Protein AF-A0A3D2X202-F1 (afdb_monomer_lite)

Secondary structure (DSSP, 8-state):
--PPPPPTT-S--THHHHHHHHHHHT----TT-------SS-----------SHHHHHHHHHHHHHHSTT--EEEE-----B--SSS--B-EEEEEEEETTEEEEEEEE--SSSS-------SSS-TTTTS--SSS--SEEE-TT--GGG--SSEEEEEES-----TTS---SS-----EEEEEEEE-SSEEEEEEEESSTT---EEEEEETTB-TT-PPEE--TTEETTEEGGGTSPEEP-S--SS-EEEEEEEEGGG--EEEEEEEEE--SSTTTPPPEEEEEEEEEEE-TTS-EEEEEEEEEEBPPS-EEEEEETTT-EEEEEE---STT-EEEEEEEE-SSS----B-EEEEEE-PPPSSEEEEEEE--EETTS--EEEEEEEE-GGGEEEEEEEGGGTEEEEEEEE-TT--TTEEEEEEPPHHHHSSS-B-S--EEETTEEEEEESS--SS-EEEEEEEEEE-

pLDDT: mean 71.51, std 21.21, range [28.44, 98.06]

Radius of gyration: 38.72 Å; chains: 1; bounding box: 77×66×115 Å

Foldseek 3Di:
DPDDDDDPVPPPDPVVVVVVVVVVVVPPDDPPPPDDDDDDDDPDPPDPDDDPDPVSVVVVVVVVCVVVVPDFWDFDADWDWDDDPPAFTWTWGWIWGDDDHDIDIFIFIDGPPDDDRDGDDDPDQDPCVAEDDDPDDPLPAQDLARAVLPVQDFHKHWDAANNCNPPPQAPDPDPDGLGTWIWGWDHDPFKIKIWTGRPDPPDAIWIWMDTNVDSRNIHIDGPPPQDDPNAGPLFQFFDKDDWFLQQWKKWWFPAALVDQWKKKKWKWKFDQADDPGFWTWTKIWIWTSDQDPVGATDPIAMAIETQFQQKKKWWQAPVNRTIMIIGGGRGHTMMIGMFMAGPDPDPRSTGGTDDMDRDHDDPRTPNIDIGGHHYPHPDWQKDFFQKDALVQWDADDPCVVVLFGIKGKGFRAPWAQQWDKDFAADPVVVVVCFKDNDWGIHHRTIMTTGNDRDPGMGTGGIITTHHD

Sequence (468 aa):
LNLKKPDATDFYNIKDFNDNMEKIDEHKHSSSDITDFPDSNVNTMVNAKQFTTESEANAFFDTCSNIYPDHTHYKLAIGLSFAHSILGQGSFFLEGYKTNNTWGWQKVTTNDSVSSRSLSRSINNGMWNKWEYGSNPLTTILDANSNLDTVLTSGFYRLSGNTNIPVEDIVAPNKGNYNYGTMIVTRGHDTFSQIIFPYQNNYTPIIRTGTTSNTATKKFDYLDSGKLDGKSIKELFPINTLRDFIKGTLIKTSLKRASSIPWLLQIRGNSYGDLNGGAPFHTEVQGYNYTDNNGNIVGIGAYSLGKEIAFIDAFFSQDDDCLCFWFPRQTYWNGFNVIVLNVGTTASHKNVVTSITDVDKPTNITNNIRIIPINYSRKDLVFREVTVTTGAWVADTQFTSYGYNFRAALTCNGALQEHTPVVTFYPAQTLDDNIAPLVYCANGSVTIYAKTKPTANFAIPEIRLMYN

Structure (mmCIF, N/CA/C/O backbone):
data_AF-A0A3D2X202-F1
#
_entry.id   AF-A0A3D2X202-F1
#
loop_
_atom_site.group_PDB
_atom_site.id
_atom_site.type_symbol
_atom_site.label_atom_id
_atom_site.label_alt_id
_atom_site.label_comp_id
_atom_site.label_asym_id
_atom_site.label_entity_id
_atom_site.label_seq_id
_atom_site.pdbx_PDB_ins_code
_atom_site.Cartn_x
_atom_site.Cartn_y
_atom_site.Cartn_z
_atom_site.occupancy
_atom_site.B_iso_or_equiv
_atom_site.auth_seq_id
_atom_site.auth_comp_id
_atom_site.auth_asym_id
_atom_site.auth_atom_id
_atom_site.pdbx_PDB_model_num
ATOM 1 N N . LEU A 1 1 ? -48.630 -19.286 -11.553 1.00 40.09 1 LEU A N 1
ATOM 2 C CA . LEU A 1 1 ? -47.876 -20.446 -12.074 1.00 40.09 1 LEU A CA 1
ATOM 3 C C . LEU A 1 1 ? -47.630 -21.415 -10.925 1.00 40.09 1 LEU A C 1
ATOM 5 O O . LEU A 1 1 ? -46.813 -21.118 -10.065 1.00 40.09 1 LEU A O 1
ATOM 9 N N . ASN A 1 2 ? -48.366 -22.526 -10.882 1.00 37.69 2 ASN A N 1
ATOM 10 C CA . ASN A 1 2 ? -48.106 -23.622 -9.947 1.00 37.69 2 ASN A CA 1
ATOM 11 C C . ASN A 1 2 ? -47.001 -24.498 -10.543 1.00 37.69 2 ASN A C 1
ATOM 13 O O . ASN A 1 2 ? -47.282 -25.342 -11.389 1.00 37.69 2 ASN A O 1
ATOM 17 N N . LEU A 1 3 ? -45.748 -24.264 -10.155 1.00 36.97 3 LEU A N 1
ATOM 18 C CA . LEU A 1 3 ? -44.645 -25.132 -10.561 1.00 36.97 3 LEU A CA 1
ATOM 19 C C . LEU A 1 3 ? -44.600 -26.344 -9.625 1.00 36.97 3 LEU A C 1
ATOM 21 O O . LEU A 1 3 ? -44.412 -26.208 -8.416 1.00 36.97 3 LEU A O 1
ATOM 25 N N . LYS A 1 4 ? -44.833 -27.526 -10.201 1.00 42.53 4 LYS A N 1
ATOM 26 C CA . LYS A 1 4 ? -44.764 -28.821 -9.518 1.00 42.53 4 LYS A CA 1
ATOM 27 C C . LYS A 1 4 ? -43.293 -29.147 -9.217 1.00 42.53 4 LYS A C 1
ATOM 29 O O . LYS A 1 4 ? -42.424 -28.891 -10.047 1.00 42.53 4 LYS A O 1
ATOM 34 N N . LYS A 1 5 ? -43.015 -29.693 -8.031 1.00 43.75 5 LYS A N 1
ATOM 35 C CA . LYS A 1 5 ? -41.684 -30.207 -7.665 1.00 43.75 5 LYS A CA 1
ATOM 36 C C . LYS A 1 5 ? -41.399 -31.480 -8.494 1.00 43.75 5 LYS A C 1
ATOM 38 O O . LYS A 1 5 ? -42.345 -32.252 -8.652 1.00 43.75 5 LYS A O 1
ATOM 43 N N . PRO A 1 6 ? -40.175 -31.701 -9.016 1.00 48.78 6 PRO A N 1
ATOM 44 C CA . PRO A 1 6 ? -39.850 -32.909 -9.781 1.00 48.78 6 PRO A CA 1
ATOM 45 C C . PRO A 1 6 ? -39.991 -34.161 -8.910 1.00 48.78 6 PRO A C 1
ATOM 47 O O . PRO A 1 6 ? -39.659 -34.116 -7.720 1.00 48.78 6 PRO A O 1
ATOM 50 N N . ASP A 1 7 ? -40.491 -35.249 -9.494 1.00 61.53 7 ASP A N 1
ATOM 51 C CA . ASP A 1 7 ? -40.672 -36.532 -8.809 1.00 61.53 7 ASP A CA 1
ATOM 52 C C . ASP A 1 7 ? -39.389 -37.374 -8.923 1.00 61.53 7 ASP A C 1
ATOM 54 O O . ASP A 1 7 ? -38.591 -37.227 -9.845 1.00 61.53 7 ASP A O 1
ATOM 58 N N . ALA A 1 8 ? -39.178 -38.302 -7.985 1.00 53.75 8 ALA A N 1
ATOM 59 C CA . ALA A 1 8 ? -37.947 -39.102 -7.873 1.00 53.75 8 ALA A CA 1
ATOM 60 C C . ALA A 1 8 ? -37.660 -40.049 -9.063 1.00 53.75 8 ALA A C 1
ATOM 62 O O . ALA A 1 8 ? -36.654 -40.753 -9.057 1.00 53.75 8 ALA A O 1
ATOM 63 N N . THR A 1 9 ? -38.527 -40.069 -10.078 1.00 54.12 9 THR A N 1
ATOM 64 C CA . THR A 1 9 ? -38.349 -40.823 -11.329 1.00 54.12 9 THR A CA 1
ATOM 65 C C . THR A 1 9 ? -37.715 -39.991 -12.450 1.00 54.12 9 THR A C 1
ATOM 67 O O . THR A 1 9 ? -37.340 -40.556 -13.471 1.00 54.12 9 THR A O 1
ATOM 70 N N . ASP A 1 10 ? -37.504 -38.685 -12.237 1.00 54.31 10 ASP A N 1
ATOM 71 C CA . ASP A 1 10 ? -36.884 -37.774 -13.214 1.00 54.31 10 ASP A CA 1
ATOM 72 C C . ASP A 1 10 ? -35.344 -37.893 -13.280 1.00 54.31 10 ASP A C 1
ATOM 74 O O . ASP A 1 10 ? -34.692 -37.234 -14.094 1.00 54.31 10 ASP A O 1
ATOM 78 N N . PHE A 1 11 ? -34.734 -38.750 -12.453 1.00 51.53 11 PHE A N 1
ATOM 79 C CA . PHE A 1 11 ? -33.321 -39.104 -12.580 1.00 51.53 11 PHE A CA 1
ATOM 80 C C . PHE A 1 11 ? -33.169 -40.235 -13.597 1.00 51.53 11 PHE A C 1
ATOM 82 O O . PHE A 1 11 ? -33.258 -41.416 -13.261 1.00 51.53 11 PHE A O 1
ATOM 89 N N . TYR A 1 12 ? -32.941 -39.854 -14.854 1.00 51.69 12 TYR A N 1
ATOM 90 C CA . TYR A 1 12 ? -32.563 -40.778 -15.920 1.00 51.69 12 TYR A CA 1
ATOM 91 C C . TYR A 1 12 ? -31.386 -41.666 -15.482 1.00 51.69 12 TYR A C 1
ATOM 93 O O . TYR A 1 12 ? -30.377 -41.194 -14.952 1.00 51.69 12 TYR A O 1
ATOM 101 N N . ASN A 1 13 ? -31.556 -42.973 -15.691 1.00 49.53 13 ASN A N 1
ATOM 102 C CA . ASN A 1 13 ? -30.596 -44.026 -15.382 1.00 49.53 13 ASN A CA 1
ATOM 103 C C . ASN A 1 13 ? -29.214 -43.713 -15.976 1.00 49.53 13 ASN A C 1
ATOM 105 O O . ASN A 1 13 ? -29.076 -43.543 -17.183 1.00 49.53 13 ASN A O 1
ATOM 109 N N . ILE A 1 14 ? -28.168 -43.777 -15.146 1.00 56.03 14 ILE A N 1
ATOM 110 C CA . ILE A 1 14 ? -26.743 -43.687 -15.539 1.00 56.03 14 ILE A CA 1
ATOM 111 C C . ILE A 1 14 ? -26.367 -44.657 -16.679 1.00 56.03 14 ILE A C 1
ATOM 113 O O . ILE A 1 14 ? -25.393 -44.430 -17.395 1.00 56.03 14 ILE A O 1
ATOM 117 N N . LYS A 1 15 ? -27.162 -45.711 -16.896 1.00 53.31 15 LYS A N 1
ATOM 118 C CA . LYS A 1 15 ? -26.985 -46.654 -18.001 1.00 53.31 15 LYS A CA 1
ATOM 119 C C . LYS A 1 15 ? -27.162 -46.006 -19.386 1.00 53.31 15 LYS A C 1
ATOM 121 O O . LYS A 1 15 ? -26.401 -46.337 -20.288 1.00 53.31 15 LYS A O 1
ATOM 126 N N . ASP A 1 16 ? -28.052 -45.022 -19.531 1.00 55.38 16 ASP A N 1
ATOM 127 C CA . ASP A 1 16 ? -28.251 -44.317 -20.809 1.00 55.38 16 ASP A CA 1
ATOM 128 C C . ASP A 1 16 ? -27.076 -43.391 -21.155 1.00 55.38 16 ASP A C 1
ATOM 130 O O . ASP A 1 16 ? -26.863 -43.067 -22.322 1.00 55.38 16 ASP A O 1
ATOM 134 N N . PHE A 1 17 ? -26.280 -42.967 -20.168 1.00 53.72 17 PHE A N 1
ATOM 135 C CA . PHE A 1 17 ? -25.117 -42.114 -20.424 1.00 53.72 17 PHE A CA 1
ATOM 136 C C . PHE A 1 17 ? -23.958 -42.911 -21.034 1.00 53.72 17 PHE A C 1
ATOM 138 O O . PHE A 1 17 ? -23.290 -42.434 -21.948 1.00 53.72 17 PHE A O 1
ATOM 145 N N . ASN A 1 18 ? -23.761 -44.153 -20.583 1.00 58.03 18 ASN A N 1
ATOM 146 C CA . ASN A 1 18 ? -22.726 -45.030 -21.128 1.00 58.03 18 ASN A CA 1
ATOM 147 C C . ASN A 1 18 ? -23.123 -45.606 -22.494 1.00 58.03 18 ASN A C 1
ATOM 149 O O . ASN A 1 18 ? -22.300 -45.594 -23.406 1.00 58.03 18 ASN A O 1
ATOM 153 N N . ASP A 1 19 ? -24.392 -45.990 -22.676 1.00 58.03 19 ASP A N 1
ATOM 154 C CA . ASP A 1 19 ? -24.888 -46.504 -23.963 1.00 58.03 19 ASP A CA 1
ATOM 155 C C . ASP A 1 19 ? -24.892 -45.408 -25.067 1.00 58.03 19 ASP A C 1
ATOM 157 O O . ASP A 1 19 ? -24.902 -45.715 -26.260 1.00 58.03 19 ASP A O 1
ATOM 161 N N . ASN A 1 20 ? -24.840 -44.118 -24.693 1.00 54.44 20 ASN A N 1
ATOM 162 C CA . ASN A 1 20 ? -24.682 -42.997 -25.631 1.00 54.44 20 ASN A CA 1
ATOM 163 C C . ASN A 1 20 ? -23.224 -42.546 -25.833 1.00 54.44 20 ASN A C 1
ATOM 165 O O . ASN A 1 20 ? -22.925 -41.949 -26.866 1.00 54.44 20 ASN A O 1
ATOM 169 N N . MET A 1 21 ? -22.307 -42.852 -24.909 1.00 57.03 21 MET A N 1
ATOM 170 C CA . MET A 1 21 ? -20.877 -42.565 -25.090 1.00 57.03 21 MET A CA 1
ATOM 171 C C . MET A 1 21 ? -20.223 -43.502 -26.115 1.00 57.03 21 MET A C 1
ATOM 173 O O . MET A 1 21 ? -19.393 -43.043 -26.895 1.00 57.03 21 MET A O 1
ATOM 177 N N . GLU A 1 22 ? -20.647 -44.769 -26.200 1.00 55.31 22 GLU A N 1
ATOM 178 C CA . GLU A 1 22 ? -20.171 -45.682 -27.259 1.00 55.31 22 GLU A CA 1
ATOM 179 C C . GLU A 1 22 ? -20.617 -45.239 -28.664 1.00 55.31 22 GLU A C 1
ATOM 181 O O . GLU A 1 22 ? -19.865 -45.386 -29.624 1.00 55.31 22 GLU A O 1
ATOM 186 N N . LYS A 1 23 ? -21.783 -44.593 -28.797 1.00 52.72 23 LYS A N 1
ATOM 187 C CA . LYS A 1 23 ? -22.253 -44.056 -30.089 1.00 52.72 23 LYS A CA 1
ATOM 188 C C . LYS A 1 23 ? -21.523 -42.786 -30.536 1.00 52.72 23 LYS A C 1
ATOM 190 O O . LYS A 1 23 ? -21.539 -42.465 -31.724 1.00 52.72 23 LYS A O 1
ATOM 195 N N . ILE A 1 24 ? -20.889 -42.068 -29.607 1.00 51.31 24 ILE A N 1
ATOM 196 C CA . ILE A 1 24 ? -20.083 -40.876 -29.909 1.00 51.31 24 ILE A CA 1
ATOM 197 C C . ILE A 1 24 ? -18.709 -41.271 -30.470 1.00 51.31 24 ILE A C 1
ATOM 199 O O . ILE A 1 24 ? -18.192 -40.570 -31.338 1.00 51.31 24 ILE A O 1
ATOM 203 N N . ASP A 1 25 ? -18.148 -42.416 -30.067 1.00 52.09 25 ASP A N 1
ATOM 204 C CA . ASP A 1 25 ? -16.850 -42.882 -30.580 1.00 52.09 25 ASP A CA 1
ATOM 205 C C . ASP A 1 25 ? -16.935 -43.549 -31.972 1.00 52.09 25 ASP A C 1
ATOM 207 O O . ASP A 1 25 ? -15.929 -43.620 -32.684 1.00 52.09 25 ASP A O 1
ATOM 211 N N . GLU A 1 26 ? -18.131 -43.963 -32.413 1.00 47.91 26 GLU A N 1
ATOM 212 C CA . GLU A 1 26 ? -18.381 -44.433 -33.789 1.00 47.91 26 GLU A CA 1
ATOM 213 C C . GLU A 1 26 ? -18.559 -43.292 -34.813 1.00 47.91 26 GLU A C 1
ATOM 215 O O . GLU A 1 26 ? -18.495 -43.542 -36.015 1.00 47.91 26 GLU A O 1
ATOM 220 N N . HIS A 1 27 ? -18.692 -42.029 -34.380 1.00 46.31 27 HIS A N 1
ATOM 221 C CA . HIS A 1 27 ? -18.742 -40.846 -35.260 1.00 46.31 27 HIS A CA 1
ATOM 222 C C . HIS A 1 27 ? -17.399 -40.104 -35.315 1.00 46.31 27 HIS A C 1
ATOM 224 O O . HIS A 1 27 ? -17.320 -38.877 -35.209 1.00 46.31 27 HIS A O 1
ATOM 230 N N . LYS A 1 28 ? -16.305 -40.843 -35.523 1.00 49.25 28 LYS A N 1
ATOM 231 C CA . LYS A 1 28 ? -15.043 -40.234 -35.962 1.00 49.25 28 LYS A CA 1
ATOM 232 C C . LYS A 1 28 ? -15.210 -39.773 -37.403 1.00 49.25 28 LYS A C 1
ATOM 234 O O . LYS A 1 28 ? -14.944 -40.526 -38.334 1.00 49.25 28 LYS A O 1
ATOM 239 N N . HIS A 1 29 ? -15.664 -38.533 -37.560 1.00 50.00 29 HIS A N 1
ATOM 240 C CA . HIS A 1 29 ? -15.707 -37.849 -38.844 1.00 50.00 29 HIS A CA 1
ATOM 241 C C . HIS A 1 29 ? -14.343 -37.955 -39.523 1.00 50.00 29 HIS A C 1
ATOM 243 O O . HIS A 1 29 ? -13.320 -37.507 -38.995 1.00 50.00 29 HIS A O 1
ATOM 249 N N . SER A 1 30 ? -14.340 -38.566 -40.699 1.00 55.75 30 SER A N 1
ATOM 250 C CA . SER A 1 30 ? -13.214 -38.472 -41.607 1.00 55.75 30 SER A CA 1
ATOM 251 C C . SER A 1 30 ? -13.227 -37.070 -42.219 1.00 55.75 30 SER A C 1
ATOM 253 O O . SER A 1 30 ? -14.284 -36.464 -42.399 1.00 55.75 30 SER A O 1
ATOM 255 N N . SER A 1 31 ? -12.062 -36.512 -42.546 1.00 49.50 31 SER A N 1
ATOM 256 C CA . SER A 1 31 ? -11.952 -35.168 -43.139 1.00 49.50 31 SER A CA 1
ATOM 257 C C . SER A 1 31 ? -12.686 -35.010 -44.484 1.00 49.50 31 SER A C 1
ATOM 259 O O . SER A 1 31 ? -12.749 -33.902 -45.011 1.00 49.50 31 SER A O 1
ATOM 261 N N . SER A 1 32 ? -13.246 -36.093 -45.028 1.00 48.22 32 SER A N 1
ATOM 262 C CA . SER A 1 32 ? -14.101 -36.134 -46.214 1.00 48.22 32 SER A CA 1
ATOM 263 C C . SER A 1 32 ? -15.597 -35.908 -45.954 1.00 48.22 32 SER A C 1
ATOM 265 O O . SER A 1 32 ? -16.323 -35.727 -46.923 1.00 48.22 32 SER A O 1
ATOM 267 N N . ASP A 1 33 ? -16.070 -35.868 -44.702 1.00 46.62 33 ASP A N 1
ATOM 268 C CA . ASP A 1 33 ? -17.514 -35.818 -44.383 1.00 46.62 33 ASP A CA 1
ATOM 269 C C . ASP A 1 33 ? -18.124 -34.395 -44.369 1.00 46.62 33 ASP A C 1
ATOM 271 O O . ASP A 1 33 ? -19.288 -34.214 -44.014 1.00 46.62 33 ASP A O 1
ATOM 275 N N . ILE A 1 34 ? -17.368 -33.363 -44.768 1.00 47.25 34 ILE A N 1
ATOM 276 C CA . ILE A 1 34 ? -17.877 -31.994 -44.971 1.00 47.25 34 ILE A CA 1
ATOM 277 C C . ILE A 1 34 ? -17.993 -31.737 -46.477 1.00 47.25 34 ILE A C 1
ATOM 279 O O . ILE A 1 34 ? -17.117 -31.111 -47.072 1.00 47.25 34 ILE A O 1
ATOM 283 N N . THR A 1 35 ? -19.061 -32.225 -47.110 1.00 42.25 35 THR A N 1
ATOM 284 C CA . THR A 1 35 ? -19.353 -31.892 -48.521 1.00 42.25 35 THR A CA 1
ATOM 285 C C . THR A 1 35 ? -20.741 -31.322 -48.777 1.00 42.25 35 THR A C 1
ATOM 287 O O . THR A 1 35 ? -20.975 -30.878 -49.892 1.00 42.25 35 THR A O 1
ATOM 290 N N . ASP A 1 36 ? -21.619 -31.221 -47.777 1.00 45.34 36 ASP A N 1
ATOM 291 C CA . ASP A 1 36 ? -22.968 -30.683 -47.981 1.00 45.34 36 ASP A CA 1
ATOM 292 C C . ASP A 1 36 ? -23.316 -29.604 -46.950 1.00 45.34 36 ASP A C 1
ATOM 294 O O . ASP A 1 36 ? -23.831 -29.881 -45.868 1.00 45.34 36 ASP A O 1
ATOM 298 N N . PHE A 1 37 ? -23.084 -28.342 -47.319 1.00 33.00 37 PHE A N 1
ATOM 299 C CA . PHE A 1 37 ? -23.905 -27.242 -46.818 1.00 33.00 37 PHE A CA 1
ATOM 300 C C . PHE A 1 37 ? -24.686 -26.644 -47.993 1.00 33.00 37 PHE A C 1
ATOM 302 O O . PHE A 1 37 ? -24.075 -26.291 -49.002 1.00 33.00 37 PHE A O 1
ATOM 309 N N . PRO A 1 38 ? -26.022 -26.523 -47.886 1.00 36.62 38 PRO A N 1
ATOM 310 C CA . PRO A 1 38 ? -26.837 -25.943 -48.938 1.00 36.62 38 PRO A CA 1
ATOM 311 C C . PRO A 1 38 ? -26.583 -24.436 -49.027 1.00 36.62 38 PRO A C 1
ATOM 313 O O . PRO A 1 38 ? -26.813 -23.684 -48.078 1.00 36.62 38 PRO A O 1
ATOM 316 N N . ASP A 1 39 ? -26.125 -24.011 -50.202 1.00 47.19 39 ASP A N 1
ATOM 317 C CA . ASP A 1 39 ? -26.030 -22.620 -50.626 1.00 47.19 39 ASP A CA 1
ATOM 318 C C . ASP A 1 39 ? -27.398 -21.933 -50.537 1.00 47.19 39 ASP A C 1
ATOM 320 O O . ASP A 1 39 ? -28.318 -22.214 -51.305 1.00 47.19 39 ASP A O 1
ATOM 324 N N . SER A 1 40 ? -27.542 -20.998 -49.601 1.00 38.97 40 SER A N 1
ATOM 325 C CA . SER A 1 40 ? -28.192 -19.707 -49.857 1.00 38.97 40 SER A CA 1
ATOM 326 C C . SER A 1 40 ? -28.126 -18.814 -48.617 1.00 38.97 40 SER A C 1
ATOM 328 O O . SER A 1 40 ? -28.698 -19.101 -47.570 1.00 38.97 40 SER A O 1
ATOM 330 N N . ASN A 1 41 ? -27.471 -17.663 -48.781 1.00 38.69 41 ASN A N 1
ATOM 331 C CA . ASN A 1 41 ? -27.577 -16.478 -47.920 1.00 38.69 41 ASN A CA 1
ATOM 332 C C . ASN A 1 41 ? -26.882 -16.503 -46.551 1.00 38.69 41 ASN A C 1
ATOM 334 O O . ASN A 1 41 ? -27.411 -15.958 -45.581 1.00 38.69 41 ASN A O 1
ATOM 338 N N . VAL A 1 42 ? -25.640 -16.984 -46.482 1.00 33.88 42 VAL A N 1
ATOM 339 C CA . VAL A 1 42 ? -24.740 -16.594 -45.388 1.00 33.88 42 VAL A CA 1
ATOM 340 C C . VAL A 1 42 ? -23.516 -15.905 -45.968 1.00 33.88 42 VAL A C 1
ATOM 342 O O . VAL A 1 42 ? -22.793 -16.461 -46.785 1.00 33.88 42 VAL A O 1
ATOM 345 N N . ASN A 1 43 ? -23.318 -14.666 -45.522 1.00 38.66 43 ASN A N 1
ATOM 346 C CA . ASN A 1 43 ? -22.133 -13.837 -45.697 1.00 38.66 43 ASN A CA 1
ATOM 347 C C . ASN A 1 43 ? -20.941 -14.548 -45.025 1.00 38.66 43 ASN A C 1
ATOM 349 O O . ASN A 1 43 ? -20.554 -14.238 -43.898 1.00 38.66 43 ASN A O 1
ATOM 353 N N . THR A 1 44 ? -20.418 -15.588 -45.664 1.00 33.91 44 THR A N 1
ATOM 354 C CA . THR A 1 44 ? -19.254 -16.326 -45.194 1.00 33.91 44 THR A CA 1
ATOM 355 C C . THR A 1 44 ? -18.028 -15.482 -45.504 1.00 33.91 44 THR A C 1
ATOM 357 O O . THR A 1 44 ? -17.551 -15.402 -46.634 1.00 33.91 44 THR A O 1
ATOM 360 N N . MET A 1 45 ? -17.503 -14.817 -44.472 1.00 32.66 45 MET A N 1
ATOM 361 C CA . MET A 1 45 ? -16.093 -14.450 -44.467 1.00 32.66 45 MET A CA 1
ATOM 362 C C . MET A 1 45 ? -15.310 -15.740 -44.695 1.00 32.66 45 MET A C 1
ATOM 364 O O . MET A 1 45 ? -15.228 -16.595 -43.815 1.00 32.66 45 MET A O 1
ATOM 368 N N . VAL A 1 46 ? -14.806 -15.894 -45.917 1.00 35.34 46 VAL A N 1
ATOM 369 C CA . VAL A 1 46 ? -13.872 -16.949 -46.288 1.00 35.34 46 VAL A CA 1
ATOM 370 C C . VAL A 1 46 ? -12.757 -16.928 -45.250 1.00 35.34 46 VAL A C 1
ATOM 372 O O . VAL A 1 46 ? -12.190 -15.866 -44.977 1.00 35.34 46 VAL A O 1
ATOM 375 N N . ASN A 1 47 ? -12.496 -18.094 -44.649 1.00 34.19 47 ASN A N 1
ATOM 376 C CA . ASN A 1 47 ? -11.348 -18.359 -43.785 1.00 34.19 47 ASN A CA 1
ATOM 377 C C . ASN A 1 47 ? -10.148 -17.527 -44.236 1.00 34.19 47 ASN A C 1
ATOM 379 O O . ASN A 1 47 ? -9.828 -17.543 -45.424 1.00 34.19 47 ASN A O 1
ATOM 383 N N . ALA A 1 48 ? -9.515 -16.807 -43.304 1.00 38.19 48 ALA A N 1
ATOM 384 C CA . ALA A 1 48 ? -8.348 -15.974 -43.569 1.00 38.19 48 ALA A CA 1
ATOM 385 C C . ALA A 1 48 ? -7.256 -16.809 -44.254 1.00 38.19 48 ALA A C 1
ATOM 387 O O . ALA A 1 48 ? -6.452 -17.478 -43.608 1.00 38.19 48 ALA A O 1
ATOM 388 N N . LYS A 1 49 ? -7.268 -16.815 -45.587 1.00 41.59 49 LYS A N 1
ATOM 389 C CA . LYS A 1 49 ? -6.302 -17.535 -46.398 1.00 41.59 49 LYS A CA 1
ATOM 390 C C . LYS A 1 49 ? -5.098 -16.623 -46.506 1.00 41.59 49 LYS A C 1
ATOM 392 O O . LYS A 1 49 ? -5.157 -15.564 -47.127 1.00 41.59 49 LYS A O 1
ATOM 397 N N . GLN A 1 50 ? -4.025 -17.001 -45.826 1.00 43.78 50 GLN A N 1
ATOM 398 C CA . GLN A 1 50 ? -2.760 -16.302 -45.947 1.00 43.78 50 GLN A CA 1
ATOM 399 C C . GLN A 1 50 ? -2.178 -16.647 -47.318 1.00 43.78 50 GLN A C 1
ATOM 401 O O . GLN A 1 50 ? -1.745 -17.772 -47.550 1.00 43.78 50 GLN A O 1
ATOM 406 N N . PHE A 1 51 ? -2.229 -15.697 -48.246 1.00 45.12 51 PHE A N 1
ATOM 407 C CA . PHE A 1 51 ? -1.554 -15.831 -49.531 1.00 45.12 51 PHE A CA 1
ATOM 408 C C . PHE A 1 51 ? -0.063 -15.613 -49.301 1.00 45.12 51 PHE A C 1
ATOM 410 O O . PHE A 1 51 ? 0.339 -14.580 -48.763 1.00 45.12 51 PHE A O 1
ATOM 417 N N . THR A 1 52 ? 0.751 -16.597 -49.661 1.00 41.12 52 THR A N 1
ATOM 418 C CA . THR A 1 52 ? 2.208 -16.517 -49.503 1.00 41.12 52 THR A CA 1
ATOM 419 C C . THR A 1 52 ? 2.893 -16.061 -50.785 1.00 41.12 52 THR A C 1
ATOM 421 O O . THR A 1 52 ? 4.043 -15.624 -50.747 1.00 41.12 52 THR A O 1
ATOM 424 N N . THR A 1 53 ? 2.174 -16.088 -51.913 1.00 46.03 53 THR A N 1
ATOM 425 C CA . THR A 1 53 ? 2.639 -15.584 -53.208 1.00 46.03 53 THR A CA 1
ATOM 426 C C . THR A 1 53 ? 1.533 -14.847 -53.971 1.00 46.03 53 THR A C 1
ATOM 428 O O . THR A 1 53 ? 0.342 -15.108 -53.796 1.00 46.03 53 THR A O 1
ATOM 431 N N . GLU A 1 54 ? 1.920 -13.936 -54.867 1.00 47.34 54 GLU A N 1
ATOM 432 C CA . GLU A 1 54 ? 0.986 -13.229 -55.756 1.00 47.34 54 GLU A CA 1
ATOM 433 C C . GLU A 1 54 ? 0.254 -14.195 -56.702 1.00 47.34 54 GLU A C 1
ATOM 435 O O . GLU A 1 54 ? -0.927 -14.024 -56.986 1.00 47.34 54 GLU A O 1
ATOM 440 N N . SER A 1 55 ? 0.931 -15.262 -57.135 1.00 53.50 55 SER A N 1
ATOM 441 C CA . SER A 1 55 ? 0.338 -16.289 -57.994 1.00 53.50 55 SER A CA 1
ATOM 442 C C . SER A 1 55 ? -0.789 -17.048 -57.281 1.00 53.50 55 SER A C 1
ATOM 444 O O . SER A 1 55 ? -1.810 -17.327 -57.899 1.00 53.50 55 SER A O 1
ATOM 446 N N . GLU A 1 56 ? -0.671 -17.295 -55.970 1.00 53.53 56 GLU A N 1
ATOM 447 C CA . GLU A 1 56 ? -1.750 -17.880 -55.157 1.00 53.53 56 GLU A CA 1
ATOM 448 C C . GLU A 1 56 ? -2.948 -16.939 -54.998 1.00 53.53 56 GLU A C 1
ATOM 450 O O . GLU A 1 56 ? -4.094 -17.393 -55.037 1.00 53.53 56 GLU A O 1
ATOM 455 N N . ALA A 1 57 ? -2.698 -15.638 -54.823 1.00 52.66 57 ALA A N 1
ATOM 456 C CA . ALA A 1 57 ? -3.757 -14.637 -54.744 1.00 52.66 57 ALA A CA 1
ATOM 457 C C . ALA A 1 57 ? -4.473 -14.488 -56.096 1.00 52.66 57 ALA A C 1
ATOM 459 O O . ALA A 1 57 ? -5.697 -14.579 -56.155 1.00 52.66 57 ALA A O 1
ATOM 460 N N . ASN A 1 58 ? -3.721 -14.350 -57.189 1.00 55.88 58 ASN A N 1
ATOM 461 C CA . ASN A 1 58 ? -4.266 -14.240 -58.541 1.00 55.88 58 ASN A CA 1
ATOM 462 C C . ASN A 1 58 ? -5.029 -15.509 -58.940 1.00 55.88 58 ASN A C 1
ATOM 464 O O . ASN A 1 58 ? -6.157 -15.402 -59.404 1.00 55.88 58 ASN A O 1
ATOM 468 N N . ALA A 1 59 ? -4.497 -16.703 -58.655 1.00 63.81 59 ALA A N 1
ATOM 469 C CA . ALA A 1 59 ? -5.202 -17.961 -58.901 1.00 63.81 59 ALA A CA 1
ATOM 470 C C . ALA A 1 59 ? -6.506 -18.066 -58.094 1.00 63.81 59 ALA A C 1
ATOM 472 O O . ALA A 1 59 ? -7.517 -18.545 -58.609 1.00 63.81 59 ALA A O 1
ATOM 473 N N . PHE A 1 60 ? -6.520 -17.590 -56.844 1.00 63.53 60 PHE A N 1
ATOM 474 C CA . PHE A 1 60 ? -7.742 -17.521 -56.042 1.00 63.53 60 PHE A CA 1
ATOM 475 C C . PHE A 1 60 ? -8.772 -16.564 -56.657 1.00 63.53 60 PHE A C 1
ATOM 477 O O . PHE A 1 60 ? -9.931 -16.943 -56.807 1.00 63.53 60 PHE A O 1
ATOM 484 N N . PHE A 1 61 ? -8.365 -15.366 -57.078 1.00 58.22 61 PHE A N 1
ATOM 485 C CA . PHE A 1 61 ? -9.280 -14.397 -57.685 1.00 58.22 61 PHE A CA 1
ATOM 486 C C . PHE A 1 61 ? -9.724 -14.775 -59.101 1.00 58.22 61 PHE A C 1
ATOM 488 O O . PHE A 1 61 ? -10.867 -14.499 -59.458 1.00 58.22 61 PHE A O 1
ATOM 495 N N . ASP A 1 62 ? -8.895 -15.462 -59.884 1.00 62.19 62 ASP A N 1
ATOM 496 C CA . ASP A 1 62 ? -9.294 -16.049 -61.166 1.00 62.19 62 ASP A CA 1
ATOM 497 C C . ASP A 1 62 ? -10.311 -17.175 -60.955 1.00 62.19 62 ASP A C 1
ATOM 499 O O . ASP A 1 62 ? -11.296 -17.272 -61.686 1.00 62.19 62 ASP A O 1
ATOM 503 N N . THR A 1 63 ? -10.142 -17.963 -59.889 1.00 63.00 63 THR A N 1
ATOM 504 C CA . THR A 1 63 ? -11.140 -18.953 -59.466 1.00 63.00 63 THR A CA 1
ATOM 505 C C . THR A 1 63 ? -12.455 -18.268 -59.078 1.00 63.00 63 THR A C 1
ATOM 507 O O . THR A 1 63 ? -13.507 -18.650 -59.582 1.00 63.00 63 THR A O 1
ATOM 510 N N . CYS A 1 64 ? -12.421 -17.202 -58.269 1.00 53.47 64 CYS A N 1
ATOM 511 C CA . CYS A 1 64 ? -13.617 -16.420 -57.930 1.00 53.47 64 CYS A CA 1
ATOM 512 C C . CYS A 1 64 ? -14.269 -15.768 -59.162 1.00 53.47 64 CYS A C 1
ATOM 514 O O . CYS A 1 64 ? -15.493 -15.764 -59.266 1.00 53.47 64 CYS A O 1
ATOM 516 N N . SER A 1 65 ? -13.465 -15.271 -60.109 1.00 56.19 65 SER A N 1
ATOM 517 C CA . SER A 1 65 ? -13.923 -14.653 -61.360 1.00 56.19 65 SER A CA 1
ATOM 518 C C . SER A 1 65 ? -14.605 -15.644 -62.298 1.00 56.19 65 SER A C 1
ATOM 520 O O . SER A 1 65 ? -15.481 -15.235 -63.053 1.00 56.19 65 SER A O 1
ATOM 522 N N . ASN A 1 66 ? -14.220 -16.921 -62.261 1.00 58.47 66 ASN A N 1
ATOM 523 C CA . ASN A 1 66 ? -14.881 -17.982 -63.021 1.00 58.47 66 ASN A CA 1
ATOM 524 C C . ASN A 1 66 ? -16.186 -18.449 -62.356 1.00 58.47 66 ASN A C 1
ATOM 526 O O . ASN A 1 66 ? -17.098 -18.881 -63.054 1.00 58.47 66 ASN A O 1
ATOM 530 N N . ILE A 1 67 ? -16.279 -18.359 -61.025 1.00 52.56 67 ILE A N 1
ATOM 531 C CA . ILE A 1 67 ? -17.483 -18.723 -60.259 1.00 52.56 67 ILE A CA 1
ATOM 532 C C . ILE A 1 67 ? -18.559 -17.624 -60.355 1.00 52.56 67 ILE A C 1
ATOM 534 O O . ILE A 1 67 ? -19.744 -17.942 -60.410 1.00 52.56 67 ILE A O 1
ATOM 538 N N . TYR A 1 68 ? -18.165 -16.346 -60.435 1.00 51.19 68 TYR A N 1
ATOM 539 C CA . TYR A 1 68 ? -19.078 -15.195 -60.531 1.00 51.19 68 TYR A CA 1
ATOM 540 C C . TYR A 1 68 ? -18.782 -14.321 -61.770 1.00 51.19 68 TYR A C 1
ATOM 542 O O . TYR A 1 68 ? -18.371 -13.166 -61.637 1.00 51.19 68 TYR A O 1
ATOM 550 N N . PRO A 1 69 ? -18.987 -14.842 -62.994 1.00 53.09 69 PRO A N 1
ATOM 551 C CA . PRO A 1 69 ? -18.523 -14.214 -64.237 1.00 53.09 69 PRO A CA 1
ATOM 552 C C . PRO A 1 69 ? -19.140 -12.836 -64.525 1.00 53.09 69 PRO A C 1
ATOM 554 O O . PRO A 1 69 ? -18.520 -12.019 -65.205 1.00 53.09 69 PRO A O 1
ATOM 557 N N . ASP A 1 70 ? -20.313 -12.548 -63.959 1.00 47.91 70 ASP A N 1
ATOM 558 C CA . ASP A 1 70 ? -21.042 -11.292 -64.174 1.00 47.91 70 ASP A CA 1
ATOM 559 C C . ASP A 1 70 ? -20.636 -10.173 -63.192 1.00 47.91 70 ASP A C 1
ATOM 561 O O . ASP A 1 70 ? -21.125 -9.046 -63.279 1.00 47.91 70 ASP A O 1
ATOM 565 N N . HIS A 1 71 ? -19.739 -10.458 -62.241 1.00 47.84 71 HIS A N 1
ATOM 566 C CA . HIS A 1 71 ? -19.299 -9.506 -61.222 1.00 47.84 71 HIS A CA 1
ATOM 567 C C . HIS A 1 71 ? -17.918 -8.927 -61.576 1.00 47.84 71 HIS A C 1
ATOM 569 O O . HIS A 1 71 ? -16.918 -9.642 -61.635 1.00 47.84 71 HIS A O 1
ATOM 575 N N . THR A 1 72 ? -17.836 -7.605 -61.772 1.00 51.19 72 THR A N 1
ATOM 576 C CA . THR A 1 72 ? -16.584 -6.894 -62.116 1.00 51.19 72 THR A CA 1
ATOM 577 C C . THR A 1 72 ? -15.783 -6.411 -60.901 1.00 51.19 72 THR A C 1
ATOM 579 O O . THR A 1 72 ? -14.647 -5.954 -61.057 1.00 51.19 72 THR A O 1
ATOM 582 N N . HIS A 1 73 ? -16.350 -6.496 -59.691 1.00 45.72 73 HIS A N 1
ATOM 583 C CA . HIS A 1 73 ? -15.777 -5.974 -58.444 1.00 45.72 73 HIS A CA 1
ATOM 584 C C . HIS A 1 73 ? -15.679 -7.063 -57.369 1.00 45.72 73 HIS A C 1
ATOM 586 O O . HIS A 1 73 ? -16.679 -7.697 -57.036 1.00 45.72 73 HIS A O 1
ATOM 592 N N . TYR A 1 74 ? -14.490 -7.219 -56.779 1.00 49.22 74 TYR A N 1
ATOM 593 C CA . TYR A 1 74 ? -14.222 -8.168 -55.697 1.00 49.22 74 TYR A CA 1
ATOM 594 C C . TYR A 1 74 ? -13.575 -7.425 -54.522 1.00 49.22 74 TYR A C 1
ATOM 596 O O . TYR A 1 74 ? -12.550 -6.758 -54.663 1.00 49.22 74 TYR A O 1
ATOM 604 N N . LYS A 1 75 ? -14.182 -7.510 -53.335 1.00 43.88 75 LYS A N 1
ATOM 605 C CA . LYS A 1 75 ? -13.745 -6.742 -52.162 1.00 43.88 75 LYS A CA 1
ATOM 606 C C . LYS A 1 75 ? -12.874 -7.601 -51.243 1.00 43.88 75 LYS A C 1
ATOM 608 O O . LYS A 1 75 ? -13.374 -8.542 -50.637 1.00 43.88 75 LYS A O 1
ATOM 613 N N . LEU A 1 76 ? -11.600 -7.234 -51.085 1.00 45.34 76 LEU A N 1
ATOM 614 C CA . LEU A 1 76 ? -10.692 -7.823 -50.095 1.00 45.34 76 LEU A CA 1
ATOM 615 C C . LEU A 1 76 ? -10.432 -6.818 -48.964 1.00 45.34 76 LEU A C 1
ATOM 617 O O . LEU A 1 76 ? -9.617 -5.910 -49.091 1.00 45.34 76 LEU A O 1
ATOM 621 N N . ALA A 1 77 ? -11.112 -6.976 -47.831 1.00 42.72 77 ALA A N 1
ATOM 622 C CA . ALA A 1 77 ? -10.884 -6.122 -46.669 1.00 42.72 77 ALA A CA 1
ATOM 623 C C . ALA A 1 77 ? -9.685 -6.626 -45.845 1.00 42.72 77 ALA A C 1
ATOM 625 O O . ALA A 1 77 ? -9.801 -7.608 -45.118 1.00 42.72 77 ALA A O 1
ATOM 626 N N . ILE A 1 78 ? -8.546 -5.932 -45.917 1.00 45.97 78 ILE A N 1
ATOM 627 C CA . ILE A 1 78 ? -7.436 -6.101 -44.966 1.00 45.97 78 ILE A CA 1
ATOM 628 C C . ILE A 1 78 ? -7.557 -4.983 -43.930 1.00 45.97 78 ILE A C 1
ATOM 630 O O . ILE A 1 78 ? -7.195 -3.839 -44.199 1.00 45.97 78 ILE A O 1
ATOM 634 N N . GLY A 1 79 ? -8.114 -5.294 -42.761 1.00 37.34 79 GLY A N 1
ATOM 635 C CA . GLY A 1 79 ? -8.246 -4.331 -41.669 1.00 37.34 79 GLY A CA 1
ATOM 636 C C . GLY A 1 79 ? -6.968 -4.254 -40.838 1.00 37.34 79 GLY A C 1
ATOM 637 O O . GLY A 1 79 ? -6.674 -5.175 -40.082 1.00 37.34 79 GLY A O 1
ATOM 638 N N . LEU A 1 80 ? -6.233 -3.146 -40.933 1.00 40.62 80 LEU A N 1
ATOM 639 C CA . LEU A 1 80 ? -5.246 -2.757 -39.923 1.00 40.62 80 LEU A CA 1
ATOM 640 C C . LEU A 1 80 ? -5.700 -1.433 -39.310 1.00 40.62 80 LEU A C 1
ATOM 642 O O . LEU A 1 80 ? -5.614 -0.376 -39.933 1.00 40.62 80 LEU A O 1
ATOM 646 N N . SER A 1 81 ? -6.215 -1.503 -38.088 1.00 38.62 81 SER A N 1
ATOM 647 C CA . SER A 1 81 ? -6.637 -0.330 -37.327 1.00 38.62 81 SER A CA 1
ATOM 648 C C . SER A 1 81 ? -5.468 0.157 -36.477 1.00 38.62 81 SER A C 1
ATOM 650 O O . SER A 1 81 ? -5.063 -0.528 -35.540 1.00 38.62 81 SER A O 1
ATOM 652 N N . PHE A 1 82 ? -4.941 1.345 -36.770 1.00 41.28 82 PHE A N 1
ATOM 653 C CA . PHE A 1 82 ? -4.032 2.045 -35.863 1.00 41.28 82 PHE A CA 1
ATOM 654 C C . PHE A 1 82 ? -4.810 3.144 -35.142 1.00 41.28 82 PHE A C 1
ATOM 656 O O . PHE A 1 82 ? -5.356 4.047 -35.775 1.00 41.28 82 PHE A O 1
ATOM 663 N N . ALA A 1 83 ? -4.870 3.067 -33.815 1.00 34.22 83 ALA A N 1
ATOM 664 C CA . ALA A 1 83 ? -5.440 4.122 -32.989 1.00 34.22 83 ALA A CA 1
ATOM 665 C C . ALA A 1 83 ? -4.340 5.128 -32.609 1.00 34.22 83 ALA A C 1
ATOM 667 O O . ALA A 1 83 ? -3.385 4.771 -31.922 1.00 34.22 83 ALA A O 1
ATOM 668 N N . HIS A 1 84 ? -4.486 6.384 -33.035 1.00 35.06 84 HIS A N 1
ATOM 669 C CA . HIS A 1 84 ? -3.739 7.528 -32.508 1.00 35.06 84 HIS A CA 1
ATOM 670 C C . HIS A 1 84 ? -4.702 8.383 -31.673 1.00 35.06 84 HIS A C 1
ATOM 672 O O . HIS A 1 84 ? -5.804 8.692 -32.120 1.00 35.06 84 HIS A O 1
ATOM 678 N N . SER A 1 85 ? -4.321 8.762 -30.453 1.00 38.69 85 SER A N 1
ATOM 679 C CA . SER A 1 85 ? -5.248 9.320 -29.451 1.00 38.69 85 SER A CA 1
ATOM 680 C C . SER A 1 85 ? -5.694 10.769 -29.696 1.00 38.69 85 SER A C 1
ATOM 682 O O . SER A 1 85 ? -6.619 11.224 -29.031 1.00 38.69 85 SER A O 1
ATOM 684 N N . ILE A 1 86 ? -5.062 11.504 -30.621 1.00 43.00 86 ILE A N 1
ATOM 685 C CA . ILE A 1 86 ? -5.300 12.956 -30.794 1.00 43.00 86 ILE A CA 1
ATOM 686 C C . ILE A 1 86 ? -5.732 13.339 -32.222 1.00 43.00 86 ILE A C 1
ATOM 688 O O . ILE A 1 86 ? -6.290 14.410 -32.432 1.00 43.00 86 ILE A O 1
ATOM 692 N N . LEU A 1 87 ? -5.533 12.470 -33.217 1.00 39.09 87 LEU A N 1
ATOM 693 C CA . LEU A 1 87 ? -5.828 12.778 -34.621 1.00 39.09 87 LEU A CA 1
ATOM 694 C C . LEU A 1 87 ? -6.580 11.590 -35.226 1.00 39.09 87 LEU A C 1
ATOM 696 O O . LEU A 1 87 ? -5.984 10.531 -35.365 1.00 39.09 87 LEU A O 1
ATOM 700 N N . GLY A 1 88 ? -7.876 11.799 -35.487 1.00 41.72 88 GLY A N 1
ATOM 701 C CA . GLY A 1 88 ? -8.872 10.966 -36.185 1.00 41.72 88 GLY A CA 1
ATOM 702 C C . GLY A 1 88 ? -8.528 9.529 -36.601 1.00 41.72 88 GLY A C 1
ATOM 703 O O . GLY A 1 88 ? -7.515 9.257 -37.239 1.00 41.72 88 GLY A O 1
ATOM 704 N N . GLN A 1 89 ? -9.460 8.613 -36.323 1.00 43.25 89 GLN A N 1
ATOM 705 C CA . GLN A 1 89 ? -9.403 7.218 -36.762 1.00 43.25 89 GLN A CA 1
ATOM 706 C C . GLN A 1 89 ? -9.388 7.135 -38.295 1.00 43.25 89 GLN A C 1
ATOM 708 O O . GLN A 1 89 ? -10.321 7.584 -38.955 1.00 43.25 89 GLN A O 1
ATOM 713 N N . GLY A 1 90 ? -8.341 6.538 -38.860 1.00 44.97 90 GLY A N 1
ATOM 714 C CA . GLY A 1 90 ? -8.297 6.177 -40.272 1.00 44.97 90 GLY A CA 1
ATOM 715 C C . GLY A 1 90 ? -8.419 4.668 -40.419 1.00 44.97 90 GLY A C 1
ATOM 716 O O . GLY A 1 90 ? -7.500 3.938 -40.055 1.00 44.97 90 GLY A O 1
ATOM 717 N N . SER A 1 91 ? -9.531 4.191 -40.974 1.00 44.25 91 SER A N 1
ATOM 718 C CA . SER A 1 91 ? -9.604 2.845 -41.548 1.00 44.25 91 SER A CA 1
ATOM 719 C C . SER A 1 91 ? -9.192 2.920 -43.016 1.00 44.25 91 SER A C 1
ATOM 721 O O . SER A 1 91 ? -9.578 3.852 -43.728 1.00 44.25 91 SER A O 1
ATOM 723 N N . PHE A 1 92 ? -8.417 1.947 -43.489 1.00 48.28 92 PHE A N 1
ATOM 724 C CA . PHE A 1 92 ? -8.148 1.779 -44.913 1.00 48.28 92 PHE A CA 1
ATOM 725 C C . PHE A 1 92 ? -8.706 0.447 -45.395 1.00 48.28 92 PHE A C 1
ATOM 727 O O . PHE A 1 92 ? -8.584 -0.574 -44.723 1.00 48.28 92 PHE A O 1
ATOM 734 N N . PHE A 1 93 ? -9.309 0.475 -46.580 1.00 45.75 93 PHE A N 1
ATOM 735 C CA . PHE A 1 93 ? -9.737 -0.720 -47.295 1.00 45.75 93 PHE A CA 1
ATOM 736 C C . PHE A 1 93 ? -9.079 -0.730 -48.673 1.00 45.75 93 PHE A C 1
ATOM 738 O O . PHE A 1 93 ? -8.959 0.315 -49.324 1.00 45.75 93 PHE A O 1
ATOM 745 N N . LEU A 1 94 ? -8.645 -1.918 -49.090 1.00 45.88 94 LEU A N 1
ATOM 746 C CA . LEU A 1 94 ? -8.208 -2.207 -50.449 1.00 45.88 94 LEU A CA 1
ATOM 747 C C . LEU A 1 94 ? -9.404 -2.777 -51.212 1.00 45.88 94 LEU A C 1
ATOM 749 O O . LEU A 1 94 ? -10.096 -3.671 -50.732 1.00 45.88 94 LEU A O 1
ATOM 753 N N . GLU A 1 95 ? -9.677 -2.242 -52.391 1.00 46.28 95 GLU A N 1
ATOM 754 C CA . GLU A 1 95 ? -10.715 -2.772 -53.273 1.00 46.28 95 GLU A CA 1
ATOM 755 C C . GLU A 1 95 ? -10.086 -3.093 -54.625 1.00 46.28 95 GLU A C 1
ATOM 757 O O . GLU A 1 95 ? -9.393 -2.251 -55.203 1.00 46.28 95 GLU A O 1
ATOM 762 N N . GLY A 1 96 ? -10.274 -4.336 -55.074 1.00 47.75 96 GLY A N 1
ATOM 763 C CA . GLY A 1 96 ? -9.800 -4.826 -56.361 1.00 47.75 96 GLY A CA 1
ATOM 764 C C . GLY A 1 96 ? -10.942 -4.840 -57.375 1.00 47.75 96 GLY A C 1
ATOM 765 O O . GLY A 1 96 ? -12.057 -5.270 -57.074 1.00 47.75 96 GLY A O 1
ATOM 766 N N . TYR A 1 97 ? -10.680 -4.379 -58.591 1.00 51.81 97 TYR A N 1
ATOM 767 C CA . TYR A 1 97 ? -11.626 -4.468 -59.703 1.00 51.81 97 TYR A CA 1
ATOM 768 C C . TYR A 1 97 ? -10.935 -4.997 -60.956 1.00 51.81 97 TYR A C 1
ATOM 770 O O . TYR A 1 97 ? -9.743 -4.775 -61.160 1.00 51.81 97 TYR A O 1
ATOM 778 N N . LYS A 1 98 ? -11.683 -5.702 -61.806 1.00 45.81 98 LYS A N 1
ATOM 779 C CA . LYS A 1 98 ? -11.182 -6.229 -63.079 1.00 45.81 98 LYS A CA 1
ATOM 780 C C . LYS A 1 98 ? -11.737 -5.379 -64.213 1.00 45.81 98 LYS A C 1
ATOM 782 O O . LYS A 1 98 ? -12.951 -5.288 -64.380 1.00 45.81 98 LYS A O 1
ATOM 787 N N . THR A 1 99 ? -10.864 -4.771 -65.009 1.00 52.28 99 THR A N 1
ATOM 788 C CA . THR A 1 99 ? -11.259 -4.084 -66.248 1.00 52.28 99 THR A CA 1
ATOM 789 C C . THR A 1 99 ? -10.481 -4.678 -67.407 1.00 52.28 99 THR A C 1
ATOM 791 O O . THR A 1 99 ? -9.258 -4.617 -67.403 1.00 52.28 99 THR A O 1
ATOM 794 N N . ASN A 1 100 ? -11.187 -5.253 -68.386 1.00 46.03 100 ASN A N 1
ATOM 795 C CA . ASN A 1 100 ? -10.669 -5.655 -69.700 1.00 46.03 100 ASN A CA 1
ATOM 796 C C . ASN A 1 100 ? -9.250 -6.264 -69.673 1.00 46.03 100 ASN A C 1
ATOM 798 O O . ASN A 1 100 ? -8.347 -5.776 -70.348 1.00 46.03 100 ASN A O 1
ATOM 802 N N . ASN A 1 101 ? -9.094 -7.353 -68.911 1.00 47.47 101 ASN A N 1
ATOM 803 C CA . ASN A 1 101 ? -7.890 -8.193 -68.781 1.00 47.47 101 ASN A CA 1
ATOM 804 C C . ASN A 1 101 ? -6.769 -7.707 -67.845 1.00 47.47 101 ASN A C 1
ATOM 806 O O . ASN A 1 101 ? -5.723 -8.349 -67.797 1.00 47.47 101 ASN A O 1
ATOM 810 N N . THR A 1 102 ? -6.983 -6.665 -67.037 1.00 48.88 102 THR A N 1
ATOM 811 C CA . THR A 1 102 ? -6.052 -6.279 -65.960 1.00 48.88 102 THR A CA 1
ATOM 812 C C . THR A 1 102 ? -6.775 -5.987 -64.642 1.00 48.88 102 THR A C 1
ATOM 814 O O . THR A 1 102 ? -7.904 -5.487 -64.619 1.00 48.88 102 THR A O 1
ATOM 817 N N . TRP A 1 103 ? -6.127 -6.335 -63.526 1.00 49.72 103 TRP A N 1
ATOM 818 C CA . TRP A 1 103 ? -6.601 -6.033 -62.173 1.00 49.72 103 TRP A CA 1
ATOM 819 C C . TRP A 1 103 ? -6.157 -4.623 -61.760 1.00 49.72 103 TRP A C 1
ATOM 821 O O . TRP A 1 103 ? -4.975 -4.288 -61.836 1.00 49.72 103 TRP A O 1
ATOM 831 N N . GLY A 1 104 ? -7.107 -3.796 -61.323 1.00 47.41 104 GLY A N 1
ATOM 832 C CA . GLY A 1 104 ? -6.876 -2.479 -60.734 1.00 47.41 104 GLY A CA 1
ATOM 833 C C . GLY A 1 104 ? -7.144 -2.489 -59.228 1.00 47.41 104 GLY A C 1
ATOM 834 O O . GLY A 1 104 ? -8.053 -3.171 -58.760 1.00 47.41 104 GLY A O 1
ATOM 835 N N . TRP A 1 105 ? -6.373 -1.708 -58.464 1.00 48.31 105 TRP A N 1
ATOM 836 C CA . TRP A 1 105 ? -6.515 -1.588 -57.008 1.00 48.31 105 TRP A CA 1
ATOM 837 C C . TRP A 1 105 ? -6.785 -0.141 -56.609 1.00 48.31 105 TRP A C 1
ATOM 839 O O . TRP A 1 105 ? -6.129 0.776 -57.109 1.00 48.31 105 TRP A O 1
ATOM 849 N N . GLN A 1 106 ? -7.704 0.076 -55.668 1.00 47.44 106 GLN A N 1
ATOM 850 C CA . GLN A 1 106 ? -7.935 1.392 -55.071 1.00 47.44 106 GLN A CA 1
ATOM 851 C C . GLN A 1 106 ? -7.751 1.382 -53.555 1.00 47.44 106 GLN A C 1
ATOM 853 O O . GLN A 1 106 ? -8.112 0.426 -52.867 1.00 47.44 106 GLN A O 1
ATOM 858 N N . LYS A 1 107 ? -7.192 2.482 -53.038 1.00 47.00 107 LYS A N 1
ATOM 859 C CA . LYS A 1 107 ? -7.127 2.781 -51.607 1.00 47.00 107 LYS A CA 1
ATOM 860 C C . LYS A 1 107 ? -8.278 3.714 -51.263 1.00 47.00 107 LYS A C 1
ATOM 862 O O . LYS A 1 107 ? -8.333 4.831 -51.773 1.00 47.00 107 LYS A O 1
ATOM 867 N N . VAL A 1 108 ? -9.141 3.297 -50.344 1.00 44.97 108 VAL A N 1
ATOM 868 C CA . VAL A 1 108 ? -10.163 4.180 -49.773 1.00 44.97 108 VAL A CA 1
ATOM 869 C C . VAL A 1 108 ? -9.756 4.524 -48.349 1.00 44.97 108 VAL A C 1
ATOM 871 O O . VAL A 1 108 ? -9.513 3.633 -47.538 1.00 44.97 108 VAL A O 1
ATOM 874 N N . THR A 1 109 ? -9.653 5.822 -48.064 1.00 46.84 109 THR A N 1
ATOM 875 C CA . THR A 1 109 ? -9.371 6.344 -46.720 1.00 46.84 109 THR A CA 1
ATOM 876 C C . THR A 1 109 ? -10.554 7.202 -46.300 1.00 46.84 109 THR A C 1
ATOM 878 O O . THR A 1 109 ? -11.002 8.038 -47.085 1.00 46.84 109 THR A O 1
ATOM 881 N N . THR A 1 110 ? -11.065 7.012 -45.089 1.00 45.19 110 THR A N 1
ATOM 882 C CA . THR A 1 110 ? -12.080 7.898 -44.508 1.00 45.19 110 THR A CA 1
ATOM 883 C C . THR A 1 110 ? -11.430 8.741 -43.419 1.00 45.19 110 THR A C 1
ATOM 885 O O . THR A 1 110 ? -10.848 8.186 -42.493 1.00 45.19 110 THR A O 1
ATOM 888 N N . ASN A 1 111 ? -11.524 10.065 -43.541 1.00 44.19 111 ASN A N 1
ATOM 889 C CA . ASN A 1 111 ? -11.278 10.999 -42.443 1.00 44.19 111 ASN A CA 1
ATOM 890 C C . ASN A 1 111 ? -12.635 11.543 -41.983 1.00 44.19 111 ASN A C 1
ATOM 892 O O . ASN A 1 111 ? -13.441 11.956 -42.815 1.00 44.19 111 ASN A O 1
ATOM 896 N N . ASP A 1 112 ? -12.870 11.562 -40.673 1.00 42.88 112 ASP A N 1
ATOM 897 C CA . ASP A 1 112 ? -14.168 11.893 -40.060 1.00 42.88 112 ASP A CA 1
ATOM 898 C C . ASP A 1 112 ? -14.526 13.391 -40.035 1.00 42.88 112 ASP A C 1
ATOM 900 O O . ASP A 1 112 ? -15.526 13.792 -39.442 1.00 42.88 112 ASP A O 1
ATOM 904 N N . SER A 1 113 ? -13.759 14.255 -40.699 1.00 42.84 113 SER A N 1
ATOM 905 C CA . SER A 1 113 ? -14.073 15.680 -40.782 1.00 42.84 113 SER A CA 1
ATOM 906 C C . SER A 1 113 ? -14.524 16.078 -42.190 1.00 42.84 113 SER A C 1
ATOM 908 O O . SER A 1 113 ? -13.733 16.412 -43.063 1.00 42.84 113 SER A O 1
ATOM 910 N N . VAL A 1 114 ? -15.851 16.140 -42.345 1.00 38.44 114 VAL A N 1
ATOM 911 C CA . VAL A 1 114 ? -16.589 16.925 -43.354 1.00 38.44 114 VAL A CA 1
ATOM 912 C C . VAL A 1 114 ? -16.499 16.419 -44.812 1.00 38.44 114 VAL A C 1
ATOM 914 O O . VAL A 1 114 ? -15.614 16.783 -45.582 1.00 38.44 114 VAL A O 1
ATOM 917 N N . SER A 1 115 ? -17.480 15.588 -45.198 1.00 39.06 115 SER A N 1
ATOM 918 C CA . SER A 1 115 ? -18.111 15.458 -46.536 1.00 39.06 115 SER A CA 1
ATOM 919 C C . SER A 1 115 ? -17.263 15.630 -47.811 1.00 39.06 115 SER A C 1
ATOM 921 O O . SER A 1 115 ? -17.780 16.083 -48.831 1.00 39.06 115 SER A O 1
ATOM 923 N N . SER A 1 116 ? -15.997 15.224 -47.819 1.00 33.59 116 SER A N 1
ATOM 924 C CA . SER A 1 116 ? -15.170 15.200 -49.027 1.00 33.59 116 SER A CA 1
ATOM 925 C C . SER A 1 116 ? -14.520 13.828 -49.178 1.00 33.59 116 SER A C 1
ATOM 927 O O . SER A 1 116 ? -13.546 13.476 -48.519 1.00 33.59 116 SER A O 1
ATOM 929 N N . ARG A 1 117 ? -15.107 13.000 -50.053 1.00 35.88 117 ARG A N 1
ATOM 930 C CA . ARG A 1 117 ? -14.466 11.767 -50.521 1.00 35.88 117 ARG A CA 1
ATOM 931 C C . ARG A 1 117 ? -13.403 12.159 -51.540 1.00 35.88 117 ARG A C 1
ATOM 933 O O . ARG A 1 117 ? -13.710 12.357 -52.712 1.00 35.88 117 ARG A O 1
ATOM 940 N N . SER A 1 118 ? -12.160 12.278 -51.101 1.00 36.22 118 SER A N 1
ATOM 941 C CA . SER A 1 118 ? -11.029 12.479 -52.005 1.00 36.22 118 SER A CA 1
ATOM 942 C C . SER A 1 118 ? -10.688 11.152 -52.690 1.00 36.22 118 SER A C 1
ATOM 944 O O . SER A 1 118 ? -10.050 10.284 -52.101 1.00 36.22 118 SER A O 1
ATOM 946 N N . LEU A 1 119 ? -11.150 10.978 -53.930 1.00 35.69 119 LEU A N 1
ATOM 947 C CA . LEU A 1 119 ? -10.774 9.873 -54.816 1.00 35.69 119 LEU A CA 1
ATOM 948 C C . LEU A 1 119 ? -9.441 10.202 -55.499 1.00 35.69 119 LEU A C 1
ATOM 950 O O . LEU A 1 119 ? -9.410 10.940 -56.482 1.00 35.69 119 LEU A O 1
ATOM 954 N N . SER A 1 120 ? -8.334 9.635 -55.027 1.00 36.81 120 SER A N 1
ATOM 955 C CA . SER A 1 120 ? -7.087 9.604 -55.797 1.00 36.81 120 SER A CA 1
ATOM 956 C C . SER A 1 120 ? -7.106 8.400 -56.743 1.00 36.81 120 SER A C 1
ATOM 958 O O . SER A 1 120 ? -6.743 7.285 -56.375 1.00 36.81 120 SER A O 1
ATOM 960 N N . ARG A 1 121 ? -7.538 8.626 -57.990 1.00 38.41 121 ARG A N 1
ATOM 961 C CA . ARG A 1 121 ? -7.322 7.680 -59.094 1.00 38.41 121 ARG A CA 1
ATOM 962 C C . ARG A 1 121 ? -5.883 7.805 -59.576 1.00 38.41 121 ARG A C 1
ATOM 964 O O . ARG A 1 121 ? -5.491 8.871 -60.040 1.00 38.41 121 ARG A O 1
ATOM 971 N N . SER A 1 122 ? -5.134 6.708 -59.558 1.00 38.09 122 SER A N 1
ATOM 972 C CA . SER A 1 122 ? -4.008 6.566 -60.476 1.00 38.09 122 SER A CA 1
ATOM 973 C C . SER A 1 122 ? -4.411 5.610 -61.585 1.00 38.09 122 SER A C 1
ATOM 975 O O . SER A 1 122 ? -4.676 4.442 -61.323 1.00 38.09 122 SER A O 1
ATOM 977 N N . ILE A 1 123 ? -4.513 6.127 -62.810 1.00 39.25 123 ILE A N 1
ATOM 978 C CA . ILE A 1 123 ? -4.952 5.350 -63.978 1.00 39.25 123 ILE A CA 1
ATOM 979 C C . ILE A 1 123 ? -3.783 4.632 -64.664 1.00 39.25 123 ILE A C 1
ATOM 981 O O . ILE A 1 123 ? -4.032 3.748 -65.462 1.00 39.25 123 ILE A O 1
ATOM 985 N N . ASN A 1 124 ? -2.521 4.929 -64.337 1.00 40.28 124 ASN A N 1
ATOM 986 C CA . ASN A 1 124 ? -1.382 4.260 -64.985 1.00 40.28 124 ASN A CA 1
ATOM 987 C C . ASN A 1 124 ? -0.133 4.091 -64.107 1.00 40.28 124 ASN A C 1
ATOM 989 O O . ASN A 1 124 ? 0.874 3.619 -64.609 1.00 40.28 124 ASN A O 1
ATOM 993 N N . ASN A 1 125 ? -0.159 4.464 -62.822 1.00 42.84 125 ASN A N 1
ATOM 994 C CA . ASN A 1 125 ? 1.017 4.388 -61.943 1.00 42.84 125 ASN A CA 1
ATOM 995 C C . ASN A 1 125 ? 0.575 4.194 -60.488 1.00 42.84 125 ASN A C 1
ATOM 997 O O . ASN A 1 125 ? 0.345 5.176 -59.779 1.00 42.84 125 ASN A O 1
ATOM 1001 N N . GLY A 1 126 ? 0.349 2.949 -60.067 1.00 38.28 126 GLY A N 1
ATOM 1002 C CA . GLY A 1 126 ? -0.258 2.619 -58.774 1.00 38.28 126 GLY A CA 1
ATOM 1003 C C . GLY A 1 126 ? 0.357 3.370 -57.585 1.00 38.28 126 GLY A C 1
ATOM 1004 O O . GLY A 1 126 ? 1.546 3.682 -57.567 1.00 38.28 126 GLY A O 1
ATOM 1005 N N . MET A 1 127 ? -0.444 3.594 -56.535 1.00 36.28 127 MET A N 1
ATOM 1006 C CA . MET A 1 127 ? 0.016 4.120 -55.232 1.00 36.28 127 MET A CA 1
ATOM 1007 C C . MET A 1 127 ? 1.114 3.257 -54.562 1.00 36.28 127 MET A C 1
ATOM 1009 O O . MET A 1 127 ? 1.598 3.607 -53.488 1.00 36.28 127 MET A O 1
ATOM 1013 N N . TRP A 1 128 ? 1.491 2.145 -55.201 1.00 39.44 128 TRP A N 1
ATOM 1014 C CA . TRP A 1 128 ? 2.346 1.066 -54.725 1.00 39.44 128 TRP A CA 1
ATOM 1015 C C . TRP A 1 128 ? 3.683 0.923 -55.472 1.00 39.44 128 TRP A C 1
ATOM 1017 O O . TRP A 1 128 ? 4.449 0.038 -55.110 1.00 39.44 128 TRP A O 1
ATOM 1027 N N . ASN A 1 129 ? 4.047 1.807 -56.412 1.00 40.75 129 ASN A N 1
ATOM 1028 C CA . ASN A 1 129 ? 5.353 1.748 -57.111 1.00 40.75 129 ASN A CA 1
ATOM 1029 C C . ASN A 1 129 ? 6.585 2.089 -56.232 1.00 40.75 129 ASN A C 1
ATOM 1031 O O . ASN A 1 129 ? 7.569 2.643 -56.714 1.00 40.75 129 ASN A O 1
ATOM 1035 N N . LYS A 1 130 ? 6.568 1.778 -54.932 1.00 41.97 130 LYS A N 1
ATOM 1036 C CA . LYS A 1 130 ? 7.787 1.673 -54.105 1.00 41.97 130 LYS A CA 1
ATOM 1037 C C . LYS A 1 130 ? 7.730 0.599 -53.016 1.00 41.97 130 LYS A C 1
ATOM 1039 O O . LYS A 1 130 ? 8.635 0.528 -52.192 1.00 41.97 130 LYS A O 1
ATOM 1044 N N . TRP A 1 131 ? 6.662 -0.189 -52.960 1.00 40.66 131 TRP A N 1
ATOM 1045 C CA . TRP A 1 131 ? 6.462 -1.213 -51.935 1.00 40.66 131 TRP A CA 1
ATOM 1046 C C . TRP A 1 131 ? 6.158 -2.534 -52.664 1.00 40.66 131 TRP A C 1
ATOM 1048 O O . TRP A 1 131 ? 5.090 -3.111 -52.498 1.00 40.66 131 TRP A O 1
ATOM 1058 N N . GLU A 1 132 ? 7.063 -2.952 -53.556 1.00 37.88 132 GLU A N 1
ATOM 1059 C CA . GLU A 1 132 ? 6.914 -4.143 -54.407 1.00 37.88 132 GLU A CA 1
ATOM 1060 C C . GLU A 1 132 ? 7.476 -5.401 -53.719 1.00 37.88 132 GLU A C 1
ATOM 1062 O O . GLU A 1 132 ? 8.592 -5.392 -53.194 1.00 37.88 132 GLU A O 1
ATOM 1067 N N . TYR A 1 133 ? 6.710 -6.496 -53.760 1.00 33.91 133 TYR A N 1
ATOM 1068 C CA . TYR A 1 133 ? 7.168 -7.853 -53.455 1.00 33.91 133 TYR A CA 1
ATOM 1069 C C . TYR A 1 133 ? 7.055 -8.673 -54.744 1.00 33.91 133 TYR A C 1
ATOM 1071 O O . TYR A 1 133 ? 5.969 -9.084 -55.132 1.00 33.91 133 TYR A O 1
ATOM 1079 N N . GLY A 1 134 ? 8.178 -8.858 -55.431 1.00 28.44 134 GLY A N 1
ATOM 1080 C CA . GLY A 1 134 ? 8.280 -9.568 -56.702 1.00 28.44 134 GLY A CA 1
ATOM 1081 C C . GLY A 1 134 ? 9.744 -9.894 -56.985 1.00 28.44 134 GLY A C 1
ATOM 1082 O O . GLY A 1 134 ? 10.644 -9.206 -56.512 1.00 28.44 134 GLY A O 1
ATOM 1083 N N . SER A 1 135 ? 9.993 -11.006 -57.665 1.00 29.47 135 SER A N 1
ATOM 1084 C CA . SER A 1 135 ? 11.304 -11.634 -57.861 1.00 29.47 135 SER A CA 1
ATOM 1085 C C . SER A 1 135 ? 12.416 -10.668 -58.328 1.00 29.47 135 SER A C 1
ATOM 1087 O O . SER A 1 135 ? 12.429 -10.266 -59.488 1.00 29.47 135 SER A O 1
ATOM 1089 N N . ASN A 1 136 ? 13.389 -10.415 -57.436 1.00 34.81 136 ASN A N 1
ATOM 1090 C CA . ASN A 1 136 ? 14.565 -9.517 -57.505 1.00 34.81 136 ASN A CA 1
ATOM 1091 C C . ASN A 1 136 ? 14.325 -8.013 -57.218 1.00 34.81 136 ASN A C 1
ATOM 1093 O O . ASN A 1 136 ? 13.383 -7.415 -57.715 1.00 34.81 136 ASN A O 1
ATOM 1097 N N . PRO A 1 137 ? 15.172 -7.386 -56.375 1.00 43.19 137 PRO A N 1
ATOM 1098 C CA . PRO A 1 137 ? 14.724 -6.743 -55.145 1.00 43.19 137 PRO A CA 1
ATOM 1099 C C . PRO A 1 137 ? 14.849 -5.222 -55.211 1.00 43.19 137 PRO A C 1
ATOM 1101 O O . PRO A 1 137 ? 15.890 -4.714 -55.610 1.00 43.19 137 PRO A O 1
ATOM 1104 N N . LEU A 1 138 ? 13.874 -4.484 -54.685 1.00 42.38 138 LEU A N 1
ATOM 1105 C CA . LEU A 1 138 ? 14.105 -3.098 -54.269 1.00 42.38 138 LEU A CA 1
ATOM 1106 C C . LEU A 1 138 ? 13.469 -2.805 -52.906 1.00 42.38 138 LEU A C 1
ATOM 1108 O O . LEU A 1 138 ? 12.850 -1.771 -52.687 1.00 42.38 138 LEU A O 1
ATOM 1112 N N . THR A 1 139 ? 13.769 -3.650 -51.916 1.00 54.03 139 THR A N 1
ATOM 1113 C CA . THR A 1 139 ? 14.270 -3.039 -50.683 1.00 54.03 139 THR A CA 1
ATOM 1114 C C . THR A 1 139 ? 15.542 -2.311 -51.093 1.00 54.03 139 THR A C 1
ATOM 1116 O O . THR A 1 139 ? 16.498 -2.992 -51.470 1.00 54.03 139 THR A O 1
ATOM 1119 N N . THR A 1 140 ? 15.569 -0.973 -51.106 1.00 64.88 140 THR A N 1
ATOM 1120 C CA . THR A 1 140 ? 16.846 -0.270 -51.286 1.00 64.88 140 THR A CA 1
ATOM 1121 C C . THR A 1 140 ? 17.800 -0.865 -50.265 1.00 64.88 140 THR A C 1
ATOM 1123 O O . THR A 1 140 ? 17.535 -0.835 -49.057 1.00 64.88 140 THR A O 1
ATOM 1126 N N . ILE A 1 141 ? 18.837 -1.517 -50.777 1.00 68.38 141 ILE A N 1
ATOM 1127 C CA . ILE A 1 141 ? 19.884 -2.062 -49.946 1.00 68.38 141 ILE A CA 1
ATOM 1128 C C . ILE A 1 141 ? 20.640 -0.850 -49.426 1.00 68.38 141 ILE A C 1
ATOM 1130 O O . ILE A 1 141 ? 21.147 -0.042 -50.200 1.00 68.38 141 ILE A O 1
ATOM 1134 N N . LEU A 1 142 ? 20.613 -0.680 -48.113 1.00 70.69 142 LEU A N 1
ATOM 1135 C CA . LEU A 1 142 ? 21.431 0.310 -47.448 1.00 70.69 142 LEU A CA 1
ATOM 1136 C C . LEU A 1 142 ? 22.785 -0.339 -47.202 1.00 70.69 142 LEU A C 1
ATOM 1138 O O . LEU A 1 142 ? 22.893 -1.289 -46.421 1.00 70.69 142 LEU A O 1
ATOM 1142 N N . ASP A 1 143 ? 23.783 0.170 -47.917 1.00 66.50 143 ASP A N 1
ATOM 1143 C CA . ASP A 1 143 ? 25.171 -0.257 -47.808 1.00 66.50 143 ASP A CA 1
ATOM 1144 C C . ASP A 1 143 ? 25.754 0.109 -46.446 1.00 66.50 143 ASP A C 1
ATOM 1146 O O . ASP A 1 143 ? 25.247 1.005 -45.761 1.00 66.50 143 ASP A O 1
ATOM 1150 N N . ALA A 1 144 ? 26.888 -0.522 -46.127 1.00 57.81 144 ALA A N 1
ATOM 1151 C CA . ALA A 1 144 ? 27.581 -0.508 -44.843 1.00 57.81 144 ALA A CA 1
ATOM 1152 C C . ALA A 1 144 ? 27.833 0.880 -44.191 1.00 57.81 144 ALA A C 1
ATOM 1154 O O . ALA A 1 144 ? 28.111 0.963 -42.998 1.00 57.81 144 ALA A O 1
ATOM 1155 N N . ASN A 1 145 ? 27.728 1.973 -44.951 1.00 61.97 145 ASN A N 1
ATOM 1156 C CA . ASN A 1 145 ? 28.023 3.342 -44.509 1.00 61.97 145 ASN A CA 1
ATOM 1157 C C . ASN A 1 145 ? 26.845 4.312 -44.705 1.00 61.97 145 ASN A C 1
ATOM 1159 O O . ASN A 1 145 ? 27.022 5.530 -44.671 1.00 61.97 145 ASN A O 1
ATOM 1163 N N . SER A 1 146 ? 25.645 3.794 -44.963 1.00 67.38 146 SER A N 1
ATOM 1164 C CA . SER A 1 146 ? 24.465 4.625 -45.200 1.00 67.38 146 SER A CA 1
ATOM 1165 C C . SER A 1 146 ? 24.086 5.406 -43.939 1.00 67.38 146 SER A C 1
ATOM 1167 O O . SER A 1 146 ? 23.765 4.814 -42.909 1.00 67.38 146 SER A O 1
ATOM 1169 N N . ASN A 1 147 ? 24.066 6.740 -44.024 1.00 75.06 147 ASN A N 1
ATOM 1170 C CA . ASN A 1 147 ? 23.552 7.574 -42.941 1.00 75.06 147 ASN A CA 1
ATOM 1171 C C . ASN A 1 147 ? 22.017 7.467 -42.872 1.00 75.06 147 ASN A C 1
ATOM 1173 O O . ASN A 1 147 ? 21.297 8.022 -43.709 1.00 75.06 147 ASN A O 1
ATOM 1177 N N . LEU A 1 148 ? 21.514 6.786 -41.841 1.00 77.56 148 LEU A N 1
ATOM 1178 C CA . LEU A 1 148 ? 20.083 6.552 -41.640 1.00 77.56 148 LEU A CA 1
ATOM 1179 C C . LEU A 1 148 ? 19.271 7.843 -41.432 1.00 77.56 148 LEU A C 1
ATOM 1181 O O . LEU A 1 148 ? 18.064 7.838 -41.676 1.00 77.56 148 LEU A O 1
ATOM 1185 N N . ASP A 1 149 ? 19.899 8.956 -41.043 1.00 76.94 149 ASP A N 1
ATOM 1186 C CA . ASP A 1 149 ? 19.239 10.266 -40.883 1.00 76.94 149 ASP A CA 1
ATOM 1187 C C . ASP A 1 149 ? 18.793 10.869 -42.212 1.00 76.94 149 ASP A C 1
ATOM 1189 O O . ASP A 1 149 ? 17.891 11.705 -42.258 1.00 76.94 149 ASP A O 1
ATOM 1193 N N . THR A 1 150 ? 19.409 10.427 -43.307 1.00 77.06 150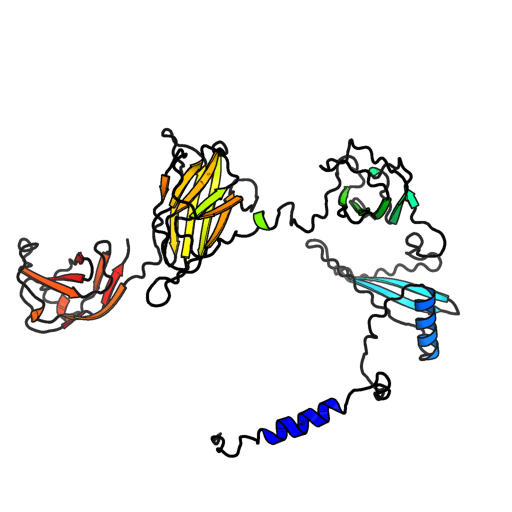 THR A N 1
ATOM 1194 C CA . THR A 1 150 ? 19.066 10.868 -44.663 1.00 77.06 150 THR A CA 1
ATOM 1195 C C . THR A 1 150 ? 17.971 10.009 -45.300 1.00 77.06 150 THR A C 1
ATOM 1197 O O . THR A 1 150 ? 17.359 10.405 -46.294 1.00 77.06 150 THR A O 1
ATOM 1200 N N . VAL A 1 151 ? 17.656 8.850 -44.708 1.00 80.12 151 VAL A N 1
ATOM 1201 C CA . VAL A 1 151 ? 16.662 7.902 -45.229 1.00 80.12 151 VAL A CA 1
ATOM 1202 C C . VAL A 1 151 ? 15.257 8.300 -44.769 1.00 80.12 151 VAL A C 1
ATOM 1204 O O . VAL A 1 151 ? 14.634 7.653 -43.935 1.00 80.12 151 VAL A O 1
ATOM 1207 N N . LEU A 1 152 ? 14.746 9.408 -45.302 1.00 80.31 152 LEU A N 1
ATOM 1208 C CA . LEU A 1 152 ? 13.455 9.977 -44.891 1.00 80.31 152 LEU A CA 1
ATOM 1209 C C . LEU A 1 152 ? 12.302 9.629 -45.834 1.00 80.31 152 LEU A C 1
ATOM 1211 O O . LEU A 1 152 ? 11.184 10.073 -45.620 1.00 80.31 152 LEU A O 1
ATOM 1215 N N . THR A 1 153 ? 12.537 8.904 -46.921 1.00 80.56 153 THR A N 1
ATOM 1216 C CA . THR A 1 153 ? 11.455 8.580 -47.862 1.00 80.56 153 THR A CA 1
ATOM 1217 C C . THR A 1 153 ? 10.665 7.382 -47.347 1.00 80.56 153 THR A C 1
ATOM 1219 O O . THR A 1 153 ? 11.268 6.400 -46.933 1.00 80.56 153 THR A O 1
ATOM 1222 N N . SER A 1 154 ? 9.328 7.441 -47.380 1.00 75.81 154 SER A N 1
ATOM 1223 C CA . SER A 1 154 ? 8.497 6.295 -46.994 1.00 75.81 154 SER A CA 1
ATOM 1224 C C . SER A 1 154 ? 8.852 5.059 -47.827 1.00 75.81 154 SER A C 1
ATOM 1226 O O . SER A 1 154 ? 8.803 5.120 -49.058 1.00 75.81 154 SER A O 1
ATOM 1228 N N . GLY A 1 155 ? 9.177 3.942 -47.180 1.00 70.81 155 GLY A N 1
ATOM 1229 C CA . GLY A 1 155 ? 9.626 2.734 -47.872 1.00 70.81 155 GLY A CA 1
ATOM 1230 C C . GLY A 1 155 ? 10.116 1.620 -46.955 1.00 70.81 155 GLY A C 1
ATOM 1231 O O . GLY A 1 155 ? 10.279 1.815 -45.748 1.00 70.81 155 GLY A O 1
ATOM 1232 N N . PHE A 1 156 ? 10.388 0.465 -47.564 1.00 71.69 156 PHE A N 1
ATOM 1233 C CA . PHE A 1 156 ? 11.115 -0.640 -46.948 1.00 71.69 156 PHE A CA 1
ATOM 1234 C C . PHE A 1 156 ? 12.562 -0.658 -47.429 1.00 71.69 156 PHE A C 1
ATOM 1236 O O . PHE A 1 156 ? 12.849 -0.616 -48.625 1.00 71.69 156 PHE A O 1
ATOM 1243 N N . TYR A 1 157 ? 13.476 -0.777 -46.483 1.00 73.62 157 TYR A N 1
ATOM 1244 C CA . TYR A 1 157 ? 14.908 -0.774 -46.718 1.00 73.62 157 TYR A CA 1
ATOM 1245 C C . TYR A 1 157 ? 15.501 -2.037 -46.122 1.00 73.62 157 TYR A C 1
ATOM 1247 O O . TYR A 1 157 ? 15.129 -2.453 -45.024 1.00 73.62 157 TYR A O 1
ATOM 1255 N N . ARG A 1 158 ? 16.442 -2.652 -46.832 1.00 77.75 158 ARG A N 1
ATOM 1256 C CA . ARG A 1 158 ? 17.179 -3.801 -46.312 1.00 77.75 158 ARG A CA 1
ATOM 1257 C C . ARG A 1 158 ? 18.532 -3.304 -45.851 1.00 77.75 158 ARG A C 1
ATOM 1259 O O . ARG A 1 158 ? 19.292 -2.760 -46.642 1.00 77.75 158 ARG A O 1
ATOM 1266 N N . LEU A 1 159 ? 18.837 -3.526 -44.584 1.00 73.94 159 LEU A N 1
ATOM 1267 C CA . LEU A 1 159 ? 20.178 -3.342 -44.053 1.00 73.94 159 LEU A CA 1
ATOM 1268 C C . LEU A 1 159 ? 20.976 -4.575 -44.475 1.00 73.94 159 LEU A C 1
ATOM 1270 O O . LEU A 1 159 ? 20.633 -5.697 -44.081 1.00 73.94 159 LEU A O 1
ATOM 1274 N N . SER A 1 160 ? 21.966 -4.395 -45.349 1.00 63.38 160 SER A N 1
ATOM 1275 C CA . SER A 1 160 ? 22.768 -5.505 -45.856 1.00 63.38 160 SER A CA 1
ATOM 1276 C C . SER A 1 160 ? 24.247 -5.238 -45.627 1.00 63.38 160 SER A C 1
ATOM 1278 O O . SER A 1 160 ? 24.787 -4.273 -46.155 1.00 63.38 160 SER A O 1
ATOM 1280 N N . GLY A 1 161 ? 24.883 -6.140 -44.880 1.00 58.50 161 GLY A N 1
ATOM 1281 C CA . GLY A 1 161 ? 26.330 -6.225 -44.755 1.00 58.50 161 GLY A CA 1
ATOM 1282 C C . GLY A 1 161 ? 26.902 -5.147 -43.851 1.00 58.50 161 GLY A C 1
ATOM 1283 O O . GLY A 1 161 ? 26.959 -3.993 -44.242 1.00 58.50 161 GLY A O 1
ATOM 1284 N N . ASN A 1 162 ? 27.366 -5.559 -42.666 1.00 51.44 162 ASN A N 1
ATOM 1285 C CA . ASN A 1 162 ? 28.281 -4.823 -41.785 1.00 51.44 162 ASN A CA 1
ATOM 1286 C C . ASN A 1 162 ? 28.081 -3.297 -41.800 1.00 51.44 162 ASN A C 1
ATOM 1288 O O . ASN A 1 162 ? 29.053 -2.549 -41.900 1.00 51.44 162 ASN A O 1
ATOM 1292 N N . THR A 1 163 ? 26.819 -2.849 -41.745 1.00 49.19 163 THR A N 1
ATOM 1293 C CA . THR A 1 163 ? 26.482 -1.443 -41.585 1.00 49.19 163 THR A CA 1
ATOM 1294 C C . THR A 1 163 ? 27.060 -1.002 -40.266 1.00 49.19 163 THR A C 1
ATOM 1296 O O . THR A 1 163 ? 26.462 -1.223 -39.214 1.00 49.19 163 THR A O 1
ATOM 1299 N N . ASN A 1 164 ? 28.262 -0.428 -40.327 1.00 45.53 164 ASN A N 1
ATOM 1300 C CA . ASN A 1 164 ? 28.853 0.330 -39.248 1.00 45.53 164 ASN A CA 1
ATOM 1301 C C . ASN A 1 164 ? 28.003 1.585 -39.163 1.00 45.53 164 ASN A C 1
ATOM 1303 O O . ASN A 1 164 ? 28.375 2.635 -39.674 1.00 45.53 164 ASN A O 1
ATOM 1307 N N . ILE A 1 165 ? 26.817 1.453 -38.571 1.00 51.44 165 ILE A N 1
ATOM 1308 C CA . ILE A 1 165 ? 26.056 2.611 -38.150 1.00 51.44 165 ILE A CA 1
ATOM 1309 C C . ILE A 1 165 ? 26.978 3.292 -37.136 1.00 51.44 165 ILE A C 1
ATOM 1311 O O . ILE A 1 165 ? 27.271 2.664 -36.111 1.00 51.44 165 ILE A O 1
ATOM 1315 N N . PRO A 1 166 ? 27.541 4.477 -37.445 1.00 43.06 166 PRO A N 1
ATOM 1316 C CA . PRO A 1 166 ? 28.580 5.063 -36.620 1.00 43.06 166 PRO A CA 1
ATOM 1317 C C . PRO A 1 166 ? 28.077 5.159 -35.184 1.00 43.06 166 PRO A C 1
ATOM 1319 O O . PRO A 1 166 ? 26.996 5.680 -34.908 1.00 43.06 166 PRO A O 1
ATOM 1322 N N . VAL A 1 167 ? 28.866 4.590 -34.276 1.00 43.69 167 VAL A N 1
ATOM 1323 C CA . VAL A 1 167 ? 28.548 4.358 -32.856 1.00 43.69 167 VAL A CA 1
ATOM 1324 C C . VAL A 1 167 ? 28.396 5.680 -32.078 1.00 43.69 167 VAL A C 1
ATOM 1326 O O . VAL A 1 167 ? 28.097 5.687 -30.889 1.00 43.69 167 VAL A O 1
ATOM 1329 N N . GLU A 1 168 ? 28.586 6.809 -32.753 1.00 44.00 168 GLU A N 1
ATOM 1330 C CA . GLU A 1 168 ? 28.670 8.145 -32.173 1.00 44.00 168 GLU A CA 1
ATOM 1331 C C . GLU A 1 168 ? 27.280 8.764 -31.935 1.00 44.00 168 GLU A C 1
ATOM 1333 O O . GLU A 1 168 ? 27.133 9.559 -31.012 1.00 44.00 168 GLU A O 1
ATOM 1338 N N . ASP A 1 169 ? 26.235 8.292 -32.636 1.00 44.09 169 ASP A N 1
ATOM 1339 C CA . ASP A 1 169 ? 24.857 8.803 -32.489 1.00 44.09 169 ASP A CA 1
ATOM 1340 C C . ASP A 1 169 ? 23.811 7.752 -32.052 1.00 44.09 169 ASP A C 1
ATOM 1342 O O . ASP A 1 169 ? 22.654 8.088 -31.776 1.00 44.09 169 ASP A O 1
ATOM 1346 N N . ILE A 1 170 ? 24.208 6.485 -31.868 1.00 46.16 170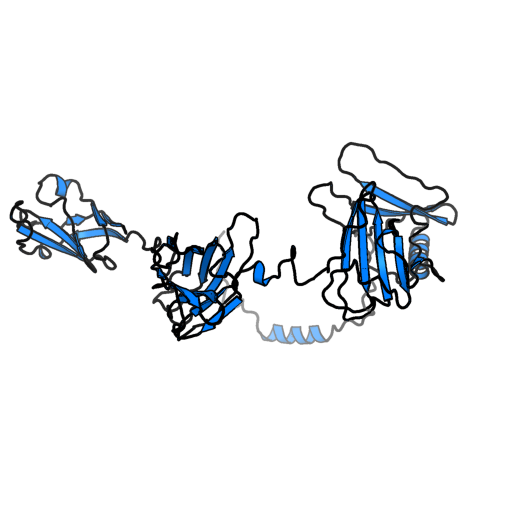 ILE A N 1
ATOM 1347 C CA . ILE A 1 170 ? 23.372 5.458 -31.220 1.00 46.16 170 ILE A CA 1
ATOM 1348 C C . ILE A 1 170 ? 23.804 5.321 -29.758 1.00 46.16 170 ILE A C 1
ATOM 1350 O O . ILE A 1 170 ? 24.657 4.503 -29.418 1.00 46.16 170 ILE A O 1
ATOM 1354 N N . VAL A 1 171 ? 23.176 6.068 -28.848 1.00 37.25 171 VAL A N 1
ATOM 1355 C CA . VAL A 1 171 ? 23.276 5.732 -27.416 1.00 37.25 171 VAL A CA 1
ATOM 1356 C C . VAL A 1 171 ? 22.311 4.588 -27.117 1.00 37.25 171 VAL A C 1
ATOM 1358 O O . VAL A 1 171 ? 21.204 4.795 -26.634 1.00 37.25 171 VAL A O 1
ATOM 1361 N N . ALA A 1 172 ? 22.769 3.375 -27.420 1.00 34.44 172 ALA A N 1
ATOM 1362 C CA . ALA A 1 172 ? 22.219 2.115 -26.944 1.00 34.44 172 ALA A CA 1
ATOM 1363 C C . ALA A 1 172 ? 23.312 1.368 -26.145 1.00 34.44 172 ALA A C 1
ATOM 1365 O O . ALA A 1 172 ? 24.461 1.346 -26.588 1.00 34.44 172 ALA A O 1
ATOM 1366 N N . PRO A 1 173 ? 23.018 0.740 -24.987 1.00 32.66 173 PRO A N 1
ATOM 1367 C CA . PRO A 1 173 ? 24.063 0.209 -24.100 1.00 32.66 173 PRO A CA 1
ATOM 1368 C C . PRO A 1 173 ? 24.757 -1.075 -24.583 1.00 32.66 173 PRO A C 1
ATOM 1370 O O . PRO A 1 173 ? 25.699 -1.517 -23.934 1.00 32.66 173 PRO A O 1
ATOM 1373 N N . ASN A 1 174 ? 24.336 -1.679 -25.700 1.00 37.16 174 ASN A N 1
ATOM 1374 C CA . ASN A 1 174 ? 24.953 -2.894 -26.232 1.00 37.16 174 ASN A CA 1
ATOM 1375 C C . ASN A 1 174 ? 25.577 -2.630 -27.606 1.00 37.16 174 ASN A C 1
ATOM 1377 O O . ASN A 1 174 ? 24.890 -2.577 -28.623 1.00 37.16 174 ASN A O 1
ATOM 1381 N N . LYS A 1 175 ? 26.908 -2.491 -27.599 1.00 43.53 175 LYS A N 1
ATOM 1382 C CA . LYS A 1 175 ? 27.815 -2.386 -28.753 1.00 43.53 175 LYS A CA 1
ATOM 1383 C C . LYS A 1 175 ? 27.772 -3.645 -29.636 1.00 43.53 175 LYS A C 1
ATOM 1385 O O . LYS A 1 175 ? 28.703 -4.445 -29.627 1.00 43.53 175 LYS A O 1
ATOM 1390 N N . GLY A 1 176 ? 26.690 -3.843 -30.378 1.00 44.94 176 GLY A N 1
ATOM 1391 C CA . GLY A 1 176 ? 26.583 -4.884 -31.393 1.00 44.94 176 GLY A CA 1
ATOM 1392 C C . GLY A 1 176 ? 26.188 -4.264 -32.721 1.00 44.94 176 GLY A C 1
ATOM 1393 O O . GLY A 1 176 ? 25.146 -3.622 -32.804 1.00 44.94 176 GLY A O 1
ATOM 1394 N N . ASN A 1 177 ? 27.014 -4.446 -33.747 1.00 54.41 177 ASN A N 1
ATOM 1395 C CA . ASN A 1 177 ? 26.701 -4.014 -35.102 1.00 54.41 177 ASN A CA 1
ATOM 1396 C C . ASN A 1 177 ? 25.366 -4.643 -35.538 1.00 54.41 177 ASN A C 1
ATOM 1398 O O . ASN A 1 177 ? 25.253 -5.870 -35.611 1.00 54.41 177 ASN A O 1
ATOM 1402 N N . TYR A 1 178 ? 24.355 -3.828 -35.852 1.00 57.00 178 TYR A N 1
ATOM 1403 C CA . TYR A 1 178 ? 23.164 -4.311 -36.550 1.00 57.00 178 TYR A CA 1
ATOM 1404 C C . TYR A 1 178 ? 23.560 -4.617 -37.996 1.00 57.00 178 TYR A C 1
ATOM 1406 O O . TYR A 1 178 ? 23.417 -3.792 -38.894 1.00 57.00 178 TYR A O 1
ATOM 1414 N N . ASN A 1 179 ? 24.131 -5.803 -38.201 1.00 56.97 179 ASN A N 1
ATOM 1415 C CA . ASN A 1 179 ? 24.730 -6.195 -39.476 1.00 56.97 179 ASN A CA 1
ATOM 1416 C C . ASN A 1 179 ? 23.687 -6.467 -40.565 1.00 56.97 179 ASN A C 1
ATOM 1418 O O . ASN A 1 179 ? 24.008 -6.376 -41.749 1.00 56.97 179 ASN A O 1
ATOM 1422 N N . TYR A 1 180 ? 22.465 -6.839 -40.162 1.00 66.31 180 TYR A N 1
ATOM 1423 C CA . TYR A 1 180 ? 21.388 -7.240 -41.061 1.00 66.31 180 TYR A CA 1
ATOM 1424 C C . TYR A 1 180 ? 20.008 -6.995 -40.437 1.00 66.31 180 TYR A C 1
ATOM 1426 O O . TYR A 1 180 ? 19.782 -7.307 -39.265 1.00 66.31 180 TYR A O 1
ATOM 1434 N N . GLY A 1 181 ? 19.066 -6.491 -41.232 1.00 74.81 181 GLY A N 1
ATOM 1435 C CA . GLY A 1 181 ? 17.690 -6.253 -40.799 1.00 74.81 181 GLY A CA 1
ATOM 1436 C C . GLY A 1 181 ? 16.822 -5.598 -41.869 1.00 74.81 181 GLY A C 1
ATOM 1437 O O . GLY A 1 181 ? 17.292 -5.270 -42.960 1.00 74.81 181 GLY A O 1
ATOM 1438 N N . THR A 1 182 ? 15.549 -5.394 -41.549 1.00 79.00 182 THR A N 1
ATOM 1439 C CA . THR A 1 182 ? 14.617 -4.583 -42.344 1.00 79.00 182 THR A CA 1
ATOM 1440 C C . THR A 1 182 ? 14.363 -3.267 -41.631 1.00 79.00 182 THR A C 1
ATOM 1442 O O . THR A 1 182 ? 14.053 -3.270 -40.446 1.00 79.00 182 THR A O 1
ATOM 1445 N N . MET A 1 183 ? 14.445 -2.146 -42.338 1.00 79.31 183 MET A N 1
ATOM 1446 C CA . MET A 1 183 ? 13.996 -0.849 -41.847 1.00 79.31 183 MET A CA 1
ATOM 1447 C C . MET A 1 183 ? 12.729 -0.420 -42.586 1.00 79.31 183 MET A C 1
ATOM 1449 O O . MET A 1 183 ? 12.672 -0.460 -43.812 1.00 79.31 183 MET A O 1
ATOM 1453 N N . ILE A 1 184 ? 11.724 0.018 -41.839 1.00 81.69 184 ILE A N 1
ATOM 1454 C CA . ILE A 1 184 ? 10.501 0.631 -42.351 1.00 81.69 184 ILE A CA 1
ATOM 1455 C C . ILE A 1 184 ? 10.587 2.122 -42.073 1.00 81.69 184 ILE A C 1
ATOM 1457 O O . ILE A 1 184 ? 10.791 2.524 -40.929 1.00 81.69 184 ILE A O 1
ATOM 1461 N N . VAL A 1 185 ? 10.399 2.940 -43.102 1.00 77.19 185 VAL A N 1
ATOM 1462 C CA . VAL A 1 185 ? 10.296 4.392 -42.966 1.00 77.19 185 VAL A CA 1
ATOM 1463 C C . VAL A 1 185 ? 8.888 4.818 -43.332 1.00 77.19 185 VAL A C 1
ATOM 1465 O O . VAL A 1 185 ? 8.353 4.430 -44.370 1.00 77.19 185 VAL A O 1
ATOM 1468 N N . THR A 1 186 ? 8.297 5.655 -42.490 1.00 79.50 186 THR A N 1
ATOM 1469 C CA . THR A 1 186 ? 7.050 6.357 -42.781 1.00 79.50 186 THR A CA 1
ATOM 1470 C C . THR A 1 186 ? 7.299 7.850 -42.647 1.00 79.50 186 THR A C 1
ATOM 1472 O O . THR A 1 186 ? 7.808 8.319 -41.634 1.00 79.50 186 THR A O 1
ATOM 1475 N N . ARG A 1 187 ? 6.980 8.614 -43.688 1.00 73.44 187 ARG A N 1
ATOM 1476 C CA . ARG A 1 187 ? 7.113 10.069 -43.710 1.00 73.44 187 ARG A CA 1
ATOM 1477 C C . ARG A 1 187 ? 5.746 10.721 -43.851 1.00 73.44 187 ARG A C 1
ATOM 1479 O O . ARG A 1 187 ? 5.013 10.443 -44.799 1.00 73.44 187 ARG A O 1
ATOM 1486 N N . GLY A 1 188 ? 5.431 11.582 -42.889 1.00 68.19 188 GLY A N 1
ATOM 1487 C CA . GLY A 1 188 ? 4.378 12.586 -42.981 1.00 68.19 188 GLY A CA 1
ATOM 1488 C C . GLY A 1 188 ? 4.889 13.863 -43.656 1.00 68.19 188 GLY A C 1
ATOM 1489 O O . GLY A 1 188 ? 5.996 13.897 -44.188 1.00 68.19 188 GLY A O 1
ATOM 1490 N N . HIS A 1 189 ? 4.088 14.930 -43.635 1.00 72.19 189 HIS A N 1
ATOM 1491 C CA . HIS A 1 189 ? 4.467 16.216 -44.238 1.00 72.19 189 HIS A CA 1
ATOM 1492 C C . HIS A 1 189 ? 5.769 16.769 -43.620 1.00 72.19 189 HIS A C 1
ATOM 1494 O O . HIS A 1 189 ? 6.773 16.919 -44.318 1.00 72.19 189 HIS A O 1
ATOM 1500 N N . ASP A 1 190 ? 5.779 16.930 -42.291 1.00 78.62 190 ASP A N 1
ATOM 1501 C CA . ASP A 1 190 ? 6.920 17.463 -41.527 1.00 78.62 190 ASP A CA 1
ATOM 1502 C C . ASP A 1 190 ? 7.507 16.467 -40.524 1.00 78.62 190 ASP A C 1
ATOM 1504 O O . ASP A 1 190 ? 8.409 16.804 -39.761 1.00 78.62 190 ASP A O 1
ATOM 1508 N N . THR A 1 191 ? 7.005 15.234 -40.509 1.00 77.81 191 THR A N 1
ATOM 1509 C CA . THR A 1 191 ? 7.386 14.198 -39.546 1.00 77.81 191 THR A CA 1
ATOM 1510 C C . THR A 1 191 ? 7.861 12.936 -40.240 1.00 77.81 191 THR A C 1
ATOM 1512 O O . THR A 1 191 ? 7.525 12.665 -41.393 1.00 77.81 191 THR A O 1
ATOM 1515 N N . PHE A 1 192 ? 8.638 12.134 -39.525 1.00 76.69 192 PHE A N 1
ATOM 1516 C CA . PHE A 1 192 ? 9.002 10.797 -39.957 1.00 76.69 192 PHE A CA 1
ATOM 1517 C C . PHE A 1 192 ? 9.019 9.826 -38.776 1.00 76.69 192 PHE A C 1
ATOM 1519 O O . PHE A 1 192 ? 9.218 10.222 -37.625 1.00 76.69 192 PHE A O 1
ATOM 1526 N N . SER A 1 193 ? 8.860 8.544 -39.078 1.00 81.25 193 SER A N 1
ATOM 1527 C CA . SER A 1 193 ? 9.156 7.431 -38.188 1.00 81.25 193 SER A CA 1
ATOM 1528 C C . SER A 1 193 ? 10.001 6.402 -38.928 1.00 81.25 193 SER A C 1
ATOM 1530 O O . SER A 1 193 ? 9.763 6.121 -40.103 1.00 81.25 193 SER A O 1
ATOM 1532 N N . GLN A 1 194 ? 10.997 5.858 -38.236 1.00 81.06 194 GLN A N 1
ATOM 1533 C CA . GLN A 1 194 ? 11.815 4.750 -38.712 1.00 81.06 194 GLN A CA 1
ATOM 1534 C C . GLN A 1 194 ? 11.748 3.618 -37.693 1.00 81.06 194 GLN A C 1
ATOM 1536 O O . GLN A 1 194 ? 11.949 3.858 -36.504 1.00 81.06 194 GLN A O 1
ATOM 1541 N N . ILE A 1 195 ? 11.497 2.398 -38.156 1.00 82.88 195 ILE A N 1
ATOM 1542 C CA . ILE A 1 195 ? 11.493 1.182 -37.336 1.00 82.88 195 ILE A CA 1
ATOM 1543 C C . ILE A 1 195 ? 12.474 0.198 -37.953 1.00 82.88 195 ILE A C 1
ATOM 1545 O O . ILE A 1 195 ? 12.404 -0.045 -39.153 1.00 82.88 195 ILE A O 1
ATOM 1549 N N . ILE A 1 196 ? 13.368 -0.383 -37.160 1.00 80.44 196 ILE A N 1
ATOM 1550 C CA . ILE A 1 196 ? 14.331 -1.390 -37.608 1.00 80.44 196 ILE A CA 1
ATOM 1551 C C . ILE A 1 196 ? 14.023 -2.720 -36.925 1.00 80.44 196 ILE A C 1
ATOM 1553 O O . ILE A 1 196 ? 13.979 -2.811 -35.700 1.00 80.44 196 ILE A O 1
ATOM 1557 N N . PHE A 1 197 ? 13.859 -3.754 -37.745 1.00 78.31 197 PHE A N 1
ATOM 1558 C CA . PHE A 1 197 ? 13.702 -5.154 -37.378 1.00 78.31 197 PHE A CA 1
ATOM 1559 C C . PHE A 1 197 ? 15.006 -5.894 -37.692 1.00 78.31 197 PHE A C 1
ATOM 1561 O O . PHE A 1 197 ? 15.261 -6.226 -38.855 1.00 78.31 197 PHE A O 1
ATOM 1568 N N . PRO A 1 198 ? 15.869 -6.121 -36.697 1.00 75.31 198 PRO A N 1
ATOM 1569 C CA . PRO A 1 198 ? 17.104 -6.862 -36.903 1.00 75.31 198 PRO A CA 1
ATOM 1570 C C . PRO A 1 198 ? 16.808 -8.336 -37.221 1.00 75.31 198 PRO A C 1
ATOM 1572 O O . PRO A 1 198 ? 15.888 -8.924 -36.662 1.00 75.31 198 PRO A O 1
ATOM 1575 N N . TYR A 1 199 ? 17.587 -8.952 -38.116 1.00 69.62 199 TYR A N 1
ATOM 1576 C CA . TYR A 1 199 ? 17.388 -10.361 -38.507 1.00 69.62 199 TYR A CA 1
ATOM 1577 C C . TYR A 1 199 ? 17.983 -11.376 -37.526 1.00 69.62 199 TYR A C 1
ATOM 1579 O O . TYR A 1 199 ? 17.775 -12.577 -37.673 1.00 69.62 199 TYR A O 1
ATOM 1587 N N . GLN A 1 200 ? 18.751 -10.923 -36.539 1.00 67.44 200 GLN A N 1
ATOM 1588 C CA . GLN A 1 200 ? 19.327 -11.804 -35.531 1.00 67.44 200 GLN A CA 1
ATOM 1589 C C . GLN A 1 200 ? 18.347 -11.978 -34.367 1.00 67.44 200 GLN A C 1
ATOM 1591 O O . GLN A 1 200 ? 17.935 -10.996 -33.755 1.00 67.44 200 GLN A O 1
ATOM 1596 N N . ASN A 1 201 ? 18.043 -13.233 -34.023 1.00 53.28 201 ASN A N 1
ATOM 1597 C CA . ASN A 1 201 ? 17.036 -13.629 -33.023 1.00 53.28 201 ASN A CA 1
ATOM 1598 C C . ASN A 1 201 ? 17.221 -13.023 -31.614 1.00 53.28 201 ASN A C 1
ATOM 1600 O O . ASN A 1 201 ? 16.301 -13.087 -30.806 1.00 53.28 201 ASN A O 1
ATOM 1604 N N . ASN A 1 202 ? 18.384 -12.439 -31.311 1.00 61.34 202 ASN A N 1
ATOM 1605 C CA . ASN A 1 202 ? 18.709 -11.870 -29.998 1.00 61.34 202 ASN A CA 1
ATOM 1606 C C . ASN A 1 202 ? 18.586 -10.339 -29.932 1.00 61.34 202 ASN A C 1
ATOM 1608 O O . ASN A 1 202 ? 18.959 -9.748 -28.920 1.00 61.34 202 ASN A O 1
ATOM 1612 N N . TYR A 1 203 ? 18.114 -9.683 -30.994 1.00 69.69 203 TYR A N 1
ATOM 1613 C CA . TYR A 1 203 ? 18.023 -8.227 -31.042 1.00 69.69 203 TYR A CA 1
ATOM 1614 C C . TYR A 1 203 ? 16.571 -7.752 -31.069 1.00 69.69 203 TYR A C 1
ATOM 1616 O O . TYR A 1 203 ? 15.755 -8.211 -31.864 1.00 69.69 203 TYR A O 1
ATOM 1624 N N . THR A 1 204 ? 16.262 -6.794 -30.200 1.00 69.62 204 THR A N 1
ATOM 1625 C CA . THR A 1 204 ? 14.942 -6.167 -30.112 1.00 69.62 204 THR A CA 1
ATOM 1626 C C . THR A 1 204 ? 14.759 -5.155 -31.247 1.00 69.62 204 THR A C 1
ATOM 1628 O O . THR A 1 204 ? 15.705 -4.417 -31.542 1.00 69.62 204 THR A O 1
ATOM 1631 N N . PRO A 1 205 ? 13.567 -5.063 -31.866 1.00 76.06 205 PRO A N 1
ATOM 1632 C CA . PRO A 1 205 ? 13.258 -3.980 -32.788 1.00 76.06 205 PRO A CA 1
ATOM 1633 C C . PRO A 1 205 ? 13.490 -2.604 -32.149 1.00 76.06 205 PRO A C 1
ATOM 1635 O O . PRO A 1 205 ? 13.248 -2.408 -30.956 1.00 76.06 205 PRO A O 1
ATOM 1638 N N . ILE A 1 206 ? 13.946 -1.641 -32.944 1.00 76.62 206 ILE A N 1
ATOM 1639 C CA . ILE A 1 206 ? 14.189 -0.261 -32.501 1.00 76.62 206 ILE A CA 1
ATOM 1640 C C . ILE A 1 206 ? 13.356 0.711 -33.333 1.00 76.62 206 ILE A C 1
ATOM 1642 O O . ILE A 1 206 ? 13.107 0.468 -34.511 1.00 76.62 206 ILE A O 1
ATOM 1646 N N . ILE A 1 207 ? 12.916 1.810 -32.731 1.00 79.19 207 ILE A N 1
ATOM 1647 C CA . ILE A 1 207 ? 12.087 2.840 -33.355 1.00 79.19 207 ILE A CA 1
ATOM 1648 C C . ILE A 1 207 ? 12.657 4.224 -33.070 1.00 79.19 207 ILE A C 1
ATOM 1650 O O . ILE A 1 207 ? 13.190 4.485 -31.998 1.00 79.19 207 ILE A O 1
ATOM 1654 N N . ARG A 1 208 ? 12.499 5.146 -34.013 1.00 78.00 208 ARG A N 1
ATOM 1655 C CA . ARG A 1 208 ? 12.591 6.579 -33.738 1.00 78.00 208 ARG A CA 1
ATOM 1656 C C . ARG A 1 208 ? 11.537 7.355 -34.495 1.00 78.00 208 ARG A C 1
ATOM 1658 O O . ARG A 1 208 ? 11.023 6.910 -35.523 1.00 78.00 208 ARG A O 1
ATOM 1665 N N . THR A 1 209 ? 11.268 8.553 -34.003 1.00 77.25 209 THR A N 1
ATOM 1666 C CA . THR A 1 209 ? 10.394 9.535 -34.644 1.00 77.25 209 THR A CA 1
ATOM 1667 C C . THR A 1 209 ? 11.035 10.911 -34.586 1.00 77.25 209 THR A C 1
ATOM 1669 O O . THR A 1 209 ? 11.672 11.254 -33.588 1.00 77.25 209 THR A O 1
ATOM 1672 N N . GLY A 1 210 ? 10.833 11.725 -35.614 1.00 73.38 210 GLY A N 1
ATOM 1673 C CA . GLY A 1 210 ? 11.375 13.079 -35.659 1.00 73.38 210 GLY A CA 1
ATOM 1674 C C . GLY A 1 210 ? 10.652 13.974 -36.652 1.00 73.38 210 GLY A C 1
ATOM 1675 O O . GLY A 1 210 ? 9.645 13.582 -37.245 1.00 73.38 210 GLY A O 1
ATOM 1676 N N . THR A 1 211 ? 11.180 15.185 -36.826 1.00 76.81 211 THR A N 1
ATOM 1677 C CA . THR A 1 211 ? 10.746 16.112 -37.873 1.00 76.81 211 THR A CA 1
ATOM 1678 C C . THR A 1 211 ? 11.748 16.132 -39.020 1.00 76.81 211 THR A C 1
ATOM 1680 O O . THR A 1 211 ? 12.945 15.932 -38.817 1.00 76.81 211 THR A O 1
ATOM 1683 N N . THR A 1 212 ? 11.279 16.398 -40.236 1.00 69.00 212 THR A N 1
ATOM 1684 C CA . THR A 1 212 ? 12.124 16.478 -41.446 1.00 69.00 212 THR A CA 1
ATOM 1685 C C . THR A 1 212 ? 13.151 17.616 -41.388 1.00 69.00 212 THR A C 1
ATOM 1687 O O . THR A 1 212 ? 14.145 17.578 -42.106 1.00 69.00 212 THR A O 1
ATOM 1690 N N . SER A 1 213 ? 12.936 18.601 -40.511 1.00 71.06 213 SER A N 1
ATOM 1691 C CA . SER A 1 213 ? 13.813 19.749 -40.251 1.00 71.06 213 SER A CA 1
ATOM 1692 C C . SER A 1 213 ? 14.838 19.541 -39.128 1.00 71.06 213 SER A C 1
ATOM 1694 O O . SER A 1 213 ? 15.735 20.366 -38.977 1.00 71.06 213 SER A O 1
ATOM 1696 N N . ASN A 1 214 ? 14.718 18.480 -38.321 1.00 63.34 214 ASN A N 1
ATOM 1697 C CA . ASN A 1 214 ? 15.593 18.226 -37.171 1.00 63.34 214 ASN A CA 1
ATOM 1698 C C . ASN A 1 214 ? 15.872 16.722 -37.018 1.00 63.34 214 ASN A C 1
ATOM 1700 O O . ASN A 1 214 ? 15.405 16.064 -36.086 1.00 63.34 214 ASN A O 1
ATOM 1704 N N . THR A 1 215 ? 16.607 16.169 -37.982 1.00 55.84 215 THR A N 1
ATOM 1705 C CA . THR A 1 215 ? 16.920 14.735 -38.065 1.00 55.84 215 THR A CA 1
ATOM 1706 C C . THR A 1 215 ? 18.059 14.308 -37.138 1.00 55.84 215 THR A C 1
ATOM 1708 O O . THR A 1 215 ? 17.987 13.229 -36.557 1.00 55.84 215 THR A O 1
ATOM 1711 N N . ALA A 1 216 ? 19.054 15.173 -36.923 1.00 53.44 216 ALA A N 1
ATOM 1712 C CA . ALA A 1 216 ? 20.319 14.851 -36.250 1.00 53.44 216 ALA A CA 1
ATOM 1713 C C . ALA A 1 216 ? 20.237 14.644 -34.719 1.00 53.44 216 ALA A C 1
ATOM 1715 O O . ALA A 1 216 ? 21.239 14.331 -34.090 1.00 53.44 216 ALA A O 1
ATOM 1716 N N . THR A 1 217 ? 19.076 14.841 -34.078 1.00 51.62 217 THR A N 1
ATOM 1717 C CA . THR A 1 217 ? 18.960 14.777 -32.601 1.00 51.62 217 THR A CA 1
ATOM 1718 C C . THR A 1 217 ? 18.092 13.637 -32.064 1.00 51.62 217 THR A C 1
ATOM 1720 O O . THR A 1 217 ? 17.972 13.487 -30.844 1.00 51.62 217 THR A O 1
ATOM 1723 N N . LYS A 1 218 ? 17.471 12.815 -32.921 1.00 62.38 218 LYS A N 1
ATOM 1724 C CA . LYS A 1 218 ? 16.532 11.768 -32.479 1.00 62.38 218 LYS A CA 1
ATOM 1725 C C . LYS A 1 218 ? 17.170 10.380 -32.546 1.00 62.38 218 LYS A C 1
ATOM 1727 O O . LYS A 1 218 ? 17.285 9.771 -33.611 1.00 62.38 218 LYS A O 1
ATOM 1732 N N . LYS A 1 219 ? 17.574 9.901 -31.368 1.00 69.25 219 LYS A N 1
ATOM 1733 C CA . LYS A 1 219 ? 18.146 8.569 -31.141 1.00 69.25 219 LYS A CA 1
ATOM 1734 C C . LYS A 1 219 ? 17.092 7.479 -31.360 1.00 69.25 219 LYS A C 1
ATOM 1736 O O . LYS A 1 219 ? 15.901 7.727 -31.189 1.00 69.25 219 LYS A O 1
ATOM 1741 N N . PHE A 1 220 ? 17.540 6.294 -31.767 1.00 70.50 220 PHE A N 1
ATOM 1742 C CA . PHE A 1 220 ? 16.701 5.097 -31.793 1.00 70.50 220 PHE A CA 1
ATOM 1743 C C . PHE A 1 220 ? 16.458 4.589 -30.374 1.00 70.50 220 PHE A C 1
ATOM 1745 O O . PHE A 1 220 ? 17.409 4.362 -29.628 1.00 70.50 220 PHE A O 1
ATOM 1752 N N . ASP A 1 221 ? 15.192 4.363 -30.050 1.00 69.50 221 ASP A N 1
ATOM 1753 C CA . ASP A 1 221 ? 14.743 3.743 -28.814 1.00 69.50 221 ASP A CA 1
ATOM 1754 C C . ASP A 1 221 ? 14.388 2.277 -29.063 1.00 69.50 221 ASP A C 1
ATOM 1756 O O . ASP A 1 221 ? 13.865 1.903 -30.115 1.00 69.50 221 ASP A O 1
ATOM 1760 N N . TYR A 1 222 ? 14.655 1.417 -28.085 1.00 70.31 222 TYR A N 1
ATOM 1761 C CA . TYR A 1 222 ? 14.197 0.034 -28.140 1.00 70.31 222 TYR A CA 1
ATOM 1762 C C . TYR A 1 222 ? 12.677 -0.026 -27.996 1.00 70.31 222 TYR A C 1
ATOM 1764 O O . TYR A 1 222 ? 12.116 0.557 -27.066 1.00 70.31 222 TYR A O 1
ATOM 1772 N N . LEU A 1 223 ? 12.021 -0.810 -28.856 1.00 65.69 223 LEU A N 1
ATOM 1773 C CA . LEU A 1 223 ? 10.677 -1.322 -28.588 1.00 65.69 223 LEU A CA 1
ATOM 1774 C C . LEU A 1 223 ? 10.800 -2.396 -27.502 1.00 65.69 223 LEU A C 1
ATOM 1776 O O . LEU A 1 223 ? 10.727 -3.596 -27.759 1.00 65.69 223 LEU A O 1
ATOM 1780 N N . ASP A 1 224 ? 11.089 -1.964 -26.278 1.00 64.56 224 ASP A N 1
ATOM 1781 C CA . ASP A 1 224 ? 11.230 -2.854 -25.137 1.00 64.56 224 ASP A CA 1
ATOM 1782 C C . ASP A 1 224 ? 9.841 -3.367 -24.750 1.00 64.56 224 ASP A C 1
ATOM 1784 O O . ASP A 1 224 ? 9.090 -2.695 -24.052 1.00 64.56 224 ASP A O 1
ATOM 1788 N N . SER A 1 225 ? 9.498 -4.571 -25.216 1.00 60.62 225 SER A N 1
ATOM 1789 C CA . SER A 1 225 ? 8.248 -5.258 -24.850 1.00 60.62 225 SER A CA 1
ATOM 1790 C C . SER A 1 225 ? 8.044 -5.408 -23.332 1.00 60.62 225 SER A C 1
ATOM 1792 O O . SER A 1 225 ? 6.926 -5.664 -22.891 1.00 60.62 225 SER A O 1
ATOM 1794 N N . GLY A 1 226 ? 9.099 -5.230 -22.523 1.00 63.88 226 GLY A N 1
ATOM 1795 C CA . GLY A 1 226 ? 9.047 -5.236 -21.064 1.00 63.88 226 GLY A CA 1
ATOM 1796 C C . GLY A 1 226 ? 8.823 -3.864 -20.419 1.00 63.88 226 GLY A C 1
ATOM 1797 O O . GLY A 1 226 ? 8.736 -3.795 -19.186 1.00 63.88 226 GLY A O 1
ATOM 1798 N N . LYS A 1 227 ? 8.737 -2.780 -21.204 1.00 71.25 227 LYS A N 1
ATOM 1799 C CA . LYS A 1 227 ? 8.538 -1.413 -20.709 1.00 71.25 227 LYS A CA 1
ATOM 1800 C C . LYS A 1 227 ? 7.360 -0.715 -21.382 1.00 71.25 227 LYS A C 1
ATOM 1802 O O . LYS A 1 227 ? 7.162 -0.793 -22.586 1.00 71.25 227 LYS A O 1
ATOM 1807 N N . LEU A 1 228 ? 6.620 0.050 -20.590 1.00 71.31 228 LEU A N 1
ATOM 1808 C CA . LEU A 1 228 ? 5.591 0.975 -21.046 1.00 71.31 228 LEU A CA 1
ATOM 1809 C C . LEU A 1 228 ? 6.033 2.387 -20.650 1.00 71.31 228 LEU A C 1
ATOM 1811 O O . LEU A 1 228 ? 6.318 2.636 -19.481 1.00 71.31 228 LEU A O 1
ATOM 1815 N N . ASP A 1 229 ? 6.148 3.296 -21.623 1.00 73.06 229 ASP A N 1
ATOM 1816 C CA . ASP A 1 229 ? 6.633 4.672 -21.397 1.00 73.06 229 ASP A CA 1
ATOM 1817 C C . ASP A 1 229 ? 8.004 4.723 -20.674 1.00 73.06 229 ASP A C 1
ATOM 1819 O O . ASP A 1 229 ? 8.210 5.407 -19.663 1.00 73.06 229 ASP A O 1
ATOM 1823 N N . GLY A 1 230 ? 8.938 3.885 -21.144 1.00 73.69 230 GLY A N 1
ATOM 1824 C CA . GLY A 1 230 ? 10.295 3.765 -20.597 1.00 73.69 230 GLY A CA 1
ATOM 1825 C C . GLY A 1 230 ? 10.388 3.125 -19.205 1.00 73.69 230 GLY A C 1
ATOM 1826 O O . GLY A 1 230 ? 11.496 2.978 -18.688 1.00 73.69 230 GLY A O 1
ATOM 1827 N N . LYS A 1 231 ? 9.261 2.719 -18.606 1.00 79.44 231 LYS A N 1
ATOM 1828 C CA . LYS A 1 231 ? 9.175 2.123 -17.266 1.00 79.44 231 LYS A CA 1
ATOM 1829 C C . LYS A 1 231 ? 8.875 0.639 -17.372 1.00 79.44 231 LYS A C 1
ATOM 1831 O O . LYS A 1 231 ? 7.987 0.228 -18.110 1.00 79.44 231 LYS A O 1
ATOM 1836 N N . SER A 1 232 ? 9.602 -0.171 -16.620 1.00 84.12 232 SER A N 1
ATOM 1837 C CA . SER A 1 232 ? 9.304 -1.594 -16.483 1.00 84.12 232 SER A CA 1
ATOM 1838 C C . SER A 1 232 ? 7.961 -1.814 -15.786 1.00 84.12 232 SER A C 1
ATOM 1840 O O . SER A 1 232 ? 7.486 -0.966 -15.032 1.00 84.12 232 SER A O 1
ATOM 1842 N N . ILE A 1 233 ? 7.370 -2.997 -15.958 1.00 82.00 233 ILE A N 1
ATOM 1843 C CA . ILE A 1 233 ? 6.124 -3.352 -15.259 1.00 82.00 233 ILE A CA 1
ATOM 1844 C C . ILE A 1 233 ? 6.249 -3.240 -13.726 1.00 82.00 233 ILE A C 1
ATOM 1846 O O . ILE A 1 233 ? 5.310 -2.824 -13.051 1.00 82.00 233 ILE A O 1
ATOM 1850 N N . LYS A 1 234 ? 7.437 -3.527 -13.169 1.00 83.38 234 LYS A N 1
ATOM 1851 C CA . LYS A 1 234 ? 7.724 -3.391 -11.729 1.00 83.38 234 LYS A CA 1
ATOM 1852 C C . LYS A 1 234 ? 7.690 -1.940 -11.255 1.00 83.38 234 LYS A C 1
ATOM 1854 O O . LYS A 1 234 ? 7.368 -1.688 -10.103 1.00 83.38 234 LYS A O 1
ATOM 1859 N N . GLU A 1 235 ? 8.004 -1.001 -12.142 1.00 88.75 235 GLU A N 1
ATOM 1860 C CA . GLU A 1 235 ? 7.953 0.437 -11.876 1.00 88.75 235 GLU A CA 1
ATOM 1861 C C . GLU A 1 235 ? 6.536 1.010 -12.033 1.00 88.75 235 GLU A C 1
ATOM 1863 O O . GLU A 1 235 ? 6.324 2.174 -11.712 1.00 88.75 235 GLU A O 1
ATOM 1868 N N . LEU A 1 236 ? 5.564 0.226 -12.505 1.00 87.31 236 LEU A N 1
ATOM 1869 C CA . LEU A 1 236 ? 4.193 0.683 -12.758 1.00 87.31 236 LEU A CA 1
ATOM 1870 C C . LEU A 1 236 ? 3.163 0.066 -11.810 1.00 87.31 236 LEU A C 1
ATOM 1872 O O . LEU A 1 236 ? 2.133 0.680 -11.549 1.00 87.31 236 LEU A O 1
ATOM 1876 N N . PHE A 1 237 ? 3.431 -1.131 -11.288 1.00 89.75 237 PHE A N 1
ATOM 1877 C CA . PHE A 1 237 ? 2.481 -1.882 -10.471 1.00 89.75 237 PHE A CA 1
ATOM 1878 C C . PHE A 1 237 ? 3.027 -2.182 -9.070 1.00 89.75 237 PHE A C 1
ATOM 1880 O O . PHE A 1 237 ? 4.247 -2.250 -8.887 1.00 89.75 237 PHE A O 1
ATOM 1887 N N . PRO A 1 238 ? 2.143 -2.398 -8.076 1.00 94.00 238 PRO A N 1
ATOM 1888 C CA . PRO A 1 238 ? 2.539 -2.901 -6.766 1.00 94.00 238 PRO A CA 1
ATOM 1889 C C . PRO A 1 238 ? 3.288 -4.234 -6.856 1.00 94.00 238 PRO A C 1
ATOM 1891 O O . PRO A 1 238 ? 2.997 -5.076 -7.706 1.00 94.00 238 PRO A O 1
ATOM 1894 N N . ILE A 1 239 ? 4.234 -4.436 -5.942 1.00 93.75 239 ILE A N 1
ATOM 1895 C CA . ILE A 1 239 ? 4.990 -5.678 -5.795 1.00 93.75 239 ILE A CA 1
ATOM 1896 C C . ILE A 1 239 ? 4.342 -6.511 -4.693 1.00 93.75 239 ILE A C 1
ATOM 1898 O O . ILE A 1 239 ? 4.135 -6.035 -3.575 1.00 93.75 239 ILE A O 1
ATOM 1902 N N . ASN A 1 240 ? 4.036 -7.763 -5.017 1.00 92.12 240 ASN A N 1
ATOM 1903 C CA . ASN A 1 240 ? 3.438 -8.698 -4.073 1.00 92.12 240 ASN A CA 1
ATOM 1904 C C . ASN A 1 240 ? 4.518 -9.325 -3.189 1.00 92.12 240 ASN A C 1
ATOM 1906 O O . ASN A 1 240 ? 5.596 -9.690 -3.664 1.00 92.12 240 ASN A O 1
ATOM 1910 N N . THR A 1 241 ? 4.212 -9.500 -1.910 1.00 91.00 241 THR A N 1
ATOM 1911 C CA . THR A 1 241 ? 5.015 -10.323 -1.006 1.00 91.00 241 THR A CA 1
ATOM 1912 C C . THR A 1 241 ? 4.761 -11.805 -1.269 1.00 91.00 241 THR A C 1
ATOM 1914 O O . THR A 1 241 ? 3.735 -12.191 -1.836 1.00 91.00 241 THR A O 1
ATOM 1917 N N . LEU A 1 242 ? 5.657 -12.667 -0.778 1.00 86.75 242 LEU A N 1
ATOM 1918 C CA . LEU A 1 242 ? 5.269 -14.055 -0.519 1.00 86.75 242 LEU A CA 1
ATOM 1919 C C . LEU A 1 242 ? 4.263 -14.092 0.645 1.00 86.75 242 LEU A C 1
ATOM 1921 O O . LEU A 1 242 ? 3.945 -13.073 1.269 1.00 86.75 242 LEU A O 1
ATOM 1925 N N . ARG A 1 243 ? 3.727 -15.278 0.922 1.00 87.19 243 ARG A N 1
ATOM 1926 C CA . ARG A 1 243 ? 2.767 -15.478 2.009 1.00 87.19 243 ARG A CA 1
ATOM 1927 C C . ARG A 1 243 ? 3.483 -15.621 3.349 1.00 87.19 243 ARG A C 1
ATOM 1929 O O . ARG A 1 243 ? 4.494 -16.304 3.427 1.00 87.19 243 ARG A O 1
ATOM 1936 N N . ASP A 1 244 ? 2.884 -15.017 4.375 1.00 86.12 244 ASP A N 1
ATOM 1937 C CA . ASP A 1 244 ? 3.173 -15.235 5.798 1.00 86.12 244 ASP A CA 1
ATOM 1938 C C . ASP A 1 244 ? 4.641 -15.016 6.202 1.00 86.12 244 ASP A C 1
ATOM 1940 O O . ASP A 1 244 ? 5.314 -15.931 6.662 1.00 86.12 244 ASP A O 1
ATOM 1944 N N . PHE A 1 245 ? 5.139 -13.786 6.053 1.00 92.06 245 PHE A N 1
ATOM 1945 C CA . PHE A 1 245 ? 6.444 -13.390 6.593 1.00 92.06 245 PHE A CA 1
ATOM 1946 C C . PHE A 1 245 ? 6.448 -13.461 8.126 1.00 92.06 245 PHE A C 1
ATOM 1948 O O . PHE A 1 245 ? 5.727 -12.713 8.793 1.00 92.06 245 PHE A O 1
ATOM 1955 N N . ILE A 1 246 ? 7.233 -14.391 8.678 1.00 92.25 246 ILE A N 1
ATOM 1956 C CA . ILE A 1 246 ? 7.192 -14.756 10.100 1.00 92.25 246 ILE A CA 1
ATOM 1957 C C . ILE A 1 246 ? 8.028 -13.790 10.942 1.00 92.25 246 ILE A C 1
ATOM 1959 O O . ILE A 1 246 ? 7.653 -13.493 12.077 1.00 92.25 246 ILE A O 1
ATOM 1963 N N . LYS A 1 247 ? 9.144 -13.298 10.399 1.00 95.00 247 LYS A N 1
ATOM 1964 C CA . LYS A 1 247 ? 10.080 -12.419 11.108 1.00 95.00 247 LYS A CA 1
ATOM 1965 C C . LYS A 1 247 ? 9.645 -10.961 11.026 1.00 95.00 247 LYS A C 1
ATOM 1967 O O . LYS A 1 247 ? 9.693 -10.227 12.012 1.00 95.00 247 LYS A O 1
ATOM 1972 N N . GLY A 1 248 ? 9.187 -10.556 9.848 1.00 94.50 248 GLY A N 1
ATOM 1973 C CA . GLY A 1 248 ? 8.772 -9.191 9.559 1.00 94.50 248 GLY A CA 1
ATOM 1974 C C . GLY A 1 248 ? 8.961 -8.858 8.089 1.00 94.50 248 GLY A C 1
ATOM 1975 O O . GLY A 1 248 ? 9.671 -9.543 7.359 1.00 94.50 248 GLY A O 1
ATOM 1976 N N . THR A 1 249 ? 8.313 -7.793 7.638 1.00 97.25 249 THR A N 1
ATOM 1977 C CA . THR A 1 249 ? 8.342 -7.385 6.233 1.00 97.25 249 THR A CA 1
ATOM 1978 C C . THR A 1 249 ? 9.298 -6.218 6.068 1.00 97.25 249 THR A C 1
ATOM 1980 O O . THR A 1 249 ? 8.977 -5.115 6.501 1.00 97.25 249 THR A O 1
ATOM 1983 N N . LEU A 1 250 ? 10.450 -6.438 5.428 1.00 97.44 250 LEU A N 1
ATOM 1984 C CA . LEU A 1 250 ? 11.340 -5.359 4.990 1.00 97.44 250 LEU A CA 1
ATOM 1985 C C . LEU A 1 250 ? 11.044 -4.996 3.539 1.00 97.44 250 LEU A C 1
ATOM 1987 O O . LEU A 1 250 ? 11.181 -5.836 2.655 1.00 97.44 250 LEU A O 1
ATOM 1991 N N . ILE A 1 251 ? 10.711 -3.734 3.296 1.00 98.06 251 ILE A N 1
ATOM 1992 C CA . ILE A 1 251 ? 10.549 -3.129 1.976 1.00 98.06 251 ILE A CA 1
ATOM 1993 C C . ILE A 1 251 ? 11.768 -2.241 1.725 1.00 98.06 251 ILE A C 1
ATOM 1995 O O . ILE A 1 251 ? 11.995 -1.282 2.464 1.00 98.06 251 ILE A O 1
ATOM 1999 N N . LYS A 1 252 ? 12.534 -2.532 0.671 1.00 96.62 252 LYS A N 1
ATOM 2000 C CA . LYS A 1 252 ? 13.615 -1.659 0.190 1.00 96.62 252 LYS A CA 1
ATOM 2001 C C . LYS A 1 252 ? 13.150 -0.837 -1.003 1.00 96.62 252 LYS A C 1
ATOM 2003 O O . LYS A 1 252 ? 12.364 -1.316 -1.824 1.00 96.62 252 LYS A O 1
ATOM 2008 N N . THR A 1 253 ? 13.667 0.383 -1.115 1.00 95.19 253 THR A N 1
ATOM 2009 C CA . THR A 1 253 ? 13.381 1.277 -2.244 1.00 95.19 253 THR A CA 1
ATOM 2010 C C . THR A 1 253 ? 14.649 1.694 -2.988 1.00 95.19 253 THR A C 1
ATOM 2012 O O . THR A 1 253 ? 15.767 1.426 -2.551 1.00 95.19 253 THR A O 1
ATOM 2015 N N . SER A 1 254 ? 14.487 2.375 -4.122 1.00 91.81 254 SER A N 1
ATOM 2016 C CA . SER A 1 254 ? 15.570 3.066 -4.825 1.00 91.81 254 SER A CA 1
ATOM 2017 C C . SER A 1 254 ? 15.747 4.529 -4.387 1.00 91.81 254 SER A C 1
ATOM 2019 O O . SER A 1 254 ? 16.553 5.237 -4.989 1.00 91.81 254 SER A O 1
ATOM 2021 N N . LEU A 1 255 ? 14.977 5.021 -3.406 1.00 90.38 255 LEU A N 1
ATOM 2022 C CA . LEU A 1 255 ? 15.053 6.415 -2.959 1.00 90.38 255 LEU A CA 1
ATOM 2023 C C . LEU A 1 255 ? 16.256 6.613 -2.045 1.00 90.38 255 LEU A C 1
ATOM 2025 O O . LEU A 1 255 ? 16.352 5.963 -1.007 1.00 90.38 255 LEU A O 1
ATOM 2029 N N . LYS A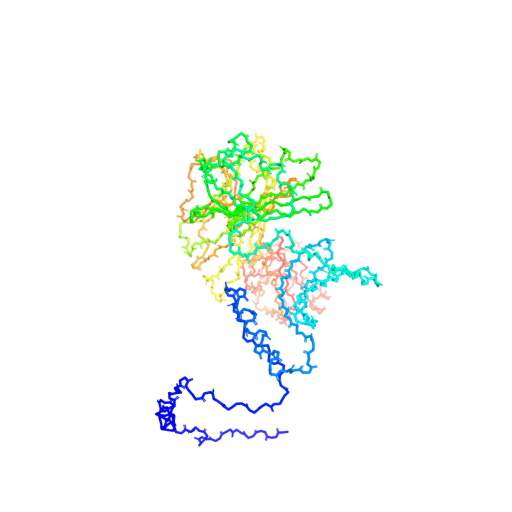 1 256 ? 17.144 7.540 -2.406 1.00 87.44 256 LYS A N 1
ATOM 2030 C CA . LYS A 1 256 ? 18.327 7.871 -1.608 1.00 87.44 256 LYS A CA 1
ATOM 2031 C C . LYS A 1 256 ? 18.016 8.924 -0.547 1.00 87.44 256 LYS A C 1
ATOM 2033 O O . LYS A 1 256 ? 17.053 9.690 -0.665 1.00 87.44 256 LYS A O 1
ATOM 2038 N N . ARG A 1 257 ? 18.857 8.967 0.489 1.00 81.50 257 ARG A N 1
ATOM 2039 C CA . ARG A 1 257 ? 18.743 9.907 1.613 1.00 81.50 257 ARG A CA 1
ATOM 2040 C C . ARG A 1 257 ? 18.760 11.370 1.184 1.00 81.50 257 ARG A C 1
ATOM 2042 O O . ARG A 1 257 ? 17.912 12.141 1.611 1.00 81.50 257 ARG A O 1
ATOM 2049 N N . ALA A 1 258 ? 19.686 11.745 0.307 1.00 70.44 258 ALA A N 1
ATOM 2050 C CA . ALA A 1 258 ? 19.930 13.141 -0.069 1.00 70.44 258 ALA A CA 1
ATOM 2051 C C . ALA A 1 258 ? 18.918 13.728 -1.075 1.00 70.44 258 ALA A C 1
ATOM 2053 O O . ALA A 1 258 ? 19.165 14.785 -1.651 1.00 70.44 258 ALA A O 1
ATOM 2054 N N . SER A 1 259 ? 17.809 13.042 -1.362 1.00 69.06 259 SER A N 1
ATOM 2055 C CA . SER A 1 259 ? 17.045 13.336 -2.574 1.00 69.06 259 SER A CA 1
ATOM 2056 C C . SER A 1 259 ? 15.957 14.409 -2.446 1.00 69.06 259 SER A C 1
ATOM 2058 O O . SER A 1 259 ? 15.461 14.819 -3.486 1.00 69.06 259 SER A O 1
ATOM 2060 N N . SER A 1 260 ? 15.583 14.909 -1.257 1.00 76.94 260 SER A N 1
ATOM 2061 C CA . SER A 1 260 ? 14.450 15.858 -1.109 1.00 76.94 260 SER A CA 1
ATOM 2062 C C . SER A 1 260 ? 13.203 15.396 -1.888 1.00 76.94 260 SER A C 1
ATOM 2064 O O . SER A 1 260 ? 12.569 16.157 -2.616 1.00 76.94 260 SER A O 1
ATOM 2066 N N . ILE A 1 261 ? 12.899 14.097 -1.802 1.00 81.88 261 ILE A N 1
ATOM 2067 C CA . ILE A 1 261 ? 11.817 13.454 -2.556 1.00 81.88 261 ILE A CA 1
ATOM 2068 C C . ILE A 1 261 ? 10.636 13.192 -1.620 1.00 81.88 261 ILE A C 1
ATOM 2070 O O . ILE A 1 261 ? 10.828 12.516 -0.603 1.00 81.88 261 ILE A O 1
ATOM 2074 N N . PRO A 1 262 ? 9.419 13.654 -1.957 1.00 89.50 262 PRO A N 1
ATOM 2075 C CA . PRO A 1 262 ? 8.214 13.204 -1.284 1.00 89.50 262 PRO A CA 1
ATOM 2076 C C . PRO A 1 262 ? 7.829 11.827 -1.797 1.00 89.50 262 PRO A C 1
ATOM 2078 O O . PRO A 1 262 ? 7.974 11.509 -2.982 1.00 89.50 262 PRO A O 1
ATOM 2081 N N . TRP A 1 263 ? 7.344 11.001 -0.885 1.00 92.44 263 TRP A N 1
ATOM 2082 C CA . TRP A 1 263 ? 6.990 9.629 -1.180 1.00 92.44 263 TRP A CA 1
ATOM 2083 C C . TRP A 1 263 ? 5.657 9.250 -0.550 1.00 92.44 263 TRP A C 1
ATOM 2085 O O . TRP A 1 263 ? 5.248 9.786 0.480 1.00 92.44 263 TRP A O 1
ATOM 2095 N N . LEU A 1 264 ? 4.995 8.296 -1.196 1.00 95.06 264 LEU A N 1
ATOM 2096 C CA . LEU A 1 264 ? 3.758 7.688 -0.728 1.00 95.06 264 LEU A CA 1
ATOM 2097 C C . LEU A 1 264 ? 3.928 6.169 -0.734 1.00 95.06 264 LEU A C 1
ATOM 2099 O O . LEU A 1 264 ? 4.082 5.563 -1.792 1.00 95.06 264 LEU A O 1
ATOM 2103 N N . LEU A 1 265 ? 3.910 5.563 0.447 1.00 97.56 265 LEU A N 1
ATOM 2104 C CA . LEU A 1 265 ? 3.846 4.123 0.657 1.00 97.56 265 LEU A CA 1
ATOM 2105 C C . LEU A 1 265 ? 2.378 3.704 0.753 1.00 97.56 265 LEU A C 1
ATOM 2107 O O . LEU A 1 265 ? 1.619 4.250 1.550 1.00 97.56 265 LEU A O 1
ATOM 2111 N N . GLN A 1 266 ? 1.997 2.691 -0.018 1.00 97.25 266 GLN A N 1
ATOM 2112 C CA . GLN A 1 266 ? 0.700 2.034 0.096 1.00 97.25 266 GLN A CA 1
ATOM 2113 C C . GLN A 1 266 ? 0.915 0.536 0.294 1.00 97.25 266 GLN A C 1
ATOM 2115 O O . GLN A 1 266 ? 1.638 -0.112 -0.468 1.00 97.25 266 GLN A O 1
ATOM 2120 N N . ILE A 1 267 ? 0.262 -0.012 1.314 1.00 97.19 267 ILE A N 1
ATOM 2121 C CA . ILE A 1 267 ? 0.270 -1.434 1.643 1.00 97.19 267 ILE A CA 1
ATOM 2122 C C . ILE A 1 267 ? -1.177 -1.908 1.643 1.00 97.19 267 ILE A C 1
ATOM 2124 O O . ILE A 1 267 ? -1.994 -1.443 2.434 1.00 97.19 267 ILE A O 1
ATOM 2128 N N . ARG A 1 268 ? -1.504 -2.845 0.757 1.00 94.38 268 ARG A N 1
ATOM 2129 C CA . ARG A 1 268 ? -2.818 -3.500 0.719 1.00 94.38 268 ARG A CA 1
ATOM 2130 C C . ARG A 1 268 ? -2.650 -4.995 0.894 1.00 94.38 268 ARG A C 1
ATOM 2132 O O . ARG A 1 268 ? -1.623 -5.523 0.498 1.00 94.38 268 ARG A O 1
ATOM 2139 N N . GLY A 1 269 ? -3.621 -5.699 1.458 1.00 92.00 269 GLY A N 1
ATOM 2140 C CA . GLY A 1 269 ? -3.458 -7.136 1.675 1.00 92.00 269 GLY A CA 1
ATOM 2141 C C . GLY A 1 269 ? -4.652 -7.820 2.311 1.00 92.00 269 GLY A C 1
ATOM 2142 O O . GLY A 1 269 ? -5.628 -7.180 2.695 1.00 92.00 269 GLY A O 1
ATOM 2143 N N . ASN A 1 270 ? -4.572 -9.139 2.443 1.00 88.00 270 ASN A N 1
ATOM 2144 C CA . ASN A 1 270 ? -5.582 -9.930 3.141 1.00 88.00 270 ASN A CA 1
ATOM 2145 C C . ASN A 1 270 ? -5.221 -10.111 4.626 1.00 88.00 270 ASN A C 1
ATOM 2147 O O . ASN A 1 270 ? -4.056 -10.330 4.954 1.00 88.00 270 ASN A O 1
ATOM 2151 N N . SER A 1 271 ? -6.230 -10.111 5.501 1.00 81.75 271 SER A N 1
ATOM 2152 C CA . SER A 1 271 ? -6.112 -10.560 6.895 1.00 81.75 271 SER A CA 1
ATOM 2153 C C . SER A 1 271 ? -6.867 -11.878 7.047 1.00 81.75 271 SER A C 1
ATOM 2155 O O . SER A 1 271 ? -8.074 -11.923 6.827 1.00 81.75 271 SER A O 1
ATOM 2157 N N . TYR A 1 272 ? -6.167 -12.974 7.350 1.00 75.56 272 TYR A N 1
ATOM 2158 C CA . TYR A 1 272 ? -6.798 -14.292 7.529 1.00 75.56 272 TYR A CA 1
ATOM 2159 C C . TYR A 1 272 ? -6.805 -14.747 8.994 1.00 75.56 272 TYR A C 1
ATOM 2161 O O . TYR A 1 272 ? -7.683 -15.499 9.397 1.00 75.56 272 TYR A O 1
ATOM 2169 N N . GLY A 1 273 ? -5.853 -14.281 9.808 1.00 65.19 273 GLY A N 1
ATOM 2170 C CA . GLY A 1 273 ? -5.649 -14.781 11.170 1.00 65.19 273 GLY A CA 1
ATOM 2171 C C . GLY A 1 273 ? -6.634 -14.287 12.235 1.00 65.19 273 GLY A C 1
ATOM 2172 O O . GLY A 1 273 ? -6.491 -14.685 13.387 1.00 65.19 273 GLY A O 1
ATOM 2173 N N . ASP A 1 274 ? -7.613 -13.448 11.892 1.00 64.12 274 ASP A N 1
ATOM 2174 C CA . ASP A 1 274 ? -8.620 -12.975 12.847 1.00 64.12 274 ASP A CA 1
ATOM 2175 C C . ASP A 1 274 ? -9.865 -13.881 12.826 1.00 64.12 274 ASP A C 1
ATOM 2177 O O . ASP A 1 274 ? -10.376 -14.229 11.757 1.00 64.12 274 ASP A O 1
ATOM 2181 N N . LEU A 1 275 ? -10.370 -14.251 14.012 1.00 50.44 275 LEU A N 1
ATOM 2182 C CA . LEU A 1 275 ? -11.612 -15.018 14.173 1.00 50.44 275 LEU A CA 1
ATOM 2183 C C . LEU A 1 275 ? -12.751 -14.304 13.417 1.00 50.44 275 LEU A C 1
ATOM 2185 O O . LEU A 1 275 ? -13.090 -13.171 13.750 1.00 50.44 275 LEU A O 1
ATOM 2189 N N . ASN A 1 276 ? -13.339 -14.985 12.425 1.00 55.41 276 ASN A N 1
ATOM 2190 C CA . ASN A 1 276 ? -14.384 -14.509 11.495 1.00 55.41 276 ASN A CA 1
ATOM 2191 C C . ASN A 1 276 ? -13.929 -13.732 10.245 1.00 55.41 276 ASN A C 1
ATOM 2193 O O . ASN A 1 276 ? -14.726 -12.981 9.690 1.00 55.41 276 ASN A O 1
ATOM 2197 N N . GLY A 1 277 ? -12.704 -13.944 9.752 1.00 61.16 277 GLY A N 1
ATOM 2198 C CA . GLY A 1 277 ? -12.269 -13.363 8.476 1.00 61.16 277 GLY A CA 1
ATOM 2199 C C . GLY A 1 277 ? -12.052 -11.858 8.606 1.00 61.16 277 GLY A C 1
ATOM 2200 O O . GLY A 1 277 ? -12.916 -11.055 8.257 1.00 61.16 277 GLY A O 1
ATOM 2201 N N . GLY A 1 278 ? -10.897 -11.489 9.162 1.00 69.94 278 GLY A N 1
ATOM 2202 C CA . GLY A 1 278 ? -10.535 -10.101 9.443 1.00 69.94 278 GLY A CA 1
ATOM 2203 C C . GLY A 1 278 ? -10.666 -9.169 8.236 1.00 69.94 278 GLY A C 1
ATOM 2204 O O . GLY A 1 278 ? -10.556 -9.581 7.079 1.00 69.94 278 GLY A O 1
ATOM 2205 N N . ALA A 1 279 ? -10.875 -7.879 8.515 1.00 81.75 279 ALA A N 1
ATOM 2206 C CA . ALA A 1 279 ? -10.877 -6.855 7.477 1.00 81.75 279 ALA A CA 1
ATOM 2207 C C . ALA A 1 279 ? -9.548 -6.881 6.691 1.00 81.75 279 ALA A C 1
ATOM 2209 O O . ALA A 1 279 ? -8.498 -7.140 7.280 1.00 81.75 279 ALA A O 1
ATOM 2210 N N . PRO A 1 280 ? -9.552 -6.613 5.375 1.00 88.56 280 PRO A N 1
ATOM 2211 C CA . PRO A 1 280 ? -8.312 -6.503 4.615 1.00 88.56 280 PRO A CA 1
ATOM 2212 C C . PRO A 1 280 ? -7.431 -5.368 5.155 1.00 88.56 280 PRO A C 1
ATOM 2214 O O . PRO A 1 280 ? -7.914 -4.441 5.806 1.00 88.56 280 PRO A O 1
ATOM 2217 N N . PHE A 1 281 ? -6.136 -5.444 4.865 1.00 90.50 281 PHE A N 1
ATOM 2218 C CA . PHE A 1 281 ? -5.205 -4.352 5.112 1.00 90.50 281 PHE A CA 1
ATOM 2219 C C . PHE A 1 281 ? -5.336 -3.313 4.002 1.00 90.50 281 PHE A C 1
ATOM 2221 O O . PHE A 1 281 ? -5.294 -3.655 2.815 1.00 90.50 281 PHE A O 1
ATOM 2228 N N . HIS A 1 282 ? -5.413 -2.048 4.390 1.00 93.38 282 HIS A N 1
ATOM 2229 C CA . HIS A 1 282 ? -5.163 -0.904 3.523 1.00 93.38 282 HIS A CA 1
ATOM 2230 C C . HIS A 1 282 ? -4.518 0.182 4.372 1.00 93.38 282 HIS A C 1
ATOM 2232 O O . HIS A 1 282 ? -5.195 0.941 5.049 1.00 93.38 282 HIS A O 1
ATOM 2238 N N . THR A 1 283 ? -3.198 0.268 4.319 1.00 95.38 283 THR A N 1
ATOM 2239 C CA . THR A 1 283 ? -2.412 1.272 5.035 1.00 95.38 283 THR A CA 1
ATOM 2240 C C . THR A 1 283 ? -1.749 2.200 4.033 1.00 95.38 283 THR A C 1
ATOM 2242 O O . THR A 1 283 ? -1.135 1.740 3.069 1.00 95.38 283 THR A O 1
ATOM 2245 N N . GLU A 1 284 ? -1.847 3.504 4.269 1.00 96.19 284 GLU A N 1
ATOM 2246 C CA . GLU A 1 284 ? -1.122 4.516 3.506 1.00 96.19 284 GLU A CA 1
ATOM 2247 C C . GLU A 1 284 ? -0.255 5.346 4.443 1.00 96.19 284 GLU A C 1
ATOM 2249 O O . GLU A 1 284 ? -0.668 5.711 5.546 1.00 96.19 284 GLU A O 1
ATOM 2254 N N . VAL A 1 285 ? 0.968 5.616 3.998 1.00 96.88 285 VAL A N 1
ATOM 2255 C CA . VAL A 1 285 ? 1.959 6.399 4.729 1.00 96.88 285 VAL A CA 1
ATOM 2256 C C . VAL A 1 285 ? 2.618 7.360 3.758 1.00 96.88 285 VAL A C 1
ATOM 2258 O O . VAL A 1 285 ? 3.099 6.949 2.705 1.00 96.88 285 VAL A O 1
ATOM 2261 N N . GLN A 1 286 ? 2.679 8.629 4.123 1.00 94.31 286 GLN A N 1
ATOM 2262 C CA . GLN A 1 286 ? 3.422 9.642 3.387 1.00 94.31 286 GLN A CA 1
ATOM 2263 C C . GLN A 1 286 ? 4.638 10.102 4.179 1.00 94.31 286 GLN A C 1
ATOM 2265 O O . GLN A 1 286 ? 4.673 10.006 5.410 1.00 94.31 286 GLN A O 1
ATOM 2270 N N . GLY A 1 287 ? 5.601 10.666 3.462 1.00 92.31 287 GLY A N 1
ATOM 2271 C CA . GLY A 1 287 ? 6.716 11.372 4.063 1.00 92.31 287 GLY A CA 1
ATOM 2272 C C . GLY A 1 287 ? 7.582 12.069 3.031 1.00 92.31 287 GLY A C 1
ATOM 2273 O O . GLY A 1 287 ? 7.312 12.051 1.828 1.00 92.31 287 GLY A O 1
ATOM 2274 N N . TYR A 1 288 ? 8.635 12.707 3.525 1.00 89.00 288 TYR A N 1
ATOM 2275 C CA . TYR A 1 288 ? 9.567 13.474 2.716 1.00 89.00 288 TYR A CA 1
ATOM 2276 C C . TYR A 1 288 ? 11.003 13.096 3.081 1.00 89.00 288 TYR A C 1
ATOM 2278 O O . TYR A 1 288 ? 11.371 13.142 4.254 1.00 89.00 288 TYR A O 1
ATOM 2286 N N . ASN A 1 289 ? 11.829 12.745 2.085 1.00 83.25 289 ASN A N 1
ATOM 2287 C CA . ASN A 1 289 ? 13.270 12.476 2.240 1.00 83.25 289 ASN A CA 1
ATOM 2288 C C . ASN A 1 289 ? 14.059 13.778 2.445 1.00 83.25 289 ASN A C 1
ATOM 2290 O O . ASN A 1 289 ? 14.974 14.112 1.694 1.00 83.25 289 ASN A O 1
ATOM 2294 N N . TYR A 1 290 ? 13.655 14.521 3.462 1.00 77.00 290 TYR A N 1
ATOM 2295 C CA . TYR A 1 290 ? 14.350 15.649 4.038 1.00 77.00 290 TYR A CA 1
ATOM 2296 C C . TYR A 1 290 ? 14.532 15.333 5.512 1.00 77.00 290 TYR A C 1
ATOM 2298 O O . TYR A 1 290 ? 13.617 14.826 6.165 1.00 77.00 290 TYR A O 1
ATOM 2306 N N . THR A 1 291 ? 15.724 15.604 6.015 1.00 69.88 291 THR A N 1
ATOM 2307 C CA . THR A 1 291 ? 16.027 15.433 7.426 1.00 69.88 291 THR A CA 1
ATOM 2308 C C . THR A 1 291 ? 15.828 16.747 8.156 1.00 69.88 291 THR A C 1
ATOM 2310 O O . THR A 1 291 ? 16.364 17.768 7.728 1.00 69.88 291 THR A O 1
ATOM 2313 N N . ASP A 1 292 ? 15.089 16.724 9.263 1.00 70.94 292 ASP A N 1
ATOM 2314 C CA . ASP A 1 292 ? 15.107 17.840 10.207 1.00 70.94 292 ASP A CA 1
ATOM 2315 C C . ASP A 1 292 ? 16.514 18.034 10.812 1.00 70.94 292 ASP A C 1
ATOM 2317 O O . ASP A 1 292 ? 17.455 17.276 10.551 1.00 70.94 292 ASP A O 1
ATOM 2321 N N . ASN A 1 293 ? 16.657 19.043 11.671 1.00 70.25 293 ASN A N 1
ATOM 2322 C CA . ASN A 1 293 ? 17.917 19.341 12.359 1.00 70.25 293 ASN A CA 1
ATOM 2323 C C . ASN A 1 293 ? 18.425 18.186 13.248 1.00 70.25 293 ASN A C 1
ATOM 2325 O O . ASN A 1 293 ? 19.579 18.210 13.666 1.00 70.25 293 ASN A O 1
ATOM 2329 N N . ASN A 1 294 ? 17.586 17.183 13.528 1.00 65.62 294 ASN A N 1
ATOM 2330 C CA . ASN A 1 294 ? 17.916 16.005 14.325 1.00 65.62 294 ASN A CA 1
ATOM 2331 C C . ASN A 1 294 ? 18.225 14.780 13.453 1.00 65.62 294 ASN A C 1
ATOM 2333 O O . ASN A 1 294 ? 18.460 13.693 13.980 1.00 65.62 294 ASN A O 1
ATOM 2337 N N . GLY A 1 295 ? 18.215 14.925 12.125 1.00 68.62 295 GLY A N 1
ATOM 2338 C CA . GLY A 1 295 ? 18.403 13.799 11.230 1.00 68.62 295 GLY A CA 1
ATOM 2339 C C . GLY A 1 295 ? 17.181 12.881 11.183 1.00 68.62 295 GLY A C 1
ATOM 2340 O O . GLY A 1 295 ? 17.358 11.681 11.047 1.00 68.62 295 GLY A O 1
ATOM 2341 N N . ASN A 1 296 ? 15.949 13.366 11.296 1.00 73.94 296 ASN A N 1
ATOM 2342 C CA . ASN A 1 296 ? 14.758 12.521 11.147 1.00 73.94 296 ASN A CA 1
ATOM 2343 C C . ASN A 1 296 ? 14.028 12.807 9.846 1.00 73.94 296 ASN A C 1
ATOM 2345 O O . ASN A 1 296 ? 13.955 13.953 9.412 1.00 73.94 296 ASN A O 1
ATOM 2349 N N . ILE A 1 297 ? 13.447 11.764 9.255 1.00 84.31 297 ILE A N 1
ATOM 2350 C CA . ILE A 1 297 ? 12.529 11.893 8.121 1.00 84.31 297 ILE A CA 1
ATOM 2351 C C . ILE A 1 297 ? 11.329 12.749 8.556 1.00 84.31 297 ILE A C 1
ATOM 2353 O O . ILE A 1 297 ? 10.755 12.514 9.621 1.00 84.31 297 ILE A O 1
ATOM 2357 N N . VAL A 1 298 ? 10.943 13.731 7.739 1.00 86.31 298 VAL A N 1
ATOM 2358 C CA . VAL A 1 298 ? 9.878 14.695 8.070 1.00 86.31 298 VAL A CA 1
ATOM 2359 C C . VAL A 1 298 ? 8.600 14.477 7.261 1.00 86.31 298 VAL A C 1
ATOM 2361 O O . VAL A 1 298 ? 8.555 13.687 6.316 1.00 86.31 298 VAL A O 1
ATOM 2364 N N . GLY A 1 299 ? 7.548 15.223 7.620 1.00 85.94 299 GLY A N 1
ATOM 2365 C CA . GLY A 1 299 ? 6.289 15.251 6.869 1.00 85.94 299 GLY A CA 1
ATOM 2366 C C . GLY A 1 299 ? 5.493 13.949 6.958 1.00 85.94 299 GLY A C 1
ATOM 2367 O O . GLY A 1 299 ? 4.747 13.628 6.037 1.00 85.94 299 GLY A O 1
ATOM 2368 N N . ILE A 1 300 ? 5.677 13.191 8.042 1.00 91.69 300 ILE A N 1
ATOM 2369 C CA . ILE A 1 300 ? 5.042 11.889 8.222 1.00 91.69 300 ILE A CA 1
ATOM 2370 C C . ILE A 1 300 ? 3.546 12.048 8.499 1.00 91.69 300 ILE A C 1
ATOM 2372 O O . ILE A 1 300 ? 3.140 12.762 9.412 1.00 91.69 300 ILE A O 1
ATOM 2376 N N . GLY A 1 301 ? 2.738 11.322 7.733 1.00 90.44 301 GLY A N 1
ATOM 2377 C CA . GLY A 1 301 ? 1.318 11.102 7.995 1.00 90.44 301 GLY A CA 1
ATOM 2378 C C . GLY A 1 301 ? 0.960 9.669 7.627 1.00 90.44 301 GLY A C 1
ATOM 2379 O O . GLY A 1 301 ? 1.495 9.139 6.655 1.00 90.44 301 GLY A O 1
ATOM 2380 N N . ALA A 1 302 ? 0.103 9.019 8.410 1.00 93.75 302 ALA A N 1
ATOM 2381 C CA . ALA A 1 302 ? -0.231 7.620 8.186 1.00 93.75 302 ALA A CA 1
ATOM 2382 C C . ALA A 1 302 ? -1.639 7.278 8.653 1.00 93.75 302 ALA A C 1
ATOM 2384 O O . ALA A 1 302 ? -2.066 7.702 9.728 1.00 93.75 302 ALA A O 1
ATOM 2385 N N . TYR A 1 303 ? -2.315 6.436 7.880 1.00 90.75 303 TYR A N 1
ATOM 2386 C CA . TYR A 1 303 ? -3.598 5.877 8.265 1.00 90.75 303 TYR A CA 1
ATOM 2387 C C . TYR A 1 303 ? -3.768 4.438 7.792 1.00 90.75 303 TYR A C 1
ATOM 2389 O O . TYR A 1 303 ? -3.103 3.986 6.862 1.00 90.75 303 TYR A O 1
ATOM 2397 N N . SER A 1 304 ? -4.671 3.715 8.447 1.00 90.31 304 SER A N 1
ATOM 2398 C CA . SER A 1 304 ? -5.136 2.398 8.020 1.00 90.31 304 SER A CA 1
ATOM 2399 C C . SER A 1 304 ? -6.656 2.365 7.903 1.00 90.31 304 SER A C 1
ATOM 2401 O O . SER A 1 304 ? -7.377 2.878 8.759 1.00 90.31 304 SER A O 1
ATOM 2403 N N . LEU A 1 305 ? -7.132 1.724 6.841 1.00 86.19 305 LEU A N 1
ATOM 2404 C CA . LEU A 1 305 ? -8.507 1.306 6.622 1.00 86.19 305 LEU A CA 1
ATOM 2405 C C . LEU A 1 305 ? -8.544 -0.228 6.701 1.00 86.19 305 LEU A C 1
ATOM 2407 O O . LEU A 1 305 ? -7.770 -0.919 6.043 1.00 86.19 305 LEU A O 1
ATOM 2411 N N . GLY A 1 306 ? -9.442 -0.769 7.512 1.00 81.94 306 GLY A N 1
ATOM 2412 C CA . GLY A 1 306 ? -9.544 -2.189 7.823 1.00 81.94 306 GLY A CA 1
ATOM 2413 C C . GLY A 1 306 ? -8.571 -2.628 8.921 1.00 81.94 306 GLY A C 1
ATOM 2414 O O . GLY A 1 306 ? -8.487 -2.037 10.001 1.00 81.94 306 GLY A O 1
ATOM 2415 N N . LYS A 1 307 ? -7.849 -3.722 8.677 1.00 84.00 307 LYS A N 1
ATOM 2416 C CA . LYS A 1 307 ? -6.867 -4.220 9.643 1.00 84.00 307 LYS A CA 1
ATOM 2417 C C . LYS A 1 307 ? -5.667 -3.275 9.690 1.00 84.00 307 LYS A C 1
ATOM 2419 O O . LYS A 1 307 ? -5.094 -2.937 8.657 1.00 84.00 307 LYS A O 1
ATOM 2424 N N . GLU A 1 308 ? -5.289 -2.860 10.895 1.00 85.69 308 GLU A N 1
ATOM 2425 C CA . GLU A 1 308 ? -4.121 -2.005 11.103 1.00 85.69 308 GLU A CA 1
ATOM 2426 C C . GLU A 1 308 ? -2.814 -2.785 11.008 1.00 85.69 308 GLU A C 1
ATOM 2428 O O . GLU A 1 308 ? -2.711 -3.920 11.479 1.00 85.69 308 GLU A O 1
ATOM 2433 N N . ILE A 1 309 ? -1.804 -2.133 10.433 1.00 90.56 309 ILE A N 1
ATOM 2434 C CA . ILE A 1 309 ? -0.412 -2.520 10.634 1.00 90.56 309 ILE A CA 1
ATOM 2435 C C . ILE A 1 309 ? 0.037 -1.919 11.965 1.00 90.56 309 ILE A C 1
ATOM 2437 O O . ILE A 1 309 ? 0.013 -0.699 12.110 1.00 90.56 309 ILE A O 1
ATOM 2441 N N . ALA A 1 310 ? 0.457 -2.761 12.916 1.00 88.31 310 ALA A N 1
ATOM 2442 C CA . ALA A 1 310 ? 0.737 -2.349 14.299 1.00 88.31 310 ALA A CA 1
ATOM 2443 C C . ALA A 1 310 ? 1.667 -1.124 14.404 1.00 88.31 310 ALA A C 1
ATOM 2445 O O . ALA A 1 310 ? 1.419 -0.202 15.176 1.00 88.31 310 ALA A O 1
ATOM 2446 N N . PHE A 1 311 ? 2.747 -1.124 13.624 1.00 94.06 311 PHE A N 1
ATOM 2447 C CA . PHE A 1 311 ? 3.602 0.033 13.384 1.00 94.06 311 PHE A CA 1
ATOM 2448 C C . PHE A 1 311 ? 4.475 -0.226 12.153 1.00 94.06 311 PHE A C 1
ATOM 2450 O O . PHE A 1 311 ? 4.686 -1.376 11.763 1.00 94.06 311 PHE A O 1
ATOM 2457 N N . ILE A 1 312 ? 5.019 0.842 11.578 1.00 98.00 312 ILE A N 1
ATOM 2458 C CA . ILE A 1 312 ? 5.987 0.814 10.482 1.00 98.00 312 ILE A CA 1
ATOM 2459 C C . ILE A 1 312 ? 7.197 1.638 10.914 1.00 98.00 312 ILE A C 1
ATOM 2461 O O . ILE A 1 312 ? 7.067 2.805 11.260 1.00 98.00 312 ILE A O 1
ATOM 2465 N N . ASP A 1 313 ? 8.380 1.045 10.897 1.00 95.94 313 ASP A N 1
ATOM 2466 C CA . ASP A 1 313 ? 9.640 1.755 11.077 1.00 95.94 313 ASP A CA 1
ATOM 2467 C C . ASP A 1 313 ? 10.162 2.182 9.695 1.00 95.94 313 ASP A C 1
ATOM 2469 O O . ASP A 1 313 ? 10.404 1.332 8.837 1.00 95.94 313 ASP A O 1
ATOM 2473 N N . ALA A 1 314 ? 10.320 3.488 9.471 1.00 95.31 314 ALA A N 1
ATOM 2474 C CA . ALA A 1 314 ? 10.933 4.050 8.268 1.00 95.31 314 ALA A CA 1
ATOM 2475 C C . ALA A 1 314 ? 12.353 4.530 8.590 1.00 95.31 314 ALA A C 1
ATOM 2477 O O . ALA A 1 314 ? 12.562 5.241 9.570 1.00 95.31 314 ALA A O 1
ATOM 2478 N N . PHE A 1 315 ? 13.337 4.135 7.787 1.00 93.06 315 PHE A N 1
ATOM 2479 C CA . PHE A 1 315 ? 14.752 4.416 8.051 1.00 93.06 315 PHE A CA 1
ATOM 2480 C C . PHE A 1 315 ? 15.582 4.376 6.769 1.00 93.06 315 PHE A C 1
ATOM 2482 O O . PHE A 1 315 ? 15.143 3.842 5.753 1.00 93.06 315 PHE A O 1
ATOM 2489 N N . PHE A 1 316 ? 16.814 4.879 6.826 1.00 91.88 316 PHE A N 1
ATOM 2490 C CA . PHE A 1 316 ? 17.811 4.631 5.783 1.00 91.88 316 PHE A CA 1
ATOM 2491 C C . PHE A 1 316 ? 18.690 3.447 6.183 1.00 91.88 316 PHE A C 1
ATOM 2493 O O . PHE A 1 316 ? 19.180 3.390 7.314 1.00 91.88 316 PHE A O 1
ATOM 2500 N N . SER A 1 317 ? 18.878 2.482 5.281 1.00 91.44 317 SER A N 1
ATOM 2501 C CA . SER A 1 317 ? 19.859 1.410 5.492 1.00 91.44 317 SER A CA 1
ATOM 2502 C C . SER A 1 317 ? 21.270 1.967 5.301 1.00 91.44 317 SER A C 1
ATOM 2504 O O . SER A 1 317 ? 21.506 2.763 4.397 1.00 91.44 317 SER A O 1
ATOM 2506 N N . GLN A 1 318 ? 22.217 1.566 6.152 1.00 88.88 318 GLN A N 1
ATOM 2507 C CA . GLN A 1 318 ? 23.609 2.010 6.016 1.00 88.88 318 GLN A CA 1
ATOM 2508 C C . GLN A 1 318 ? 24.362 1.297 4.883 1.00 88.88 318 GLN A C 1
ATOM 2510 O O . GLN A 1 318 ? 25.362 1.824 4.407 1.00 88.88 318 GLN A O 1
ATOM 2515 N N . ASP A 1 319 ? 23.887 0.132 4.433 1.00 88.12 319 ASP A N 1
ATOM 2516 C CA . ASP A 1 319 ? 24.575 -0.657 3.405 1.00 88.12 319 ASP A CA 1
ATOM 2517 C C . ASP A 1 319 ? 24.374 -0.068 2.000 1.00 88.12 319 ASP A C 1
ATOM 2519 O O . ASP A 1 319 ? 25.284 -0.076 1.174 1.00 88.12 319 ASP A O 1
ATOM 2523 N N . ASP A 1 320 ? 23.168 0.433 1.717 1.00 86.50 320 ASP A N 1
ATOM 2524 C CA . ASP A 1 320 ? 22.774 0.928 0.395 1.00 86.50 320 ASP A CA 1
ATOM 2525 C C . ASP A 1 320 ? 22.337 2.404 0.387 1.00 86.50 320 ASP A C 1
ATOM 2527 O O . ASP A 1 320 ? 22.117 2.963 -0.690 1.00 86.50 320 ASP A O 1
ATOM 2531 N N . ASP A 1 321 ? 22.249 3.062 1.545 1.00 88.88 321 ASP A N 1
ATOM 2532 C CA . ASP A 1 321 ? 21.760 4.438 1.721 1.00 88.88 321 ASP A CA 1
ATOM 2533 C C . ASP A 1 321 ? 20.371 4.693 1.102 1.00 88.88 321 ASP A C 1
ATOM 2535 O O . ASP A 1 321 ? 20.048 5.794 0.640 1.00 88.88 321 ASP A O 1
ATOM 2539 N N . CYS A 1 322 ? 19.536 3.651 1.055 1.00 91.12 322 CYS A N 1
ATOM 2540 C CA . CYS A 1 322 ? 18.170 3.733 0.559 1.00 91.12 322 CYS A CA 1
ATOM 2541 C C . CYS A 1 322 ? 17.147 3.822 1.693 1.00 91.12 322 CYS A C 1
ATOM 2543 O O . CYS A 1 322 ? 17.303 3.210 2.754 1.00 91.12 322 CYS A O 1
ATOM 2545 N N . LEU A 1 323 ? 16.045 4.528 1.427 1.00 93.69 323 LEU A N 1
ATOM 2546 C CA . LEU A 1 323 ? 14.859 4.507 2.277 1.00 93.69 323 LEU A CA 1
ATOM 2547 C C . LEU A 1 323 ? 14.279 3.090 2.308 1.00 93.69 323 LEU A C 1
ATOM 2549 O O . LEU A 1 323 ? 14.032 2.476 1.263 1.00 93.69 323 LEU A O 1
ATOM 2553 N N . CYS A 1 324 ? 14.033 2.605 3.514 1.00 96.31 324 CYS A N 1
ATOM 2554 C CA . CYS A 1 324 ? 13.457 1.307 3.802 1.00 96.31 324 CYS A CA 1
ATOM 2555 C C . CYS A 1 324 ? 12.285 1.454 4.771 1.00 96.31 324 CYS A C 1
ATOM 2557 O O . CYS A 1 324 ? 12.248 2.370 5.596 1.00 96.31 324 CYS A O 1
ATOM 2559 N N . PHE A 1 325 ? 11.361 0.503 4.693 1.00 97.88 325 PHE A N 1
ATOM 2560 C CA . PHE A 1 325 ? 10.258 0.364 5.634 1.00 97.88 325 PHE A CA 1
ATOM 2561 C C . PHE A 1 325 ? 10.273 -1.039 6.211 1.00 97.88 325 PHE A C 1
ATOM 2563 O O . PHE A 1 325 ? 10.433 -2.008 5.470 1.00 97.88 325 PHE A O 1
ATOM 2570 N N . TRP A 1 326 ? 10.082 -1.162 7.517 1.00 98.00 326 TRP A N 1
ATOM 2571 C CA . TRP A 1 326 ? 9.941 -2.452 8.173 1.00 98.00 326 TRP A CA 1
ATOM 2572 C C . TRP A 1 326 ? 8.728 -2.465 9.090 1.00 98.00 326 TRP A C 1
ATOM 2574 O O . TRP A 1 326 ? 8.512 -1.526 9.850 1.00 98.00 326 TRP A O 1
ATOM 2584 N N . PHE A 1 327 ? 7.958 -3.545 9.060 1.00 97.31 327 PHE A N 1
ATOM 2585 C CA . PHE A 1 327 ? 6.905 -3.789 10.041 1.00 97.31 327 PHE A CA 1
ATOM 2586 C C . PHE A 1 327 ? 6.927 -5.252 10.492 1.00 97.31 327 PHE A C 1
ATOM 2588 O O . PHE A 1 327 ? 7.302 -6.131 9.706 1.00 97.31 327 PHE A O 1
ATOM 2595 N N . PRO A 1 328 ? 6.550 -5.538 11.751 1.00 95.25 328 PRO A N 1
ATOM 2596 C CA . PRO A 1 328 ? 6.577 -6.896 12.279 1.00 95.25 328 PRO A CA 1
ATOM 2597 C C . PRO A 1 328 ? 5.544 -7.784 11.579 1.00 95.25 328 PRO A C 1
ATOM 2599 O O . PRO A 1 328 ? 4.701 -7.316 10.809 1.00 95.25 328 PRO A O 1
ATOM 2602 N N . ARG A 1 329 ? 5.563 -9.084 11.876 1.00 92.31 329 ARG A N 1
ATOM 2603 C CA . ARG A 1 329 ? 4.465 -9.975 11.491 1.00 92.31 329 ARG A CA 1
ATOM 2604 C C . ARG A 1 329 ? 3.133 -9.429 12.017 1.00 92.31 329 ARG A C 1
ATOM 2606 O O . ARG A 1 329 ? 3.047 -9.042 13.178 1.00 92.31 329 ARG A O 1
ATOM 2613 N N . GLN A 1 330 ? 2.107 -9.414 11.165 1.00 87.81 330 GLN A N 1
ATOM 2614 C CA . GLN A 1 330 ? 0.782 -8.917 11.541 1.00 87.81 330 GLN A CA 1
ATOM 2615 C C . GLN A 1 330 ? -0.106 -10.047 12.063 1.00 87.81 330 GLN A C 1
ATOM 2617 O O . GLN A 1 330 ? -0.511 -10.032 13.220 1.00 87.81 330 GLN A O 1
ATOM 2622 N N . THR A 1 331 ? -0.395 -11.052 11.231 1.00 82.31 331 THR A N 1
ATOM 2623 C CA . THR A 1 331 ? -1.196 -12.225 11.618 1.00 82.31 331 THR A CA 1
ATOM 2624 C C . THR A 1 331 ? -0.734 -13.469 10.856 1.00 82.31 331 THR A C 1
ATOM 2626 O O . THR A 1 331 ? 0.172 -13.410 10.028 1.00 82.31 331 THR A O 1
ATOM 2629 N N . TYR A 1 332 ? -1.331 -14.624 11.147 1.00 86.44 332 TYR A N 1
ATOM 2630 C CA . TYR A 1 332 ? -1.124 -15.822 10.340 1.00 86.44 332 TYR A CA 1
ATOM 2631 C C . TYR A 1 332 ? -1.709 -15.638 8.932 1.00 86.44 332 TYR A C 1
ATOM 2633 O O . TYR A 1 332 ? -2.848 -15.194 8.764 1.00 86.44 332 TYR A O 1
ATOM 2641 N N . TRP A 1 333 ? -0.937 -16.048 7.924 1.00 85.88 333 TRP A N 1
ATOM 2642 C CA . TRP A 1 333 ? -1.395 -16.227 6.543 1.00 85.88 333 TRP A CA 1
ATOM 2643 C C . TRP A 1 333 ? -1.753 -14.938 5.778 1.00 85.88 333 TRP A C 1
ATOM 2645 O O . TRP A 1 333 ? -2.564 -14.958 4.841 1.00 85.88 333 TRP A O 1
ATOM 2655 N N . ASN A 1 334 ? -1.109 -13.818 6.122 1.00 87.38 334 ASN A N 1
ATOM 2656 C CA . ASN A 1 334 ? -1.216 -12.555 5.381 1.00 87.38 334 ASN A CA 1
ATOM 2657 C C . ASN A 1 334 ? -0.343 -12.524 4.110 1.00 87.38 334 ASN A C 1
ATOM 2659 O O . ASN A 1 334 ? 0.715 -13.152 4.042 1.00 87.38 334 ASN A O 1
ATOM 2663 N N . GLY A 1 335 ? -0.762 -11.747 3.115 1.00 90.00 335 GLY A N 1
ATOM 2664 C CA . GLY A 1 335 ? 0.035 -11.352 1.955 1.00 90.00 335 GLY A CA 1
ATOM 2665 C C . GLY A 1 335 ? -0.253 -9.896 1.600 1.00 90.00 335 GLY A C 1
ATOM 2666 O O . GLY A 1 335 ? -1.387 -9.437 1.769 1.00 90.00 335 GLY A O 1
ATOM 2667 N N . PHE A 1 336 ? 0.769 -9.178 1.136 1.00 94.38 336 PHE A N 1
ATOM 2668 C CA . PHE A 1 336 ? 0.679 -7.749 0.858 1.00 94.38 336 PHE A CA 1
ATOM 2669 C C . PHE A 1 336 ? 1.042 -7.422 -0.589 1.00 94.38 336 PHE A C 1
ATOM 2671 O O . PHE A 1 336 ? 1.948 -8.014 -1.166 1.00 94.38 336 PHE A O 1
ATOM 2678 N N . ASN A 1 337 ? 0.375 -6.411 -1.128 1.00 95.31 337 ASN A N 1
ATOM 2679 C CA . ASN A 1 337 ? 0.731 -5.700 -2.340 1.00 95.31 337 ASN A CA 1
ATOM 2680 C C . ASN A 1 337 ? 1.270 -4.343 -1.895 1.00 95.31 337 ASN A C 1
ATOM 2682 O O . ASN A 1 337 ? 0.559 -3.574 -1.239 1.00 95.31 337 ASN A O 1
ATOM 2686 N N . VAL A 1 338 ? 2.525 -4.069 -2.226 1.00 97.50 338 VAL A N 1
ATOM 2687 C CA . VAL A 1 338 ? 3.236 -2.882 -1.757 1.00 97.50 338 VAL A CA 1
ATOM 2688 C C . VAL A 1 338 ? 3.660 -2.035 -2.939 1.00 97.50 338 VAL A C 1
ATOM 2690 O O . VAL A 1 338 ? 4.266 -2.524 -3.892 1.00 97.50 338 VAL A O 1
ATOM 2693 N N . ILE A 1 339 ? 3.392 -0.742 -2.850 1.00 96.38 339 ILE A N 1
ATOM 2694 C CA . ILE A 1 339 ? 3.930 0.253 -3.768 1.00 96.38 339 ILE A CA 1
ATOM 2695 C C . ILE A 1 339 ? 4.488 1.417 -2.962 1.00 96.38 339 ILE A C 1
ATOM 2697 O O . ILE A 1 339 ? 3.902 1.836 -1.965 1.00 96.38 339 ILE A O 1
ATOM 2701 N N . VAL A 1 340 ? 5.635 1.928 -3.393 1.00 96.19 340 VAL A N 1
ATOM 2702 C CA . VAL A 1 340 ? 6.167 3.200 -2.912 1.00 96.19 340 VAL A CA 1
ATOM 2703 C C . VAL A 1 340 ? 6.303 4.077 -4.134 1.00 96.19 340 VAL A C 1
ATOM 2705 O O . VAL A 1 340 ? 6.985 3.697 -5.079 1.00 96.19 340 VAL A O 1
ATOM 2708 N N . LEU A 1 341 ? 5.629 5.217 -4.140 1.00 93.12 341 LEU A N 1
ATOM 2709 C CA . LEU A 1 341 ? 5.656 6.168 -5.242 1.00 93.12 341 LEU A CA 1
ATOM 2710 C C . LEU A 1 341 ? 6.574 7.331 -4.894 1.00 93.12 341 LEU A C 1
ATOM 2712 O O . LEU A 1 341 ? 6.485 7.879 -3.798 1.00 93.12 341 LEU A O 1
ATOM 2716 N N . ASN A 1 342 ? 7.410 7.738 -5.848 1.00 89.38 342 ASN A N 1
ATOM 2717 C CA . ASN A 1 342 ? 7.976 9.084 -5.851 1.00 89.38 342 ASN A CA 1
ATOM 2718 C C . ASN A 1 342 ? 6.884 10.056 -6.325 1.00 89.38 342 ASN A C 1
ATOM 2720 O O . ASN A 1 342 ? 6.429 9.950 -7.462 1.00 89.38 342 ASN A O 1
ATOM 2724 N N . VAL A 1 343 ? 6.461 10.982 -5.464 1.00 87.50 343 VAL A N 1
ATOM 2725 C CA . VAL A 1 343 ? 5.396 11.961 -5.762 1.00 87.50 343 VAL A CA 1
ATOM 2726 C C . VAL A 1 343 ? 5.941 13.386 -5.913 1.00 87.50 343 VAL A C 1
ATOM 2728 O O . VAL A 1 343 ? 5.258 14.362 -5.614 1.00 87.50 343 VAL A O 1
ATOM 2731 N N . GLY A 1 344 ? 7.204 13.511 -6.335 1.00 80.25 344 GLY A N 1
ATOM 2732 C CA . GLY A 1 344 ? 7.864 14.789 -6.597 1.00 80.25 344 GLY A CA 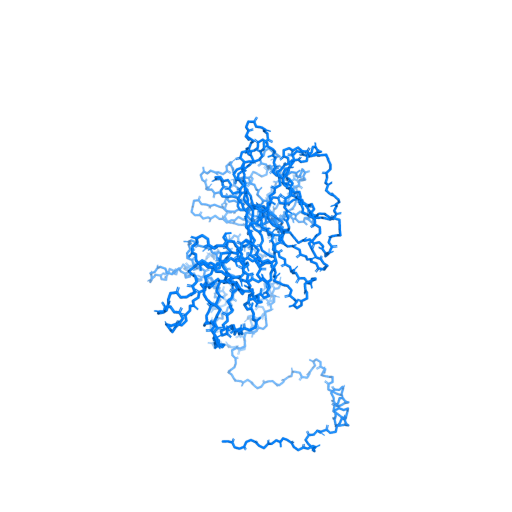1
ATOM 2733 C C . GLY A 1 344 ? 7.267 15.579 -7.769 1.00 80.25 344 GLY A C 1
ATOM 2734 O O . GLY A 1 344 ? 6.305 15.174 -8.416 1.00 80.25 344 GLY A O 1
ATOM 2735 N N . THR A 1 345 ? 7.870 16.732 -8.063 1.00 68.06 345 THR A N 1
ATOM 2736 C CA . THR A 1 345 ? 7.363 17.711 -9.043 1.00 68.06 345 THR A CA 1
ATOM 2737 C C . THR A 1 345 ? 7.355 17.216 -10.489 1.00 68.06 345 THR A C 1
ATOM 2739 O O . THR A 1 345 ? 6.577 17.712 -11.303 1.00 68.06 345 THR A O 1
ATOM 2742 N N . THR A 1 346 ? 8.186 16.232 -10.826 1.00 66.31 346 THR A N 1
ATOM 2743 C CA . THR A 1 346 ? 8.169 15.606 -12.149 1.00 66.31 346 THR A CA 1
ATOM 2744 C C . THR A 1 346 ? 7.193 14.442 -12.131 1.00 66.31 346 THR A C 1
ATOM 2746 O O . THR A 1 346 ? 7.393 13.495 -11.368 1.00 66.31 346 THR A O 1
ATOM 2749 N N . ALA A 1 347 ? 6.174 14.495 -12.997 1.00 58.16 347 ALA A N 1
ATOM 2750 C CA . ALA A 1 347 ? 5.185 13.439 -13.204 1.00 58.16 347 ALA A CA 1
ATOM 2751 C C . ALA A 1 347 ? 5.867 12.113 -13.584 1.00 58.16 347 ALA A C 1
ATOM 2753 O O . ALA A 1 347 ? 6.047 11.766 -14.748 1.00 58.16 347 ALA A O 1
ATOM 2754 N N . SER A 1 348 ? 6.282 11.375 -12.565 1.00 65.44 348 SER A N 1
ATOM 2755 C CA . SER A 1 348 ? 6.916 10.075 -12.660 1.00 65.44 348 SER A CA 1
ATOM 2756 C C . SER A 1 348 ? 6.136 9.162 -11.735 1.00 65.44 348 SER A C 1
ATOM 2758 O O . SER A 1 348 ? 6.542 8.891 -10.613 1.00 65.44 348 SER A O 1
ATOM 2760 N N . HIS A 1 349 ? 4.959 8.723 -12.194 1.00 71.19 349 HIS A N 1
ATOM 2761 C CA . HIS A 1 349 ? 4.240 7.639 -11.531 1.00 71.19 349 HIS A CA 1
ATOM 2762 C C . HIS A 1 349 ? 5.112 6.383 -11.637 1.00 71.19 349 HIS A C 1
ATOM 2764 O O . HIS A 1 349 ? 5.072 5.655 -12.628 1.00 71.19 349 HIS A O 1
ATOM 2770 N N . LYS A 1 350 ? 6.018 6.241 -10.670 1.00 86.88 350 LYS A N 1
ATOM 2771 C CA . LYS A 1 350 ? 7.084 5.253 -10.645 1.00 86.88 350 LYS A CA 1
ATOM 2772 C C . LYS A 1 350 ? 7.098 4.609 -9.271 1.00 86.88 350 LYS A C 1
ATOM 2774 O O . LYS A 1 350 ? 7.435 5.258 -8.279 1.00 86.88 350 LYS A O 1
ATOM 2779 N N . ASN A 1 351 ? 6.767 3.324 -9.240 1.00 93.81 351 ASN A N 1
ATOM 2780 C CA . ASN A 1 351 ? 7.054 2.456 -8.117 1.00 93.81 351 ASN A CA 1
ATOM 2781 C C . ASN A 1 351 ? 8.576 2.346 -7.949 1.00 93.81 351 ASN A C 1
ATOM 2783 O O . ASN A 1 351 ? 9.293 1.970 -8.878 1.00 93.81 351 ASN A O 1
ATOM 2787 N N . VAL A 1 352 ? 9.060 2.695 -6.764 1.00 93.56 352 VAL A N 1
ATOM 2788 C CA . VAL A 1 352 ? 10.481 2.679 -6.403 1.00 93.56 352 VAL A CA 1
ATOM 2789 C C . VAL A 1 352 ? 10.844 1.512 -5.489 1.00 93.56 352 VAL A C 1
ATOM 2791 O O . VAL A 1 352 ? 11.974 1.460 -5.014 1.00 93.56 352 VAL A O 1
ATOM 2794 N N . VAL A 1 353 ? 9.930 0.571 -5.228 1.00 96.06 353 VAL A N 1
ATOM 2795 C CA . VAL A 1 353 ? 10.238 -0.650 -4.467 1.00 96.06 353 VAL A CA 1
ATOM 2796 C C . VAL A 1 353 ? 11.195 -1.535 -5.268 1.00 96.06 353 VAL A C 1
ATOM 2798 O O . VAL A 1 353 ? 10.940 -1.871 -6.422 1.00 96.06 353 VAL A O 1
ATOM 2801 N N . THR A 1 354 ? 12.298 -1.940 -4.641 1.00 94.44 354 THR A N 1
ATOM 2802 C CA . THR A 1 354 ? 13.336 -2.785 -5.254 1.00 94.44 354 THR A CA 1
ATOM 2803 C C . THR A 1 354 ? 13.283 -4.226 -4.756 1.00 94.44 354 THR A C 1
ATOM 2805 O O . THR A 1 354 ? 13.551 -5.147 -5.526 1.00 94.44 354 THR A O 1
ATOM 2808 N N . SER A 1 355 ? 12.898 -4.445 -3.496 1.00 94.19 355 SER A N 1
ATOM 2809 C CA . SER A 1 355 ? 12.724 -5.784 -2.922 1.00 94.19 355 SER A CA 1
ATOM 2810 C C . SER A 1 355 ? 11.800 -5.776 -1.708 1.00 94.19 355 SER A C 1
ATOM 2812 O O . SER A 1 355 ? 11.750 -4.784 -0.979 1.00 94.19 355 SER A O 1
ATOM 2814 N N . ILE A 1 356 ? 11.148 -6.913 -1.448 1.00 96.81 356 ILE A N 1
ATOM 2815 C CA . ILE A 1 356 ? 10.412 -7.158 -0.204 1.00 96.81 356 ILE A CA 1
ATOM 2816 C C . ILE A 1 356 ? 10.799 -8.531 0.356 1.00 96.81 356 ILE A C 1
ATOM 2818 O O . ILE A 1 356 ? 10.721 -9.523 -0.368 1.00 96.81 356 ILE A O 1
ATOM 2822 N N . THR A 1 357 ? 11.237 -8.595 1.614 1.00 96.31 357 THR A N 1
ATOM 2823 C CA . THR A 1 357 ? 11.850 -9.802 2.203 1.00 96.31 357 THR A CA 1
ATOM 2824 C C . THR A 1 357 ? 11.385 -10.077 3.633 1.00 96.31 357 THR A C 1
ATOM 2826 O O . THR A 1 357 ? 11.172 -9.131 4.392 1.00 96.31 357 THR A O 1
ATOM 2829 N N . ASP A 1 358 ? 11.306 -11.363 4.002 1.00 96.81 358 ASP A N 1
ATOM 2830 C CA . ASP A 1 358 ? 11.042 -11.824 5.374 1.00 96.81 358 ASP A CA 1
ATOM 2831 C C . ASP A 1 358 ? 12.314 -11.770 6.220 1.00 96.81 358 ASP A C 1
ATOM 2833 O O . ASP A 1 358 ? 13.194 -12.628 6.099 1.00 96.81 358 ASP A O 1
ATOM 2837 N N . VAL A 1 359 ? 12.443 -10.738 7.046 1.00 96.50 359 VAL A N 1
ATOM 2838 C CA . VAL A 1 359 ? 13.638 -10.534 7.866 1.00 96.50 359 VAL A CA 1
ATOM 2839 C C . VAL A 1 359 ? 13.288 -9.932 9.215 1.00 96.50 359 VAL A C 1
ATOM 2841 O O . VAL A 1 359 ? 12.328 -9.170 9.369 1.00 96.50 359 VAL A O 1
ATOM 2844 N N . ASP A 1 360 ? 14.128 -10.254 10.193 1.00 97.38 360 ASP A N 1
ATOM 2845 C CA . ASP A 1 360 ? 14.161 -9.554 11.469 1.00 97.38 360 ASP A CA 1
ATOM 2846 C C . ASP A 1 360 ? 14.445 -8.064 11.224 1.00 97.38 360 ASP A C 1
ATOM 2848 O O . ASP A 1 360 ? 15.062 -7.702 10.213 1.00 97.38 360 ASP A O 1
ATOM 2852 N N . LYS A 1 361 ? 13.996 -7.185 12.131 1.00 95.38 361 LYS A N 1
ATOM 2853 C CA . LYS A 1 361 ? 14.234 -5.744 11.984 1.00 95.38 361 LYS A CA 1
ATOM 2854 C C . LYS A 1 361 ? 15.737 -5.486 11.790 1.00 95.38 361 LYS A C 1
ATOM 2856 O O . LYS A 1 361 ? 16.518 -5.851 12.673 1.00 95.38 361 LYS A O 1
ATOM 2861 N N . PRO A 1 362 ? 16.155 -4.825 10.694 1.00 95.25 362 PRO A N 1
ATOM 2862 C CA . PRO A 1 362 ? 17.561 -4.514 10.483 1.00 95.25 362 PRO A CA 1
ATOM 2863 C C . PRO A 1 362 ? 18.130 -3.643 11.608 1.00 95.25 362 PRO A C 1
ATOM 2865 O O . PRO A 1 362 ? 17.478 -2.710 12.078 1.00 95.25 362 PRO A O 1
ATOM 2868 N N . THR A 1 363 ? 19.364 -3.932 12.017 1.00 93.94 363 THR A N 1
ATOM 2869 C CA . THR A 1 363 ? 20.085 -3.167 13.046 1.00 93.94 363 THR A CA 1
ATOM 2870 C C . THR A 1 363 ? 20.989 -2.087 12.449 1.00 93.94 363 THR A C 1
ATOM 2872 O O . THR A 1 363 ? 21.212 -1.061 13.087 1.00 93.94 363 THR A O 1
ATOM 2875 N N . ASN A 1 364 ? 21.470 -2.278 11.214 1.00 91.50 364 ASN A N 1
ATOM 2876 C CA . ASN A 1 364 ? 22.360 -1.346 10.517 1.00 91.50 364 ASN A CA 1
ATOM 2877 C C . ASN A 1 364 ? 21.584 -0.214 9.813 1.00 91.50 364 ASN A C 1
ATOM 2879 O O . ASN A 1 364 ? 21.485 -0.159 8.583 1.00 91.50 364 ASN A O 1
ATOM 2883 N N . ILE A 1 365 ? 20.957 0.655 10.610 1.00 91.31 365 ILE A N 1
ATOM 2884 C CA . ILE A 1 365 ? 20.007 1.676 10.143 1.00 91.31 365 ILE A CA 1
ATOM 2885 C C . ILE A 1 365 ? 20.347 3.063 10.695 1.00 91.31 365 ILE A C 1
ATOM 2887 O O . ILE A 1 365 ? 21.009 3.182 11.725 1.00 91.31 365 ILE A O 1
ATOM 2891 N N . THR A 1 366 ? 19.877 4.118 10.034 1.00 88.75 366 THR A N 1
ATOM 2892 C CA . THR A 1 366 ? 19.940 5.505 10.526 1.00 88.75 366 THR A CA 1
ATOM 2893 C C . THR A 1 366 ? 18.614 6.230 10.298 1.00 88.75 366 THR A C 1
ATOM 2895 O O . THR A 1 366 ? 17.814 5.816 9.458 1.00 88.75 366 THR A O 1
ATOM 2898 N N . ASN A 1 367 ? 18.393 7.334 11.026 1.00 84.12 367 ASN A N 1
ATOM 2899 C CA . ASN A 1 367 ? 17.216 8.204 10.870 1.00 84.12 367 ASN A CA 1
ATOM 2900 C C . ASN A 1 367 ? 15.888 7.430 11.043 1.00 84.12 367 ASN A C 1
ATOM 2902 O O . ASN A 1 367 ? 14.924 7.666 10.317 1.00 84.12 367 ASN A O 1
ATOM 2906 N N . ASN A 1 368 ? 15.870 6.452 11.959 1.00 89.19 368 ASN A N 1
ATOM 2907 C CA . ASN A 1 368 ? 14.725 5.571 12.165 1.00 89.19 368 ASN A CA 1
ATOM 2908 C C . ASN A 1 368 ? 13.575 6.305 12.856 1.00 89.19 368 ASN A C 1
ATOM 2910 O O . ASN A 1 368 ? 13.703 6.694 14.016 1.00 89.19 368 ASN A O 1
ATOM 2914 N N . ILE A 1 369 ? 12.437 6.390 12.178 1.00 90.75 369 ILE A N 1
ATOM 2915 C CA . ILE A 1 369 ? 11.190 6.898 12.731 1.00 90.75 369 ILE A CA 1
ATOM 2916 C C . ILE A 1 369 ? 10.159 5.779 12.819 1.00 90.75 369 ILE A C 1
ATOM 2918 O O . ILE A 1 369 ? 9.931 5.041 11.860 1.00 90.75 369 ILE A O 1
ATOM 2922 N N . ARG A 1 370 ? 9.516 5.668 13.984 1.00 93.31 370 ARG A N 1
ATOM 2923 C CA . ARG A 1 370 ? 8.388 4.762 14.180 1.00 93.31 370 ARG A CA 1
ATOM 2924 C C . ARG A 1 370 ? 7.092 5.473 13.834 1.00 93.31 370 ARG A C 1
ATOM 2926 O O . ARG A 1 370 ? 6.768 6.505 14.413 1.00 93.31 370 ARG A O 1
ATOM 2933 N N . ILE A 1 371 ? 6.345 4.877 12.923 1.00 94.44 371 ILE A N 1
ATOM 2934 C CA . ILE A 1 371 ? 5.077 5.366 12.405 1.00 94.44 371 ILE A CA 1
ATOM 2935 C C . ILE A 1 371 ? 3.983 4.439 12.920 1.00 94.44 371 ILE A C 1
ATOM 2937 O O . ILE A 1 371 ? 4.050 3.227 12.724 1.00 94.44 371 ILE A O 1
ATOM 2941 N N . ILE A 1 372 ? 2.973 5.003 13.576 1.00 91.75 372 ILE A N 1
ATOM 2942 C CA . ILE A 1 372 ? 1.791 4.273 14.043 1.00 91.75 372 ILE A CA 1
ATOM 2943 C C . ILE A 1 372 ? 0.609 4.790 13.217 1.00 91.75 372 ILE A C 1
ATOM 2945 O O . ILE A 1 372 ? 0.162 5.912 13.455 1.00 91.75 372 ILE A O 1
ATOM 2949 N N . PRO A 1 373 ? 0.148 4.043 12.196 1.00 90.19 373 PRO A N 1
ATOM 2950 C CA . PRO A 1 373 ? -0.975 4.473 11.375 1.00 90.19 373 PRO A CA 1
ATOM 2951 C C . PRO A 1 373 ? -2.250 4.619 12.207 1.00 90.19 373 PRO A C 1
ATOM 2953 O O . PRO A 1 373 ? -2.618 3.710 12.948 1.00 90.19 373 PRO A O 1
ATOM 2956 N N . ILE A 1 374 ? -2.961 5.734 12.040 1.00 81.44 374 ILE A N 1
ATOM 2957 C CA . ILE A 1 374 ? -4.261 5.935 12.691 1.00 81.44 374 ILE A CA 1
ATOM 2958 C C . ILE A 1 374 ? -5.293 5.041 12.000 1.00 81.44 374 ILE A C 1
ATOM 2960 O O . ILE A 1 374 ? -5.436 5.076 10.777 1.00 81.44 374 ILE A O 1
ATOM 2964 N N . ASN A 1 375 ? -6.015 4.221 12.759 1.00 74.38 375 ASN A N 1
ATOM 2965 C CA . ASN A 1 375 ? -7.022 3.329 12.198 1.00 74.38 375 ASN A CA 1
ATOM 2966 C C . ASN A 1 375 ? -8.381 4.036 12.073 1.00 74.38 375 ASN A C 1
ATOM 2968 O O . ASN A 1 375 ? -9.134 4.114 13.040 1.00 74.38 375 ASN A O 1
ATOM 2972 N N . TYR A 1 376 ? -8.727 4.492 10.866 1.00 65.94 376 TYR A N 1
ATOM 2973 C CA . TYR A 1 376 ? -10.025 5.129 10.586 1.00 65.94 376 TYR A CA 1
ATOM 2974 C C . TYR A 1 376 ? -11.170 4.132 10.375 1.00 65.94 376 TYR A C 1
ATOM 2976 O O . TYR A 1 376 ? -12.308 4.526 10.141 1.00 65.94 376 TYR A O 1
ATOM 2984 N N . SER A 1 377 ? -10.892 2.829 10.441 1.00 56.91 377 SER A N 1
ATOM 2985 C CA . SER A 1 377 ? -11.913 1.787 10.309 1.00 56.91 377 SER A CA 1
ATOM 2986 C C . SER A 1 377 ? -12.334 1.147 11.625 1.00 56.91 377 SER A C 1
ATOM 2988 O O . SER A 1 377 ? -13.135 0.205 11.605 1.00 56.91 377 SER A O 1
ATOM 2990 N N . ARG A 1 378 ? -11.840 1.646 12.770 1.00 57.25 378 ARG A N 1
ATOM 2991 C CA . ARG A 1 378 ? -12.475 1.350 14.056 1.00 57.25 378 ARG A CA 1
ATOM 2992 C C . ARG A 1 378 ? -13.887 1.926 14.002 1.00 57.25 378 ARG A C 1
ATOM 2994 O O . ARG A 1 378 ? -14.099 3.106 14.240 1.00 57.25 378 ARG A O 1
ATOM 3001 N N . LYS A 1 379 ? -14.829 1.077 13.576 1.00 59.19 379 LYS A N 1
ATOM 3002 C CA . LYS A 1 379 ? -16.260 1.363 13.515 1.00 59.19 379 LYS A CA 1
ATOM 3003 C C . LYS A 1 379 ? -16.677 2.042 14.812 1.00 59.19 379 LYS A C 1
ATOM 3005 O O . LYS A 1 379 ? -16.396 1.496 15.879 1.00 59.19 379 LYS A O 1
ATOM 3010 N N . ASP A 1 380 ? -17.436 3.129 14.694 1.00 75.81 380 ASP A N 1
ATOM 3011 C CA . ASP A 1 380 ? -18.303 3.567 15.780 1.00 75.81 380 ASP A CA 1
ATOM 3012 C C . ASP A 1 380 ? -19.051 2.342 16.313 1.00 75.81 380 ASP A C 1
ATOM 3014 O O . ASP A 1 380 ? -19.750 1.650 15.557 1.00 75.81 380 ASP A O 1
ATOM 3018 N N . LEU A 1 381 ? -18.896 2.040 17.599 1.00 85.81 381 LEU A N 1
ATOM 3019 C CA . LEU A 1 381 ? -19.680 0.971 18.202 1.00 85.81 381 LEU A CA 1
ATOM 3020 C C . LEU A 1 381 ? -21.029 1.552 18.583 1.00 85.81 381 LEU A C 1
ATOM 3022 O O . LEU A 1 381 ? -21.104 2.483 19.380 1.00 85.81 381 LEU A O 1
ATOM 3026 N N . VAL A 1 382 ? -22.089 1.006 17.997 1.00 91.38 382 VAL A N 1
ATOM 3027 C CA . VAL A 1 382 ? -23.461 1.430 18.268 1.00 91.38 382 VAL A CA 1
ATOM 3028 C C . VAL A 1 382 ? -24.189 0.289 18.960 1.00 91.38 382 VAL A C 1
ATOM 3030 O O . VAL A 1 382 ? -24.427 -0.760 18.362 1.00 91.38 382 VAL A O 1
ATOM 3033 N N . PHE A 1 383 ? -24.557 0.506 20.216 1.00 93.75 383 PHE A N 1
ATOM 3034 C CA . PHE A 1 383 ? -25.394 -0.395 20.999 1.00 93.75 383 PHE A CA 1
ATOM 3035 C C . PHE A 1 383 ? -26.796 0.198 21.075 1.00 93.75 383 PHE A C 1
ATOM 3037 O O . PHE A 1 383 ? -26.948 1.390 21.336 1.00 93.75 383 PHE A O 1
ATOM 3044 N N . ARG A 1 384 ? -27.818 -0.624 20.832 1.00 95.12 384 ARG A N 1
ATOM 3045 C CA . ARG A 1 384 ? -29.225 -0.211 20.858 1.00 95.12 384 ARG A CA 1
ATOM 3046 C C . ARG A 1 384 ? -29.981 -0.987 21.919 1.00 95.12 384 ARG A C 1
ATOM 3048 O O . ARG A 1 384 ? -29.653 -2.146 22.161 1.00 95.12 384 ARG A O 1
ATOM 3055 N N . GLU A 1 385 ? -30.985 -0.349 22.507 1.00 95.25 385 GLU A N 1
ATOM 3056 C CA . GLU A 1 385 ? -31.862 -0.956 23.517 1.00 95.25 385 GLU A CA 1
ATOM 3057 C C . GLU A 1 385 ? -31.082 -1.610 24.677 1.00 95.25 385 GLU A C 1
ATOM 3059 O O . GLU A 1 385 ? -31.381 -2.716 25.134 1.00 95.25 385 GLU A O 1
ATOM 3064 N N . VAL A 1 386 ? -30.040 -0.921 25.159 1.00 96.25 386 VAL A N 1
ATOM 3065 C CA . VAL A 1 386 ? -29.195 -1.410 26.255 1.00 96.25 386 VAL A CA 1
ATOM 3066 C C . VAL A 1 386 ? -29.990 -1.347 27.551 1.00 96.25 386 VAL A C 1
ATOM 3068 O O . VAL A 1 386 ? -30.309 -0.269 28.051 1.00 96.25 386 VAL A O 1
ATOM 3071 N N . THR A 1 387 ? -30.322 -2.511 28.102 1.00 95.62 387 THR A N 1
ATOM 3072 C CA . THR A 1 387 ? -31.103 -2.599 29.338 1.00 95.62 387 THR A CA 1
ATOM 3073 C C . THR A 1 387 ? -30.237 -2.273 30.552 1.00 95.62 387 THR A C 1
ATOM 3075 O O . THR A 1 387 ? -29.236 -2.937 30.817 1.00 95.62 387 THR A O 1
ATOM 3078 N N . VAL A 1 388 ? -30.671 -1.287 31.332 1.00 96.19 388 VAL A N 1
ATOM 3079 C CA . VAL A 1 388 ? -30.105 -0.930 32.631 1.00 96.19 388 VAL A CA 1
ATOM 3080 C C . VAL A 1 388 ? -30.994 -1.527 33.713 1.00 96.19 388 VAL A C 1
ATOM 3082 O O . VAL A 1 388 ? -32.144 -1.122 33.898 1.00 96.19 388 VAL A O 1
ATOM 3085 N N . THR A 1 389 ? -30.467 -2.513 34.433 1.00 96.44 389 THR A N 1
ATOM 3086 C CA . THR A 1 389 ? -31.193 -3.135 35.543 1.00 96.44 389 THR A CA 1
ATOM 3087 C C . THR A 1 389 ? -30.974 -2.359 36.839 1.00 96.44 389 THR A C 1
ATOM 3089 O O . THR A 1 389 ? -29.905 -1.792 37.070 1.00 96.44 389 THR A O 1
ATOM 3092 N N . THR A 1 390 ? -31.955 -2.366 37.741 1.00 95.31 390 THR A N 1
ATOM 3093 C CA . THR A 1 390 ? -31.819 -1.761 39.081 1.00 95.31 390 THR A CA 1
ATOM 3094 C C . THR A 1 390 ? -30.668 -2.375 39.889 1.00 95.31 390 THR A C 1
ATOM 3096 O O . THR A 1 390 ? -30.059 -1.702 40.724 1.00 95.31 390 THR A O 1
ATOM 3099 N N . GLY A 1 391 ? -30.332 -3.642 39.618 1.00 95.19 391 GLY A N 1
ATOM 3100 C CA . GLY A 1 391 ? -29.205 -4.360 40.214 1.00 95.19 391 GLY A CA 1
ATOM 3101 C C . GLY A 1 391 ? -27.825 -3.906 39.729 1.00 95.19 391 GLY A C 1
ATOM 3102 O O . GLY A 1 391 ? -26.846 -4.154 40.425 1.00 95.19 391 GLY A O 1
ATOM 3103 N N . ALA A 1 392 ? -27.731 -3.213 38.589 1.00 95.69 392 ALA A N 1
ATOM 3104 C CA . ALA A 1 392 ? -26.457 -2.728 38.049 1.00 95.69 392 ALA A CA 1
ATOM 3105 C C . ALA A 1 392 ? -25.877 -1.533 38.830 1.00 95.69 392 ALA A C 1
ATOM 3107 O O . ALA A 1 392 ? -24.693 -1.225 38.697 1.00 95.69 392 ALA A O 1
ATOM 3108 N N . TRP A 1 393 ? -26.703 -0.855 39.633 1.00 97.56 393 TRP A N 1
ATOM 3109 C CA . TRP A 1 393 ? -26.321 0.353 40.358 1.00 97.56 393 TRP A CA 1
ATOM 3110 C C . TRP A 1 393 ? -25.630 0.037 41.683 1.00 97.56 393 TRP A C 1
ATOM 3112 O O . TRP A 1 393 ? -26.236 -0.534 42.599 1.00 97.56 393 TRP A O 1
ATOM 3122 N N . VAL A 1 394 ? -24.386 0.494 41.802 1.00 97.69 394 VAL A N 1
ATOM 3123 C CA . VAL A 1 394 ? -23.562 0.413 43.013 1.00 97.69 394 VAL A CA 1
ATOM 3124 C C . VAL A 1 394 ? -23.255 1.812 43.538 1.00 97.69 394 VAL A C 1
ATOM 3126 O O . VAL A 1 394 ? -23.225 2.769 42.764 1.00 97.69 394 VAL A O 1
ATOM 3129 N N . ALA A 1 395 ? -23.044 1.937 44.850 1.00 97.25 395 ALA A N 1
ATOM 3130 C CA . ALA A 1 395 ? -22.606 3.196 45.447 1.00 97.25 395 ALA A CA 1
ATOM 3131 C C . ALA A 1 395 ? -21.230 3.596 44.888 1.00 97.25 395 ALA A C 1
ATOM 3133 O O . ALA A 1 395 ? -20.367 2.738 44.690 1.00 97.25 395 ALA A O 1
ATOM 3134 N N . ASP A 1 396 ? -21.040 4.885 44.635 1.00 96.12 396 ASP A N 1
ATOM 3135 C CA . ASP A 1 396 ? -19.817 5.435 44.062 1.00 96.12 396 ASP A CA 1
ATOM 3136 C C . ASP A 1 396 ? -19.471 6.781 44.700 1.00 96.12 396 ASP A C 1
ATOM 3138 O O . ASP A 1 396 ? -20.355 7.546 45.087 1.00 96.12 396 ASP A O 1
ATOM 3142 N N . THR A 1 397 ? -18.174 7.059 44.829 1.00 95.94 397 THR A N 1
ATOM 3143 C CA . THR A 1 397 ? -17.678 8.270 45.492 1.00 95.94 397 THR A CA 1
ATOM 3144 C C . THR A 1 397 ? -17.085 9.301 44.534 1.00 95.94 397 THR A C 1
ATOM 3146 O O . THR A 1 397 ? -16.780 10.408 44.973 1.00 95.94 397 THR A O 1
ATOM 3149 N N . GLN A 1 398 ? -16.923 8.972 43.247 1.00 92.19 398 GLN A N 1
ATOM 3150 C CA . GLN A 1 398 ? -16.155 9.758 42.277 1.00 92.19 398 GLN A CA 1
ATOM 3151 C C . GLN A 1 398 ? -16.779 11.133 41.999 1.00 92.19 398 GLN A C 1
ATOM 3153 O O . GLN A 1 398 ? -16.050 12.106 41.820 1.00 92.19 398 GLN A O 1
ATOM 3158 N N . PHE A 1 399 ? -18.114 11.226 42.005 1.00 92.25 399 PHE A N 1
ATOM 3159 C CA . PHE A 1 399 ? -18.861 12.451 41.675 1.00 92.25 399 PHE A CA 1
ATOM 3160 C C . PHE A 1 399 ? -19.859 12.875 42.760 1.00 92.25 399 PHE A C 1
ATOM 3162 O O . PHE A 1 399 ? -20.830 13.589 42.494 1.00 92.25 399 PHE A O 1
ATOM 3169 N N . THR A 1 400 ? -19.588 12.491 44.006 1.00 93.06 400 THR A N 1
ATOM 3170 C CA . THR A 1 400 ? -20.408 12.860 45.173 1.00 93.06 400 THR A CA 1
ATOM 3171 C C . THR A 1 400 ? -20.477 14.373 45.389 1.00 93.06 400 THR A C 1
ATOM 3173 O O . THR A 1 400 ? -21.520 14.884 45.790 1.00 93.06 400 THR A O 1
ATOM 3176 N N . SER A 1 401 ? -19.424 15.117 45.032 1.00 93.62 401 SER A N 1
ATOM 3177 C CA . SER A 1 401 ? -19.402 16.590 45.052 1.00 93.62 401 SER A CA 1
ATOM 3178 C C . SER A 1 401 ? -20.448 17.237 44.135 1.00 93.62 401 SER A C 1
ATOM 3180 O O . SER A 1 401 ? -20.859 18.367 44.384 1.00 93.62 401 SER A O 1
ATOM 3182 N N . TYR A 1 402 ? -20.905 16.517 43.107 1.00 91.06 402 TYR A N 1
ATOM 3183 C CA . TYR A 1 402 ? -21.966 16.932 42.185 1.00 91.06 402 TYR A CA 1
ATOM 3184 C C . TYR A 1 402 ? -23.308 16.234 42.478 1.00 91.06 402 TYR A C 1
ATOM 3186 O O . TYR A 1 402 ? -24.260 16.364 41.711 1.00 91.06 402 TYR A O 1
ATOM 3194 N N . GLY A 1 403 ? -23.392 15.488 43.585 1.00 93.94 403 GLY A N 1
ATOM 3195 C CA . GLY A 1 403 ? -24.587 14.773 44.029 1.00 93.94 403 GLY A CA 1
ATOM 3196 C C . GLY A 1 403 ? -24.806 13.401 43.387 1.00 93.94 403 GLY A C 1
ATOM 3197 O O . GLY A 1 403 ? -25.809 12.765 43.702 1.00 93.94 403 GLY A O 1
ATOM 3198 N N . TYR A 1 404 ? -23.903 12.923 42.522 1.00 95.44 404 TYR A N 1
ATOM 3199 C CA . TYR A 1 404 ? -24.005 11.604 41.890 1.00 95.44 404 TYR A CA 1
ATOM 3200 C C . TYR A 1 404 ? -23.339 10.537 42.765 1.00 95.44 404 TYR A C 1
ATOM 3202 O O . TYR A 1 404 ? -22.116 10.401 42.776 1.00 95.44 404 TYR A O 1
ATOM 3210 N N . ASN A 1 405 ? -24.160 9.794 43.508 1.00 96.81 405 ASN A N 1
ATOM 3211 C CA . ASN A 1 405 ? -23.713 8.835 44.527 1.00 96.81 405 ASN A CA 1
ATOM 3212 C C . ASN A 1 405 ? -23.777 7.372 44.059 1.00 96.81 405 ASN A C 1
ATOM 3214 O O . ASN A 1 405 ? -23.459 6.459 44.822 1.00 96.81 405 ASN A O 1
ATOM 3218 N N . PHE A 1 406 ? -24.242 7.133 42.831 1.00 97.62 406 PHE A N 1
ATOM 3219 C CA . PHE A 1 406 ? -24.396 5.799 42.262 1.00 97.62 406 PHE A CA 1
ATOM 3220 C C . PHE A 1 406 ? -23.830 5.746 40.847 1.00 97.62 406 PHE A C 1
ATOM 3222 O O . PHE A 1 406 ? -23.949 6.708 40.087 1.00 97.62 406 PHE A O 1
ATOM 3229 N N . ARG A 1 407 ? -23.279 4.592 40.470 1.00 97.06 407 ARG A N 1
ATOM 3230 C CA . ARG A 1 407 ? -22.845 4.298 39.099 1.00 97.06 407 ARG A CA 1
ATOM 3231 C C . ARG A 1 407 ? -23.376 2.955 38.619 1.00 97.06 407 ARG A C 1
ATOM 3233 O O . ARG A 1 407 ? -23.576 2.050 39.429 1.00 97.06 407 ARG A O 1
ATOM 3240 N N . ALA A 1 408 ? -23.518 2.810 37.308 1.00 97.44 408 ALA A N 1
ATOM 3241 C CA . ALA A 1 408 ? -23.759 1.534 36.648 1.00 97.44 408 ALA A CA 1
ATOM 3242 C C . ALA A 1 408 ? -22.791 1.372 35.470 1.00 97.44 408 ALA A C 1
ATOM 3244 O O . ALA A 1 408 ? -22.682 2.262 34.628 1.00 97.44 408 ALA A O 1
ATOM 3245 N N . ALA A 1 409 ? -22.097 0.233 35.415 1.00 96.50 409 ALA A N 1
ATOM 3246 C CA . ALA A 1 409 ? -21.229 -0.131 34.300 1.00 96.50 409 ALA A CA 1
ATOM 3247 C C . ALA A 1 409 ? -22.012 -1.007 33.315 1.00 96.50 409 ALA A C 1
ATOM 3249 O O . ALA A 1 409 ? -22.414 -2.125 33.635 1.00 96.50 409 ALA A O 1
ATOM 3250 N N . LEU A 1 410 ? -22.245 -0.481 32.119 1.00 96.81 410 LEU A N 1
ATOM 3251 C CA . LEU A 1 410 ? -22.990 -1.130 31.052 1.00 96.81 410 LEU A CA 1
ATOM 3252 C C . LEU A 1 410 ? -22.027 -1.915 30.172 1.00 96.81 410 LEU A C 1
ATOM 3254 O O . LEU A 1 410 ? -21.075 -1.348 29.631 1.00 96.81 410 LEU A O 1
ATOM 3258 N N . THR A 1 411 ? -22.272 -3.212 30.002 1.00 95.06 411 THR A N 1
ATOM 3259 C CA . THR A 1 411 ? -21.448 -4.058 29.135 1.00 95.06 411 THR A CA 1
ATOM 3260 C C . THR A 1 411 ? -21.572 -3.605 27.685 1.00 95.06 411 THR A C 1
ATOM 3262 O O . THR A 1 411 ? -22.634 -3.704 27.076 1.00 95.06 411 THR A O 1
ATOM 3265 N N . CYS A 1 412 ? -20.460 -3.136 27.132 1.00 92.06 412 CYS A N 1
ATOM 3266 C CA . CYS A 1 412 ? -20.338 -2.683 25.754 1.00 92.06 412 CYS A CA 1
ATOM 3267 C C . CYS A 1 412 ? -19.138 -3.414 25.147 1.00 92.06 412 CYS A C 1
ATOM 3269 O O . CYS A 1 412 ? -18.008 -2.929 25.199 1.00 92.06 412 CYS A O 1
ATOM 3271 N N . ASN A 1 413 ? -19.355 -4.628 24.632 1.00 85.94 413 ASN A N 1
ATOM 3272 C CA . ASN A 1 413 ? -18.265 -5.455 24.108 1.00 85.94 413 ASN A CA 1
ATOM 3273 C C . ASN A 1 413 ? -17.520 -4.730 22.978 1.00 85.94 413 ASN A C 1
ATOM 3275 O O . ASN A 1 413 ? -18.132 -4.274 22.015 1.00 85.94 413 ASN A O 1
ATOM 3279 N N . GLY A 1 414 ? -16.196 -4.640 23.104 1.00 81.38 414 GLY A N 1
ATOM 3280 C CA . GLY A 1 414 ? -15.344 -3.891 22.177 1.00 81.38 414 GLY A CA 1
ATOM 3281 C C . GLY A 1 414 ? -15.153 -2.415 22.535 1.00 81.38 414 GLY A C 1
ATOM 3282 O O . GLY A 1 414 ? -14.355 -1.752 21.883 1.00 81.38 414 GLY A O 1
ATOM 3283 N N . ALA A 1 415 ? -15.828 -1.896 23.567 1.00 88.50 415 ALA A N 1
ATOM 3284 C CA . ALA A 1 415 ? -15.528 -0.576 24.111 1.00 88.50 415 ALA A CA 1
ATOM 3285 C C . ALA A 1 415 ? -14.069 -0.504 24.582 1.00 88.50 415 ALA A C 1
ATOM 3287 O O . ALA A 1 415 ? -13.558 -1.466 25.155 1.00 88.50 415 ALA A O 1
ATOM 3288 N N . LEU A 1 416 ? -13.419 0.633 24.356 1.00 85.94 416 LEU A N 1
ATOM 3289 C CA . LEU A 1 416 ? -12.053 0.902 24.779 1.00 85.94 416 LEU A CA 1
ATOM 3290 C C . LEU A 1 416 ? -12.002 2.225 25.531 1.00 85.94 416 LEU A C 1
ATOM 3292 O O . LEU A 1 416 ? -12.874 3.075 25.345 1.00 85.94 416 LEU A O 1
ATOM 3296 N N . GLN A 1 417 ? -10.994 2.403 26.379 1.00 87.44 417 GLN A N 1
ATOM 3297 C CA . GLN A 1 417 ? -10.837 3.630 27.160 1.00 87.44 417 GLN A CA 1
ATOM 3298 C C . GLN A 1 417 ? -10.678 4.883 26.278 1.00 87.44 417 GLN A C 1
ATOM 3300 O O . GLN A 1 417 ? -11.038 5.974 26.708 1.00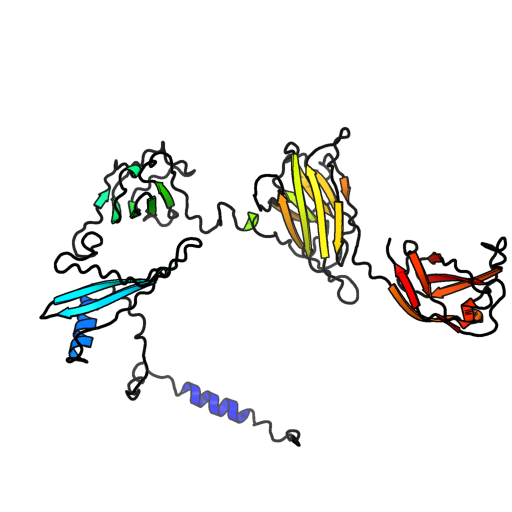 87.44 417 GLN A O 1
ATOM 3305 N N . GLU A 1 418 ? -10.188 4.734 25.045 1.00 84.12 418 GLU A N 1
ATOM 3306 C CA . GLU A 1 418 ? -9.984 5.841 24.103 1.00 84.12 418 GLU A CA 1
ATOM 3307 C C . GLU A 1 418 ? -11.263 6.264 23.362 1.00 84.12 418 GLU A C 1
ATOM 3309 O O . GLU A 1 418 ? -11.253 7.269 22.652 1.00 84.12 418 GLU A O 1
ATOM 3314 N N . HIS A 1 419 ? -12.368 5.521 23.497 1.00 86.56 419 HIS A N 1
ATOM 3315 C CA . HIS A 1 419 ? -13.629 5.921 22.879 1.00 86.56 419 HIS A CA 1
ATOM 3316 C C . HIS A 1 419 ? -14.243 7.131 23.583 1.00 86.56 419 HIS A C 1
ATOM 3318 O O . HIS A 1 419 ? -14.302 7.184 24.812 1.00 86.56 419 HIS A O 1
ATOM 3324 N N . THR A 1 420 ? -14.823 8.037 22.796 1.00 90.94 420 THR A N 1
ATOM 3325 C CA . THR A 1 420 ? -15.735 9.077 23.279 1.00 90.94 420 THR A CA 1
ATOM 3326 C C . THR A 1 420 ? -17.164 8.528 23.279 1.00 90.94 420 THR A C 1
ATOM 3328 O O . THR A 1 420 ? -17.736 8.326 22.201 1.00 90.94 420 THR A O 1
ATOM 3331 N N . PRO A 1 421 ? -17.766 8.254 24.452 1.00 93.88 421 PRO A N 1
ATOM 3332 C CA . PRO A 1 421 ? -19.130 7.755 24.529 1.00 93.88 421 PRO A CA 1
ATOM 3333 C C . PRO A 1 421 ? -20.156 8.880 24.345 1.00 93.88 421 PRO A C 1
ATOM 3335 O O . PRO A 1 421 ? -20.063 9.940 24.960 1.00 93.88 421 PRO A O 1
ATOM 3338 N N . VAL A 1 422 ? -21.189 8.605 23.556 1.00 93.44 422 VAL A N 1
ATOM 3339 C CA . VAL A 1 422 ? -22.417 9.394 23.435 1.00 93.44 422 VAL A CA 1
ATOM 3340 C C . VAL A 1 422 ? -23.574 8.490 23.827 1.00 93.44 422 VAL A C 1
ATOM 3342 O O . VAL A 1 422 ? -23.887 7.522 23.133 1.00 93.44 422 VAL A O 1
ATOM 3345 N N . VAL A 1 423 ? -24.201 8.792 24.960 1.00 95.19 423 VAL A N 1
ATOM 3346 C CA . VAL A 1 423 ? -25.354 8.046 25.469 1.00 95.19 423 VAL A CA 1
ATOM 3347 C C . VAL A 1 423 ? -26.603 8.886 25.265 1.00 95.19 423 VAL A C 1
ATOM 3349 O O . VAL A 1 423 ? -26.700 10.003 25.767 1.00 95.19 423 VAL A O 1
ATOM 3352 N N . THR A 1 424 ? -27.560 8.346 24.519 1.00 94.06 424 THR A N 1
ATOM 3353 C CA . THR A 1 424 ? -28.861 8.979 24.298 1.00 94.06 424 THR A CA 1
ATOM 3354 C C . THR A 1 424 ? -29.872 8.336 25.231 1.00 94.06 424 THR A C 1
ATOM 3356 O O . THR A 1 424 ? -30.057 7.126 25.173 1.00 94.06 424 THR A O 1
ATOM 3359 N N . PHE A 1 425 ? -30.534 9.123 26.075 1.00 92.94 425 PHE A N 1
ATOM 3360 C CA . PHE A 1 425 ? -31.589 8.646 26.973 1.00 92.94 425 PHE A CA 1
ATOM 3361 C C . PHE A 1 425 ? -32.980 8.924 26.391 1.00 92.94 425 PHE A C 1
ATOM 3363 O O . PHE A 1 425 ? -33.163 9.878 25.633 1.00 92.94 425 PHE A O 1
ATOM 3370 N N . TYR A 1 426 ? -33.977 8.112 26.759 1.00 91.12 426 TYR A N 1
ATOM 3371 C CA . TYR A 1 426 ? -35.374 8.464 26.497 1.00 91.12 426 TYR A CA 1
ATOM 3372 C C . TYR A 1 426 ? -35.797 9.667 27.362 1.00 91.12 426 TYR A C 1
ATOM 3374 O O . TYR A 1 426 ? -35.254 9.851 28.456 1.00 91.12 426 TYR A O 1
ATOM 3382 N N . PRO A 1 427 ? -36.818 10.443 26.941 1.00 88.69 427 PRO A N 1
ATOM 3383 C CA . PRO A 1 427 ? -37.270 11.628 27.674 1.00 88.69 427 PRO A CA 1
ATOM 3384 C C . PRO A 1 427 ? -37.587 11.375 29.154 1.00 88.69 427 PRO A C 1
ATOM 3386 O O . PRO A 1 427 ? -37.310 12.215 30.002 1.00 88.69 427 PRO A O 1
ATOM 3389 N N . ALA A 1 428 ? -38.125 10.201 29.493 1.00 87.44 428 ALA A N 1
ATOM 3390 C CA . ALA A 1 428 ? -38.474 9.862 30.872 1.00 87.44 428 ALA A CA 1
ATOM 3391 C C . ALA A 1 428 ? -37.267 9.889 31.832 1.00 87.44 428 ALA A C 1
ATOM 3393 O O . ALA A 1 428 ? -37.438 10.248 32.990 1.00 87.44 428 ALA A O 1
ATOM 3394 N N . GLN A 1 429 ? -36.062 9.547 31.357 1.00 86.94 429 GLN A N 1
ATOM 3395 C CA . GLN A 1 429 ? -34.828 9.553 32.157 1.00 86.94 429 GLN A CA 1
ATOM 3396 C C . GLN A 1 429 ? -34.115 10.912 32.164 1.00 86.94 429 GLN A C 1
ATOM 3398 O O . GLN A 1 429 ? -33.155 11.088 32.909 1.00 86.94 429 GLN A O 1
ATOM 3403 N N . THR A 1 430 ? -34.543 11.858 31.324 1.00 83.25 430 THR A N 1
ATOM 3404 C CA . THR A 1 430 ? -33.964 13.209 31.272 1.00 83.25 430 THR A CA 1
ATOM 3405 C C . THR A 1 430 ? -34.791 14.237 32.039 1.00 83.25 430 THR A C 1
ATOM 3407 O O . THR A 1 430 ? -34.313 15.337 32.270 1.00 83.25 430 THR A O 1
ATOM 3410 N N . LEU A 1 431 ? -36.039 13.918 32.399 1.00 86.12 431 LEU A N 1
ATOM 3411 C CA . LEU A 1 431 ? -36.965 14.861 33.040 1.00 86.12 431 LEU A CA 1
ATOM 3412 C C . LEU A 1 431 ? -36.779 14.990 34.559 1.00 86.12 431 LEU A C 1
ATOM 3414 O O . LEU A 1 431 ? -37.246 15.969 35.134 1.00 86.12 431 LEU A O 1
ATOM 3418 N N . ASP A 1 432 ? -36.150 14.013 35.214 1.00 83.12 432 ASP A N 1
ATOM 3419 C CA . ASP A 1 432 ? -36.000 13.967 36.675 1.00 83.12 432 ASP A CA 1
ATOM 3420 C C . ASP A 1 432 ? -34.618 14.426 37.176 1.00 83.12 432 ASP A C 1
ATOM 3422 O O . ASP A 1 432 ? -34.364 14.408 38.383 1.00 83.12 432 ASP A O 1
ATOM 3426 N N . ASP A 1 433 ? -33.720 14.831 36.266 1.00 85.44 433 ASP A N 1
ATOM 3427 C CA . ASP A 1 433 ? -32.318 15.185 36.532 1.00 85.44 433 ASP A CA 1
ATOM 3428 C C . ASP A 1 433 ? -31.564 14.150 37.390 1.00 85.44 433 ASP A C 1
ATOM 3430 O O . ASP A 1 433 ? -30.584 14.483 38.076 1.00 85.44 433 ASP A O 1
ATOM 3434 N N . ASN A 1 434 ? -32.020 12.893 37.405 1.00 93.50 434 ASN A N 1
ATOM 3435 C CA . ASN A 1 434 ? -31.417 11.866 38.239 1.00 93.50 434 ASN A CA 1
ATOM 3436 C C . ASN A 1 434 ? -30.149 11.309 37.591 1.00 93.50 434 ASN A C 1
ATOM 3438 O O . ASN A 1 434 ? -29.178 11.040 38.298 1.00 93.50 434 ASN A O 1
ATOM 3442 N N . ILE A 1 435 ? -30.149 11.150 36.265 1.00 94.19 435 ILE A N 1
ATOM 3443 C CA . ILE A 1 435 ? -29.028 10.606 35.495 1.00 94.19 435 ILE A CA 1
ATOM 3444 C C . ILE A 1 435 ? -28.065 11.722 35.087 1.00 94.19 435 ILE A C 1
ATOM 3446 O O . ILE A 1 435 ? -28.475 12.775 34.603 1.00 94.19 435 ILE A O 1
ATOM 3450 N N . ALA A 1 436 ? -26.768 11.489 35.275 1.00 92.25 436 ALA A N 1
ATOM 3451 C CA . ALA A 1 436 ? -25.748 12.454 34.903 1.00 92.25 436 ALA A CA 1
ATOM 3452 C C . ALA A 1 436 ? -25.606 12.569 33.374 1.00 92.25 436 ALA A C 1
ATOM 3454 O O . ALA A 1 436 ? -25.638 11.551 32.681 1.00 92.25 436 ALA A O 1
ATOM 3455 N N . PRO A 1 437 ? -25.329 13.773 32.839 1.00 88.31 437 PRO A N 1
ATOM 3456 C CA . PRO A 1 437 ? -24.955 13.935 31.434 1.00 88.31 437 PRO A CA 1
ATOM 3457 C C . PRO A 1 437 ? -23.537 13.413 31.140 1.00 88.31 437 PRO A C 1
ATOM 3459 O O . PRO A 1 437 ? -23.170 13.236 29.982 1.00 88.31 437 PRO A O 1
ATOM 3462 N N . LEU A 1 438 ? -22.726 13.190 32.181 1.00 88.50 438 LEU A N 1
ATOM 3463 C CA . LEU A 1 438 ? -21.363 12.684 32.064 1.00 88.50 438 LEU A CA 1
ATOM 3464 C C . LEU A 1 438 ? -21.349 11.154 31.970 1.00 88.50 438 LEU A C 1
ATOM 3466 O O . LEU A 1 438 ? -22.006 10.453 32.742 1.00 88.50 438 LEU A O 1
ATOM 3470 N N . VAL A 1 439 ? -20.550 10.646 31.040 1.00 93.62 439 VAL A N 1
ATOM 3471 C CA . VAL A 1 439 ? -20.399 9.218 30.767 1.00 93.62 439 VAL A CA 1
ATOM 3472 C C . VAL A 1 439 ? -18.932 8.900 30.524 1.00 93.62 439 VAL A C 1
ATOM 3474 O O . VAL A 1 439 ? -18.214 9.686 29.911 1.00 93.62 439 VAL A O 1
ATOM 3477 N N . TYR A 1 440 ? -18.476 7.754 31.024 1.00 93.00 440 TYR A N 1
ATOM 3478 C CA . TYR A 1 440 ? -17.084 7.321 30.883 1.00 93.00 440 TYR A CA 1
ATOM 3479 C C . TYR A 1 440 ? -17.005 5.993 30.155 1.00 93.00 440 TYR A C 1
ATOM 3481 O O . TYR A 1 440 ? -17.787 5.085 30.424 1.00 93.00 440 TYR A O 1
ATOM 3489 N N . CYS A 1 441 ? -16.033 5.866 29.260 1.00 93.00 441 CYS A N 1
ATOM 3490 C CA . CYS A 1 441 ? -15.741 4.612 28.589 1.00 93.00 441 CYS A CA 1
ATOM 3491 C C . CYS A 1 441 ? -14.542 3.928 29.256 1.00 93.00 441 CYS A C 1
ATOM 3493 O O . CYS A 1 441 ? -13.573 4.575 29.651 1.00 93.00 441 CYS A O 1
ATOM 3495 N N . ALA A 1 442 ? -14.624 2.612 29.395 1.00 91.81 442 ALA A N 1
ATOM 3496 C CA . ALA A 1 442 ? -13.548 1.745 29.846 1.00 91.81 442 ALA A CA 1
ATOM 3497 C C . ALA A 1 442 ? -13.498 0.506 28.945 1.00 91.81 442 ALA A C 1
ATOM 3499 O O . ALA A 1 442 ? -14.431 0.232 28.186 1.00 91.81 442 ALA A O 1
ATOM 3500 N N . ASN A 1 443 ? -12.424 -0.278 29.041 1.00 89.88 443 ASN A N 1
ATOM 3501 C CA . ASN A 1 443 ? -12.301 -1.501 28.252 1.00 89.88 443 ASN A CA 1
ATOM 3502 C C . ASN A 1 443 ? -13.474 -2.454 28.557 1.00 89.88 443 ASN A C 1
ATOM 3504 O O . ASN A 1 443 ? -13.621 -2.945 29.675 1.00 89.88 443 ASN A O 1
ATOM 3508 N N . GLY A 1 444 ? -14.328 -2.677 27.557 1.00 90.75 444 GLY A N 1
ATOM 3509 C CA . GLY A 1 444 ? -15.526 -3.514 27.616 1.00 90.75 444 GLY A CA 1
ATOM 3510 C C . GLY A 1 444 ? -16.777 -2.884 28.245 1.00 90.75 444 GLY A C 1
ATOM 3511 O O . GLY A 1 444 ? -17.794 -3.575 28.349 1.00 90.75 444 GLY A O 1
ATOM 3512 N N . SER A 1 445 ? -16.760 -1.614 28.674 1.00 95.12 445 SER A N 1
ATOM 3513 C CA . SER A 1 445 ? -1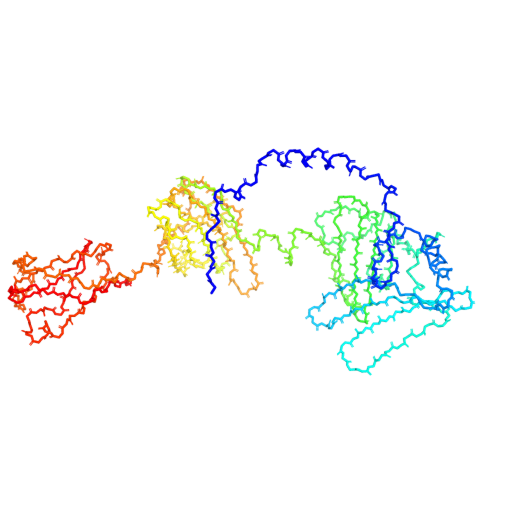7.936 -1.011 29.322 1.00 95.12 445 SER A CA 1
ATOM 3514 C C . SER A 1 445 ? -18.069 0.505 29.178 1.00 95.12 445 SER A C 1
ATOM 3516 O O . SER A 1 445 ? -17.100 1.224 28.957 1.00 95.12 445 SER A O 1
ATOM 3518 N N . VAL A 1 446 ? -19.300 0.985 29.360 1.00 97.19 446 VAL A N 1
ATOM 3519 C CA . VAL A 1 446 ? -19.638 2.407 29.506 1.00 97.19 446 VAL A CA 1
ATOM 3520 C C . VAL A 1 446 ? -20.260 2.617 30.875 1.00 97.19 446 VAL A C 1
ATOM 3522 O O . VAL A 1 446 ? -21.210 1.930 31.236 1.00 97.19 446 VAL A O 1
ATOM 3525 N N . THR A 1 447 ? -19.736 3.561 31.645 1.00 97.19 447 THR A N 1
ATOM 3526 C CA . THR A 1 447 ? -20.236 3.891 32.979 1.00 97.19 447 THR A CA 1
ATOM 3527 C C . THR A 1 447 ? -21.134 5.119 32.923 1.00 97.19 447 THR A C 1
ATOM 3529 O O . THR A 1 447 ? -20.730 6.169 32.418 1.00 97.19 447 THR A O 1
ATOM 3532 N N . ILE A 1 448 ? -22.337 4.974 33.477 1.00 96.56 448 ILE A N 1
ATOM 3533 C CA . ILE A 1 448 ? -23.310 6.047 33.709 1.00 96.56 448 ILE A CA 1
ATOM 3534 C C . ILE A 1 448 ? -23.459 6.298 35.216 1.00 96.56 448 ILE A C 1
ATOM 3536 O O . ILE A 1 448 ? -23.192 5.405 36.025 1.00 96.56 448 ILE A O 1
ATOM 3540 N N . TYR A 1 449 ? -23.916 7.492 35.596 1.00 96.25 449 TYR A N 1
ATOM 3541 C CA . TYR A 1 449 ? -24.012 7.922 36.995 1.00 96.25 449 TYR A CA 1
ATOM 3542 C C . TYR A 1 449 ? -25.413 8.435 37.339 1.00 96.25 449 TYR A C 1
ATOM 3544 O O . TYR A 1 449 ? -26.114 8.949 36.468 1.00 96.25 449 TYR A O 1
ATOM 3552 N N . ALA A 1 450 ? -25.816 8.299 38.605 1.00 96.12 450 ALA A N 1
ATOM 3553 C CA . ALA A 1 450 ? -27.112 8.754 39.103 1.00 96.12 450 ALA A CA 1
ATOM 3554 C C . ALA A 1 450 ? -27.030 9.364 40.510 1.00 96.12 450 ALA A C 1
ATOM 3556 O O . ALA A 1 450 ? -26.192 8.972 41.328 1.00 96.12 450 ALA A O 1
ATOM 3557 N N . LYS A 1 451 ? -27.920 10.322 40.803 1.00 96.00 451 LYS A N 1
ATOM 3558 C CA . LYS A 1 451 ? -28.029 10.961 42.128 1.00 96.00 451 LYS A CA 1
ATOM 3559 C C . LYS A 1 451 ? -28.627 10.018 43.162 1.00 96.00 451 LYS A C 1
ATOM 3561 O O . LYS A 1 451 ? -28.108 9.871 44.270 1.00 96.00 451 LYS A O 1
ATOM 3566 N N . THR A 1 452 ? -29.703 9.349 42.766 1.00 94.62 452 THR A N 1
ATOM 3567 C CA . THR A 1 452 ? -30.420 8.337 43.540 1.00 94.62 452 THR A CA 1
ATOM 3568 C C . THR A 1 452 ? -30.489 7.039 42.749 1.00 94.62 452 THR A C 1
ATOM 3570 O O . THR A 1 452 ? -30.556 7.051 41.518 1.00 94.62 452 THR A O 1
ATOM 3573 N N . LYS A 1 453 ? -30.463 5.901 43.450 1.00 94.88 453 LYS A N 1
ATOM 3574 C CA . LYS A 1 453 ? -30.559 4.585 42.816 1.00 94.88 453 LYS A CA 1
ATOM 3575 C C . LYS A 1 453 ? -31.912 4.448 42.094 1.00 94.88 453 LYS A C 1
ATOM 3577 O O . LYS A 1 453 ? -32.937 4.496 42.776 1.00 94.88 453 LYS A O 1
ATOM 3582 N N . PRO A 1 454 ? -31.944 4.231 40.764 1.00 93.38 454 PRO A N 1
ATOM 3583 C CA . PRO A 1 454 ? -33.194 4.009 40.044 1.00 93.38 454 PRO A CA 1
ATOM 3584 C C . PRO A 1 454 ? -33.978 2.814 40.592 1.00 93.38 454 PRO A C 1
ATOM 3586 O O . PRO A 1 454 ? -33.406 1.773 40.925 1.00 93.38 454 PRO A O 1
ATOM 3589 N N . THR A 1 455 ? -35.299 2.966 40.670 1.00 92.62 455 THR A N 1
ATOM 3590 C CA . THR A 1 455 ? -36.218 1.970 41.249 1.00 92.62 455 THR A CA 1
ATOM 3591 C C . THR A 1 455 ? -36.849 1.045 40.211 1.00 92.62 455 THR A C 1
ATOM 3593 O O . THR A 1 455 ? -37.402 0.010 40.577 1.00 92.62 455 THR A O 1
ATOM 3596 N N . ALA A 1 456 ? -36.728 1.373 38.923 1.00 92.69 456 ALA A N 1
ATOM 3597 C CA . ALA A 1 456 ? -37.215 0.572 37.807 1.00 92.69 456 ALA A CA 1
ATOM 3598 C C . ALA A 1 456 ? -36.103 0.322 36.781 1.00 92.69 456 ALA A C 1
ATOM 3600 O O . ALA A 1 456 ? -35.196 1.141 36.612 1.00 92.69 456 ALA A O 1
ATOM 3601 N N . ASN A 1 457 ? -36.189 -0.816 36.089 1.00 95.25 457 ASN A N 1
ATOM 3602 C CA . ASN A 1 457 ? -35.352 -1.080 34.921 1.00 95.25 457 ASN A CA 1
ATOM 3603 C C . ASN A 1 457 ? -35.765 -0.140 33.784 1.00 95.25 457 ASN A C 1
ATOM 3605 O O . ASN A 1 457 ? -36.948 0.164 33.628 1.00 95.25 457 ASN A O 1
ATOM 3609 N N . PHE A 1 458 ? -34.808 0.264 32.958 1.00 94.88 458 PHE A N 1
ATOM 3610 C CA . PHE A 1 458 ? -35.079 1.045 31.754 1.00 94.88 458 PHE A CA 1
ATOM 3611 C C . PHE A 1 458 ? -34.109 0.664 30.636 1.00 94.88 458 PHE A C 1
ATOM 3613 O O . PHE A 1 458 ? -33.080 0.036 30.885 1.00 94.88 458 PHE A O 1
ATOM 3620 N N . ALA A 1 459 ? -34.445 1.025 29.402 1.00 95.38 459 ALA A N 1
ATOM 3621 C CA . ALA A 1 459 ? -33.579 0.835 28.247 1.00 95.38 459 ALA A CA 1
ATOM 3622 C C . ALA A 1 459 ? -32.945 2.164 27.830 1.00 95.38 459 ALA A C 1
ATOM 3624 O O . ALA A 1 459 ? -33.570 3.221 27.917 1.00 95.38 459 ALA A O 1
ATOM 3625 N N . ILE A 1 460 ? -31.704 2.097 27.363 1.00 96.44 460 ILE A N 1
ATOM 3626 C CA . ILE A 1 460 ? -31.024 3.192 26.682 1.00 96.44 460 ILE A CA 1
ATOM 3627 C C . ILE A 1 460 ? -31.152 2.944 25.172 1.00 96.44 460 ILE A C 1
ATOM 3629 O O . ILE A 1 460 ? -30.670 1.909 24.698 1.00 96.44 460 ILE A O 1
ATOM 3633 N N . PRO A 1 461 ? -31.782 3.857 24.410 1.00 96.06 461 PRO A N 1
ATOM 3634 C CA . PRO A 1 461 ? -32.044 3.659 22.985 1.00 96.06 461 PRO A CA 1
ATOM 3635 C C . PRO A 1 461 ? -30.766 3.554 22.154 1.00 96.06 461 PRO A C 1
ATOM 3637 O O . PRO A 1 461 ? -30.694 2.732 21.239 1.00 96.06 461 PRO A O 1
ATOM 3640 N N . GLU A 1 462 ? -29.752 4.367 22.460 1.00 95.50 462 GLU A N 1
ATOM 3641 C CA . GLU A 1 462 ? -28.478 4.335 21.747 1.00 95.50 462 GLU A CA 1
ATOM 3642 C C . GLU A 1 462 ? -27.304 4.697 22.662 1.00 95.50 462 GLU A C 1
ATOM 3644 O O . GLU A 1 462 ? -27.315 5.718 23.352 1.00 95.50 462 GLU A O 1
ATOM 3649 N N . ILE A 1 463 ? -26.265 3.866 22.610 1.00 96.12 463 ILE A N 1
ATOM 3650 C CA . ILE A 1 463 ? -24.914 4.189 23.062 1.00 96.12 463 ILE A CA 1
ATOM 3651 C C . ILE A 1 463 ? -24.023 4.135 21.829 1.00 96.12 463 ILE A C 1
ATOM 3653 O O . ILE A 1 463 ? -23.877 3.075 21.220 1.00 96.12 463 ILE A O 1
ATOM 3657 N N . ARG A 1 464 ? -23.426 5.267 21.468 1.00 93.44 464 ARG A N 1
ATOM 3658 C CA . ARG A 1 464 ? -22.453 5.372 20.383 1.00 93.44 464 ARG A CA 1
ATOM 3659 C C . ARG A 1 464 ? -21.074 5.628 20.961 1.00 93.44 464 ARG A C 1
ATOM 3661 O O . ARG A 1 464 ? -20.895 6.557 21.738 1.00 93.44 464 ARG A O 1
ATOM 3668 N N . LEU A 1 465 ? -20.102 4.817 20.576 1.00 91.69 465 LEU A N 1
ATOM 3669 C CA . LEU A 1 465 ? -18.704 4.979 20.952 1.00 91.69 465 LEU A CA 1
ATOM 3670 C C . LEU A 1 465 ? -17.930 5.417 19.727 1.00 91.69 465 LEU A C 1
ATOM 3672 O O . LEU A 1 465 ? -17.802 4.636 18.788 1.00 91.69 465 LEU A O 1
ATOM 3676 N N . MET A 1 466 ? -17.457 6.657 19.742 1.00 85.12 466 MET A N 1
ATOM 3677 C CA . MET A 1 466 ? -16.692 7.235 18.642 1.00 85.12 466 MET A CA 1
ATOM 3678 C C . MET A 1 466 ? -15.203 7.090 18.932 1.00 85.12 466 MET A C 1
ATOM 3680 O O . MET A 1 466 ? -14.775 7.260 20.076 1.00 85.12 466 MET A O 1
ATOM 3684 N N . TYR A 1 467 ? -14.418 6.776 17.908 1.00 71.94 467 TYR A N 1
ATOM 3685 C CA . TYR A 1 467 ? -12.962 6.815 18.004 1.00 71.94 467 TYR A CA 1
ATOM 3686 C C . TYR A 1 467 ? -12.487 8.252 17.749 1.00 71.94 467 TYR A C 1
ATOM 3688 O O . TYR A 1 467 ? -12.859 8.826 16.725 1.00 71.94 467 TYR A O 1
ATOM 3696 N N . ASN A 1 468 ? -11.724 8.837 18.680 1.00 56.12 468 ASN A N 1
ATOM 3697 C CA . ASN A 1 468 ? -11.125 10.167 18.493 1.00 56.12 468 ASN A CA 1
ATOM 3698 C C . ASN A 1 468 ? -9.849 10.113 17.656 1.00 56.12 468 ASN A C 1
ATOM 3700 O O . ASN A 1 468 ? -9.067 9.149 17.828 1.00 56.12 468 ASN A O 1
#

Organism: NCBI:txid66219